Protein AF-A0A8H4AKE6-F1 (afdb_monomer)

InterPro domains:
  IPR000674 Aldehyde oxidase/xanthine dehydrogenase, a/b hammerhead [PF01315] (580-658)
  IPR000674 Aldehyde oxidase/xanthine dehydrogenase, a/b hammerhead [SM01008] (580-659)
  IPR001041 2Fe-2S ferredoxin-type iron-sulfur binding domain [PF00111] (10-75)
  IPR001041 2Fe-2S ferredoxin-type iron-sulfur binding domain [PS51085] (5-91)
  IPR002346 Molybdopterin dehydrogenase, FAD-binding [PF00941] (233-412)
  IPR002888 [2Fe-2S]-binding [PF01799] (84-157)
  IPR005107 CO dehydrogenase flavoprotein, C-terminal [PF03450] (421-524)
  IPR005107 CO dehydrogenase flavoprotein, C-terminal [SM01092] (421-525)
  IPR006058 2Fe-2S ferredoxin, iron-sulphur binding site [PS00197] (43-51)
  IPR012675 Beta-grasp domain superfamily [G3DSA:3.10.20.30] (3-89)
  IPR016166 FAD-binding domain, PCMH-type [PS51387] (228-416)
  IPR016167 FAD-binding, type PCMH, subdomain 1 [G3DSA:3.30.43.10] (223-284)
  IPR016169 FAD-binding, type PCMH, subdomain 2 [G3DSA:3.30.465.10] (285-414)
  IPR016208 Aldehyde oxidase/xanthine dehydrogenase-like [PTHR45444] (3-659)
  IPR036010 2Fe-2S ferredoxin-like superfamily [SSF54292] (6-88)
  IPR036318 FAD-binding, type PCMH-like superfamily [SSF56176] (199-413)
  IPR036683 CO dehydrogenase flavoprotein, C-terminal domain superfamily [SSF55447] (418-529)
  IPR036856 Aldehyde oxidase/xanthine dehydrogenase, a/b hammerhead superfamily [SSF54665] (558-659)
  IPR036884 [2Fe-2S]-binding domain superfamily [SSF47741] (95-170)

Secondary structure (DSSP, 8-state):
---B-EEEEEETTEEEEEES--TT--HHHHHHHTT--SS--S-SSSSS-TTEEEEEEEETTTTEEEEEEEETTT---SS-EEE-HHHH-BTTB--HHHHHHHHTT--SS-SSHHHHHHHHHHHHHH-SS--HHHHHHTTTT---SSS-SHHHHHHHHTTTSSTTS---S-----S---SSSS------S-------------PPPP-GGGSPPPPHHHHT-----EEEE-SS-EEEE-SSHHHHHHHHHH-TTPEEESS-TTHHHHHHHS----SEEEE-TT-GGGS-EEE-SSEEEEETT-BHHHHHHHHHHHHHHS-GGG-HHHHHHHHHHHTSS-HHHHTT-BHHHHHHHT-TT-SSHHHHHHTT-EEEEEEEETTEEEEEEEEGGGTEEETTEES--TT-EEEEEEEEPPPTTEEEEEEEEESSSSS--EEEEEEEEEEE-TTSBEEEEEEEEESSSSS-EE-HHHHHHHTTSBTT-HHHHHHHHHHHHHH----TT-TTS-HHHHHHHHHHHHHHHHHHHHHHTTSSPPPHHHHHHHS--PPPPP------PPPPTT-SSTTS-PPPTTHHHHHTT----GGGSPPPTT-------B-SSSSEE------HHHHTSTT------GGG-SS-SEE-SSS--EESS-SSEE-STT-B--

Mean predicted aligned error: 7.54 Å

Organism: Gigaspora margarita (NCBI:txid4874)

Sequence (662 aa):
MTFRNKLRFYLNGTSVKIDNPDPDITLLNYVRSIGLTGTKLGCGEGGCGACTIMISSYDQILNKISHILANACLTPFDGKHIITIEGIRNAKNPHPVQECLTLLHGSQCGFCTPGVVMSLYSLLRNNPNPSEEEAEECFDGNLCRCTSYRPILDAAKMFANNTCVETNGQHEPQENVGCGKANCCKLNNVDTTFSHNFSQIQFKKYDATQELIFPPSLMKYTPEPLHFHSSNSKWFRPVTLDQLLSLKAEYLNATLVSGNTRIGIETKFENIKHDVQIYVGDISEFKSWAFKEDGLSLGANMTISNVQTVLKEACNYYKPHQIQIFEALLENLKRFATNQIRNTSTLAGNIIANSSTSDLIPLLLSSKSIFSLTSLQSTLKKSRPIPSVSFWTGYNQDCREISEILENIFIPCSNHGQYVRAYKQSKKHYGSRAIVNAGLSVVLRHNSHVQEACFVFGGMSRAIVRAPNAENFIVGKRWGDENVLEQLIEILYEEFQLSFSVTGGMATYHKTLVIGFINKFWYDVTKSANIATLSPDIENSIGEIKRSISKGSQTIGRPDKDNKIVGKPISYASAMKQTTGQAIYLDDIPKIEGELYGAFVTSQKAHAKILNIDPSQALNVPGVKGFFSAKDVPGKNSWGFIIPDEEVFASKEVFYIGKFNL

Radius of gyration: 28.46 Å; Cα contacts (8 Å, |Δi|>4): 1218; chains: 1; bounding box: 74×83×74 Å

Structure (mmCIF, N/CA/C/O backbone):
data_AF-A0A8H4AKE6-F1
#
_entry.id   AF-A0A8H4AKE6-F1
#
loop_
_atom_site.group_PDB
_atom_site.id
_atom_site.type_symbol
_atom_site.label_atom_id
_atom_site.label_alt_id
_atom_site.label_comp_id
_atom_site.label_asym_id
_atom_site.label_entity_id
_atom_site.label_seq_id
_atom_site.pdbx_PDB_ins_code
_atom_site.Cartn_x
_atom_site.Cartn_y
_atom_site.Cartn_z
_atom_site.occupancy
_atom_site.B_iso_or_equiv
_atom_site.auth_seq_id
_atom_site.auth_comp_id
_atom_site.auth_asym_id
_atom_site.auth_atom_id
_atom_site.pdbx_PDB_model_num
ATOM 1 N N . MET A 1 1 ? -25.343 -9.676 -22.809 1.00 73.69 1 MET A N 1
ATOM 2 C CA . MET A 1 1 ? -24.640 -8.416 -22.474 1.00 73.69 1 MET A CA 1
ATOM 3 C C . MET A 1 1 ? -23.614 -8.149 -23.567 1.00 73.69 1 MET A C 1
ATOM 5 O O . MET A 1 1 ? -22.920 -9.084 -23.941 1.00 73.69 1 MET A O 1
ATOM 9 N N . THR A 1 2 ? -23.550 -6.943 -24.130 1.00 88.31 2 THR A N 1
ATOM 10 C CA . THR A 1 2 ? -22.521 -6.566 -25.118 1.00 88.31 2 THR A CA 1
ATOM 11 C C . THR A 1 2 ? -21.313 -5.968 -24.409 1.00 88.31 2 THR A C 1
ATOM 13 O O . THR A 1 2 ? -21.471 -5.041 -23.618 1.00 88.31 2 THR A O 1
ATOM 16 N N . PHE A 1 3 ? -20.122 -6.488 -24.705 1.00 93.56 3 PHE A N 1
ATOM 17 C CA . PHE A 1 3 ? -18.865 -6.029 -24.118 1.00 93.56 3 PHE A CA 1
ATOM 18 C C . PHE A 1 3 ? -17.992 -5.334 -25.156 1.00 93.56 3 PHE A C 1
ATOM 20 O O . PHE A 1 3 ? -17.853 -5.802 -26.288 1.00 93.56 3 PHE A O 1
ATOM 27 N N . ARG A 1 4 ? -17.348 -4.242 -24.750 1.00 95.44 4 ARG A N 1
ATOM 28 C CA . ARG A 1 4 ? -16.306 -3.584 -25.533 1.00 95.44 4 ARG A CA 1
ATOM 29 C C . ARG A 1 4 ? -14.965 -4.282 -25.291 1.00 95.44 4 ARG A C 1
ATOM 31 O O . ARG A 1 4 ? -14.538 -4.440 -24.152 1.00 95.44 4 ARG A O 1
ATOM 38 N N . ASN A 1 5 ? -14.259 -4.612 -26.369 1.00 95.25 5 ASN A N 1
ATOM 39 C CA . ASN A 1 5 ? -12.941 -5.261 -26.338 1.00 95.25 5 ASN A CA 1
ATOM 40 C C . ASN A 1 5 ? -11.769 -4.292 -26.584 1.00 95.25 5 ASN A C 1
ATOM 42 O O . ASN A 1 5 ? -10.675 -4.712 -26.945 1.00 95.25 5 ASN A O 1
ATOM 46 N N . LYS A 1 6 ? -11.985 -2.984 -26.413 1.00 95.62 6 LYS A N 1
ATOM 47 C CA . LYS A 1 6 ? -10.952 -1.948 -26.570 1.00 95.62 6 LYS A CA 1
ATOM 48 C C . LYS A 1 6 ? -10.729 -1.223 -25.249 1.00 95.62 6 LYS A C 1
ATOM 50 O O . LYS A 1 6 ? -11.696 -0.735 -24.659 1.00 95.62 6 LYS A O 1
ATOM 55 N N . LEU A 1 7 ? -9.483 -1.098 -24.809 1.00 95.75 7 LEU A N 1
ATOM 56 C CA . LEU A 1 7 ? -9.105 -0.241 -23.684 1.00 95.75 7 LEU A CA 1
ATOM 57 C C . LEU A 1 7 ? -8.917 1.193 -24.184 1.00 95.75 7 LEU A C 1
ATOM 59 O O . LEU A 1 7 ? -8.271 1.402 -25.212 1.00 95.75 7 LEU A O 1
ATOM 63 N N . ARG A 1 8 ? -9.495 2.181 -23.489 1.00 96.50 8 ARG A N 1
ATOM 64 C CA . ARG A 1 8 ? -9.433 3.594 -23.895 1.00 96.50 8 ARG A CA 1
ATOM 65 C C . ARG A 1 8 ? -9.035 4.463 -22.715 1.00 96.50 8 ARG A C 1
ATOM 67 O O . ARG A 1 8 ? -9.691 4.447 -21.680 1.00 96.50 8 ARG A O 1
ATOM 74 N N . PHE A 1 9 ? -7.993 5.263 -22.873 1.00 97.38 9 PHE A N 1
ATOM 75 C CA . PHE A 1 9 ? -7.522 6.162 -21.822 1.00 97.38 9 PHE A CA 1
ATOM 76 C C . PHE A 1 9 ? -6.702 7.305 -22.414 1.00 97.38 9 PHE A C 1
ATOM 78 O O . PHE A 1 9 ? -6.514 7.390 -23.628 1.00 97.38 9 PHE A O 1
ATOM 85 N N . TYR A 1 10 ? -6.230 8.199 -21.553 1.00 98.38 10 TYR A N 1
ATOM 86 C CA . TYR A 1 10 ? -5.257 9.220 -21.915 1.00 98.38 10 TYR A CA 1
ATOM 87 C C . TYR A 1 10 ? -3.941 8.965 -21.195 1.00 98.38 10 TYR A C 1
ATOM 89 O O . TYR A 1 10 ? -3.945 8.715 -19.994 1.00 98.38 10 TYR A O 1
ATOM 97 N N . LEU A 1 11 ? -2.827 9.079 -21.908 1.00 98.25 11 LEU A N 1
ATOM 98 C CA . LEU A 1 11 ? -1.475 9.000 -21.369 1.00 98.25 11 LEU A CA 1
ATOM 99 C C . LEU A 1 11 ? -0.768 10.321 -21.640 1.00 98.25 11 LEU A C 1
ATOM 101 O O . LEU A 1 11 ? -0.602 10.705 -22.796 1.00 98.25 11 LEU A O 1
ATOM 105 N N . ASN A 1 12 ? -0.403 11.048 -20.583 1.00 97.81 12 ASN A N 1
ATOM 106 C CA . ASN A 1 12 ? 0.276 12.346 -20.685 1.00 97.81 12 ASN A CA 1
ATOM 107 C C . ASN A 1 12 ? -0.447 13.340 -21.624 1.00 97.81 12 ASN A C 1
ATOM 109 O O . ASN A 1 12 ? 0.179 14.098 -22.353 1.00 97.81 12 ASN A O 1
ATOM 113 N N . GLY A 1 13 ? -1.787 13.308 -21.635 1.00 96.31 13 GLY A N 1
ATOM 114 C CA . GLY A 1 13 ? -2.630 14.182 -22.464 1.00 96.31 13 GLY A CA 1
ATOM 115 C C . GLY A 1 13 ? -2.918 13.646 -23.872 1.00 96.31 13 GLY A C 1
ATOM 116 O O . GLY A 1 13 ? -3.771 14.194 -24.567 1.00 96.31 13 GLY A O 1
ATOM 117 N N . THR A 1 14 ? -2.301 12.531 -24.269 1.00 96.88 14 THR A N 1
ATOM 118 C CA . THR A 1 14 ? -2.523 11.885 -25.571 1.00 96.88 14 THR A CA 1
ATOM 119 C C . THR A 1 14 ? -3.523 10.739 -25.447 1.00 96.88 14 THR A C 1
ATOM 121 O O . THR A 1 14 ? -3.432 9.934 -24.523 1.00 96.88 14 THR A O 1
ATOM 124 N N . SER A 1 15 ? -4.488 10.644 -26.367 1.00 97.38 15 SER A N 1
ATOM 125 C CA . SER A 1 15 ? -5.455 9.538 -26.377 1.00 97.38 15 SER A CA 1
ATOM 126 C C . SER A 1 15 ? -4.780 8.232 -26.795 1.00 97.38 15 SER A C 1
ATOM 128 O O . SER A 1 15 ? -4.085 8.187 -27.806 1.00 97.38 15 SER A O 1
ATOM 130 N N . VAL A 1 16 ? -5.027 7.166 -26.037 1.00 97.75 16 VAL A N 1
ATOM 131 C CA . VAL A 1 16 ? -4.508 5.821 -26.289 1.00 97.75 16 VAL A CA 1
ATOM 132 C C . VAL A 1 16 ? -5.672 4.843 -26.415 1.00 97.75 16 VAL A C 1
ATOM 134 O O . VAL A 1 16 ? -6.635 4.884 -25.641 1.00 97.75 16 VAL A O 1
ATOM 137 N N . LYS A 1 17 ? -5.574 3.956 -27.408 1.00 96.94 17 LYS A N 1
ATOM 138 C CA . LYS A 1 17 ? -6.514 2.860 -27.647 1.00 96.94 17 LYS A CA 1
ATOM 139 C C . LYS A 1 17 ? -5.725 1.575 -27.855 1.00 96.94 17 LYS A C 1
ATOM 141 O O . LYS A 1 17 ? -4.809 1.565 -28.670 1.00 96.94 17 LYS A O 1
ATOM 146 N N . ILE A 1 18 ? -6.094 0.521 -27.133 1.00 96.25 18 ILE A N 1
ATOM 147 C CA . ILE A 1 18 ? -5.487 -0.807 -27.270 1.00 96.25 18 ILE A CA 1
ATOM 148 C C . ILE A 1 18 ? -6.602 -1.802 -27.569 1.00 96.25 18 ILE A C 1
ATOM 150 O O . ILE A 1 18 ? -7.598 -1.854 -26.842 1.00 96.25 18 ILE A O 1
ATOM 154 N N . ASP A 1 19 ? -6.443 -2.556 -28.650 1.00 95.50 19 ASP A N 1
ATOM 155 C CA . ASP A 1 19 ? -7.389 -3.586 -29.068 1.00 95.50 19 ASP A CA 1
ATOM 156 C C . ASP A 1 19 ? -7.062 -4.897 -28.346 1.00 95.50 19 ASP A C 1
ATOM 158 O O . ASP A 1 19 ? -5.931 -5.364 -28.416 1.00 95.50 19 ASP A O 1
ATOM 162 N N . ASN A 1 20 ? -8.049 -5.448 -27.629 1.00 94.19 20 ASN A N 1
ATOM 163 C CA . ASN A 1 20 ? -7.962 -6.657 -26.802 1.00 94.19 20 ASN A CA 1
ATOM 164 C C . ASN A 1 20 ? -6.625 -6.786 -26.036 1.00 94.19 20 ASN A C 1
ATOM 166 O O . ASN A 1 20 ? -5.848 -7.698 -26.326 1.00 94.19 20 ASN A O 1
ATOM 170 N N . PRO A 1 21 ? -6.321 -5.864 -25.098 1.00 93.81 21 PRO A N 1
ATOM 171 C CA . PRO A 1 21 ? -5.104 -5.960 -24.301 1.00 93.81 21 PRO A CA 1
ATOM 172 C C . PRO A 1 21 ? -5.077 -7.263 -23.501 1.00 93.81 21 PRO A C 1
ATOM 174 O O . PRO A 1 21 ? -6.106 -7.706 -22.991 1.00 93.81 21 PRO A O 1
ATOM 177 N N . ASP A 1 22 ? -3.884 -7.828 -23.345 1.00 91.88 22 ASP A N 1
ATOM 178 C CA . ASP A 1 22 ? -3.664 -8.960 -22.451 1.00 91.88 22 ASP A CA 1
ATOM 179 C C . ASP A 1 22 ? -3.906 -8.520 -20.988 1.00 91.88 22 ASP A C 1
ATOM 181 O O . ASP A 1 22 ? -3.217 -7.605 -20.515 1.00 91.88 22 ASP A O 1
ATOM 185 N N . PRO A 1 23 ? -4.868 -9.133 -20.267 1.00 89.94 23 PRO A N 1
ATOM 186 C CA . PRO A 1 23 ? -5.173 -8.788 -18.878 1.00 89.94 23 PRO A CA 1
ATOM 187 C C . PRO A 1 23 ? -3.998 -8.942 -17.908 1.00 89.94 23 PRO A C 1
ATOM 189 O O . PRO A 1 23 ? -4.003 -8.313 -16.849 1.00 89.94 23 PRO A O 1
ATOM 192 N N . ASP A 1 24 ? -2.999 -9.755 -18.257 1.00 87.12 24 ASP A N 1
ATOM 193 C CA . ASP A 1 24 ? -1.846 -10.035 -17.403 1.00 87.12 24 ASP A CA 1
ATOM 194 C C . ASP A 1 24 ? -0.721 -8.985 -17.565 1.00 87.12 24 ASP A C 1
ATOM 196 O O . ASP A 1 24 ? 0.244 -8.952 -16.790 1.00 87.12 24 ASP A O 1
ATOM 200 N N . ILE A 1 25 ? -0.844 -8.061 -18.530 1.00 91.56 25 ILE A N 1
ATOM 201 C CA . ILE A 1 25 ? 0.102 -6.954 -18.718 1.00 91.56 25 ILE A CA 1
ATOM 202 C C . ILE A 1 25 ? -0.240 -5.793 -17.778 1.00 91.56 25 ILE A C 1
ATOM 204 O O . ILE A 1 25 ? -1.254 -5.110 -17.905 1.00 91.56 25 ILE A O 1
ATOM 208 N N . THR A 1 26 ? 0.680 -5.499 -16.856 1.00 95.31 26 THR A N 1
ATOM 209 C CA . THR A 1 26 ? 0.563 -4.337 -15.961 1.00 95.31 26 THR A CA 1
ATOM 210 C C . THR A 1 26 ? 0.733 -3.010 -16.707 1.00 95.31 26 THR A C 1
ATOM 212 O O . THR A 1 26 ? 1.462 -2.924 -17.701 1.00 95.31 26 THR A O 1
ATOM 215 N N . LEU A 1 27 ? 0.150 -1.931 -16.168 1.00 96.75 27 LEU A N 1
ATOM 216 C CA . LEU A 1 27 ? 0.348 -0.574 -16.692 1.00 96.75 27 LEU A CA 1
ATOM 217 C C . LEU A 1 27 ? 1.835 -0.199 -16.761 1.00 96.75 27 LEU A C 1
ATOM 219 O O . LEU A 1 27 ? 2.265 0.416 -17.732 1.00 96.75 27 LEU A O 1
ATOM 223 N N . LEU A 1 28 ? 2.626 -0.594 -15.760 1.00 98.00 28 LEU A N 1
ATOM 224 C CA . LEU A 1 28 ? 4.068 -0.360 -15.740 1.00 98.00 28 LEU A CA 1
ATOM 225 C C . LEU A 1 28 ? 4.775 -1.012 -16.933 1.00 98.00 28 LEU A C 1
ATOM 227 O O . LEU A 1 28 ? 5.588 -0.361 -17.585 1.00 98.00 28 LEU A O 1
ATOM 231 N N . ASN A 1 29 ? 4.462 -2.277 -17.223 1.00 95.75 29 ASN A N 1
ATOM 232 C CA . ASN A 1 29 ? 5.047 -2.974 -18.367 1.00 95.75 29 ASN A CA 1
ATOM 233 C C . ASN A 1 29 ? 4.631 -2.299 -19.676 1.00 95.75 29 ASN A C 1
ATOM 235 O O . ASN A 1 29 ? 5.480 -2.065 -20.534 1.00 95.75 29 ASN A O 1
ATOM 239 N N . TYR A 1 30 ? 3.358 -1.909 -19.796 1.00 96.56 30 TYR A N 1
ATOM 240 C CA . TYR A 1 30 ? 2.860 -1.204 -20.973 1.00 96.56 30 TYR A CA 1
ATOM 241 C C . TYR A 1 30 ? 3.598 0.122 -21.218 1.00 96.56 30 TYR A C 1
ATOM 243 O O . TYR A 1 30 ? 4.172 0.300 -22.292 1.00 96.56 30 TYR A O 1
ATOM 251 N N . VAL A 1 31 ? 3.653 1.037 -20.237 1.00 96.81 31 VAL A N 1
ATOM 252 C CA . VAL A 1 31 ? 4.284 2.360 -20.442 1.00 96.81 31 VAL A CA 1
ATOM 253 C C . VAL A 1 31 ? 5.770 2.244 -20.782 1.00 96.81 31 VAL A C 1
ATOM 255 O O . VAL A 1 31 ? 6.256 2.956 -21.659 1.00 96.81 31 VAL A O 1
ATOM 258 N N . ARG A 1 32 ? 6.477 1.289 -20.166 1.00 97.69 32 ARG A N 1
ATOM 259 C CA . ARG A 1 32 ? 7.889 1.031 -20.469 1.00 97.69 32 ARG A CA 1
ATOM 260 C C . ARG A 1 32 ? 8.072 0.437 -21.865 1.00 97.69 32 ARG A C 1
ATOM 262 O O . ARG A 1 32 ? 8.989 0.849 -22.567 1.00 97.69 32 ARG A O 1
ATOM 269 N N . SER A 1 33 ? 7.185 -0.468 -22.292 1.00 94.81 33 SER A N 1
ATOM 270 C CA . SER A 1 33 ? 7.260 -1.111 -23.616 1.00 94.81 33 SER A CA 1
ATOM 271 C C . SER A 1 33 ? 7.123 -0.130 -24.783 1.00 94.81 33 SER A C 1
ATOM 273 O O . SER A 1 33 ? 7.691 -0.362 -25.844 1.00 94.81 33 SER A O 1
ATOM 275 N N . ILE A 1 34 ? 6.434 0.997 -24.575 1.00 95.44 34 ILE A N 1
ATOM 276 C CA . ILE A 1 34 ? 6.294 2.068 -25.573 1.00 95.44 34 ILE A CA 1
ATOM 277 C C . ILE A 1 34 ? 7.366 3.166 -25.434 1.00 95.44 34 ILE A C 1
ATOM 279 O O . ILE A 1 34 ? 7.250 4.223 -26.050 1.00 95.44 34 ILE A O 1
ATOM 283 N N . GLY A 1 35 ? 8.397 2.943 -24.611 1.00 95.56 35 GLY A N 1
ATOM 284 C CA . GLY A 1 35 ? 9.550 3.837 -24.464 1.00 95.56 35 GLY A CA 1
ATOM 285 C C . GLY A 1 35 ? 9.437 4.908 -23.374 1.00 95.56 35 GLY A C 1
ATOM 286 O O . GLY A 1 35 ? 10.379 5.679 -23.197 1.00 95.56 35 GLY A O 1
ATOM 287 N N . LEU A 1 36 ? 8.343 4.958 -22.602 1.00 97.88 36 LEU A N 1
ATOM 288 C CA . LEU A 1 36 ? 8.236 5.826 -21.420 1.00 97.88 36 LEU A CA 1
ATOM 289 C C . LEU A 1 36 ? 8.841 5.114 -20.209 1.00 97.88 36 LEU A C 1
ATOM 291 O O . LEU A 1 36 ? 8.159 4.483 -19.397 1.00 97.88 36 LEU A O 1
ATOM 295 N N . THR A 1 37 ? 10.168 5.146 -20.142 1.00 98.31 37 THR A N 1
ATOM 296 C CA . THR A 1 37 ? 10.949 4.360 -19.187 1.00 98.31 37 THR A CA 1
ATOM 297 C C . THR A 1 37 ? 11.220 5.089 -17.876 1.00 98.31 37 THR A C 1
ATOM 299 O O . THR A 1 37 ? 11.810 4.504 -16.972 1.00 98.31 37 THR A O 1
ATOM 302 N N . GLY A 1 38 ? 10.788 6.340 -17.711 1.00 98.38 38 GLY A N 1
ATOM 303 C CA . GLY A 1 38 ? 10.975 7.140 -16.505 1.00 98.38 38 GLY A CA 1
ATOM 304 C C . GLY A 1 38 ? 10.285 6.550 -15.275 1.00 98.38 38 GLY A C 1
ATOM 305 O O . GLY A 1 38 ? 10.850 6.590 -14.185 1.00 98.38 38 GLY A O 1
ATOM 306 N N . THR A 1 39 ? 9.114 5.929 -15.428 1.00 98.50 39 THR A N 1
ATOM 307 C CA . THR A 1 39 ? 8.482 5.138 -14.359 1.00 98.50 39 THR A CA 1
ATOM 308 C C . THR A 1 39 ? 9.212 3.795 -14.191 1.00 98.50 39 THR A C 1
ATOM 310 O O . THR A 1 39 ? 9.385 3.040 -15.151 1.00 98.50 39 THR A O 1
ATOM 313 N N . LYS A 1 40 ? 9.656 3.476 -12.964 1.00 98.44 40 LYS A N 1
ATOM 314 C CA . LYS A 1 40 ? 10.602 2.372 -12.712 1.00 98.44 40 LYS A CA 1
ATOM 315 C C . LYS A 1 40 ? 9.969 1.167 -12.010 1.00 98.44 40 LYS A C 1
ATOM 317 O O . LYS A 1 40 ? 9.122 1.320 -11.129 1.00 98.44 40 LYS A O 1
ATOM 322 N N . LEU A 1 41 ? 10.442 -0.038 -12.337 1.00 97.81 41 LEU A N 1
ATOM 323 C CA . LEU A 1 41 ? 10.155 -1.259 -11.579 1.00 97.81 41 LEU A CA 1
ATOM 324 C C . LEU A 1 41 ? 11.163 -1.410 -10.432 1.00 97.81 41 LEU A C 1
ATOM 326 O O . LEU A 1 41 ? 12.326 -1.706 -10.670 1.00 97.81 41 LEU A O 1
ATOM 330 N N . GLY A 1 42 ? 10.716 -1.198 -9.189 1.00 97.12 42 GLY A N 1
ATOM 331 C CA . GLY A 1 42 ? 11.565 -1.365 -7.999 1.00 97.12 42 GLY A CA 1
ATOM 332 C C . GLY A 1 42 ? 11.322 -2.656 -7.211 1.00 97.12 42 GLY A C 1
ATOM 333 O O . GLY A 1 42 ? 12.272 -3.298 -6.787 1.00 97.12 42 GLY A O 1
ATOM 334 N N . CYS A 1 43 ? 10.056 -3.035 -6.999 1.00 96.25 43 CYS A N 1
ATOM 335 C CA . CYS A 1 43 ? 9.695 -4.216 -6.194 1.00 96.25 43 CYS A CA 1
ATOM 336 C C . CYS A 1 43 ? 8.579 -5.080 -6.798 1.00 96.25 43 CYS A C 1
ATOM 338 O O . CYS A 1 43 ? 8.547 -6.272 -6.542 1.00 96.25 43 CYS A O 1
ATOM 340 N N . GLY A 1 44 ? 7.654 -4.507 -7.580 1.00 95.31 44 GLY A N 1
ATOM 341 C CA . GLY A 1 44 ? 6.506 -5.236 -8.143 1.00 95.31 44 GLY A CA 1
ATOM 342 C C . GLY A 1 44 ? 5.339 -5.474 -7.173 1.00 95.31 44 GLY A C 1
ATOM 343 O O . GLY A 1 44 ? 4.290 -5.926 -7.604 1.00 95.31 44 GLY A O 1
ATOM 344 N N . GLU A 1 45 ? 5.482 -5.111 -5.896 1.00 93.88 45 GLU A N 1
ATOM 345 C CA . GLU A 1 45 ? 4.483 -5.360 -4.839 1.00 93.88 45 GLU A CA 1
ATOM 346 C C . GLU A 1 45 ? 3.874 -4.082 -4.229 1.00 93.88 45 GLU A C 1
ATOM 348 O O . GLU A 1 45 ? 3.190 -4.123 -3.211 1.00 93.88 45 GLU A O 1
ATOM 353 N N . GLY A 1 46 ? 4.146 -2.914 -4.822 1.00 93.56 46 GLY A N 1
ATOM 354 C CA . GLY A 1 46 ? 3.598 -1.624 -4.374 1.00 93.56 46 GLY A CA 1
ATOM 355 C C . GLY A 1 46 ? 4.265 -1.003 -3.134 1.00 93.56 46 GLY A C 1
ATOM 356 O O . GLY A 1 46 ? 3.923 0.115 -2.760 1.00 93.56 46 GLY A O 1
ATOM 357 N N . GLY A 1 47 ? 5.262 -1.661 -2.532 1.00 92.12 47 GLY A N 1
ATOM 358 C CA . GLY A 1 47 ? 5.920 -1.189 -1.303 1.00 92.12 47 GLY A CA 1
ATOM 359 C C . GLY A 1 47 ? 6.977 -0.086 -1.475 1.00 92.12 47 GLY A C 1
ATOM 360 O O . GLY A 1 47 ? 7.303 0.594 -0.507 1.00 92.12 47 GLY A O 1
ATOM 361 N N . CYS A 1 48 ? 7.543 0.098 -2.676 1.00 95.69 48 CYS A N 1
ATOM 362 C CA . CYS A 1 48 ? 8.682 1.014 -2.883 1.00 95.69 48 CYS A CA 1
ATOM 363 C C . CYS A 1 48 ? 8.338 2.391 -3.479 1.00 95.69 48 CYS A C 1
ATOM 365 O O . CYS A 1 48 ? 9.164 3.298 -3.416 1.00 95.69 48 CYS A O 1
ATOM 367 N N . GLY A 1 49 ? 7.186 2.533 -4.143 1.00 97.00 49 GLY A N 1
ATOM 368 C CA . GLY A 1 49 ? 6.785 3.781 -4.809 1.00 97.00 49 GLY A CA 1
ATOM 369 C C . GLY A 1 49 ? 7.602 4.207 -6.040 1.00 97.00 49 GLY A C 1
ATOM 370 O O . GLY A 1 49 ? 7.307 5.253 -6.608 1.00 97.00 49 GLY A O 1
ATOM 371 N N . ALA A 1 50 ? 8.588 3.436 -6.513 1.00 98.25 50 ALA A N 1
ATOM 372 C CA . ALA A 1 50 ? 9.369 3.790 -7.713 1.00 98.25 50 ALA A CA 1
ATOM 373 C C . ALA A 1 50 ? 8.517 3.843 -9.003 1.00 98.25 50 ALA A C 1
ATOM 375 O O . ALA A 1 50 ? 8.820 4.589 -9.932 1.00 98.25 50 ALA A O 1
ATOM 376 N N . CYS A 1 51 ? 7.412 3.092 -9.022 1.00 98.50 51 CYS A N 1
ATOM 377 C CA . CYS A 1 51 ? 6.432 3.050 -10.107 1.00 98.50 51 CYS A CA 1
ATOM 378 C C . CYS A 1 51 ? 5.243 4.010 -9.903 1.00 98.50 51 CYS A C 1
ATOM 380 O O . CYS A 1 51 ? 4.170 3.779 -10.465 1.00 98.50 51 CYS A O 1
ATOM 382 N N . THR A 1 52 ? 5.388 5.023 -9.041 1.00 98.62 52 THR A N 1
ATOM 383 C CA . THR A 1 52 ? 4.299 5.961 -8.737 1.00 98.62 52 THR A CA 1
ATOM 384 C C . THR A 1 52 ? 3.934 6.781 -9.972 1.00 98.62 52 THR A C 1
ATOM 386 O O . THR A 1 52 ? 4.800 7.341 -10.641 1.00 98.62 52 THR A O 1
ATOM 389 N N . ILE A 1 53 ? 2.635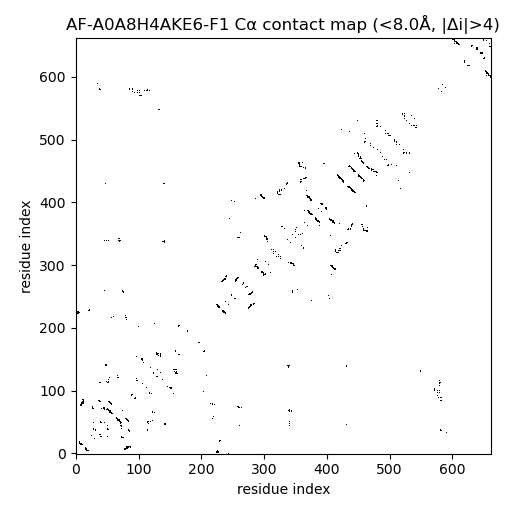 6.855 -10.236 1.00 98.38 53 ILE A N 1
ATOM 390 C CA . ILE A 1 53 ? 1.999 7.665 -11.276 1.00 98.38 53 ILE A CA 1
ATOM 391 C C . ILE A 1 53 ? 0.810 8.412 -10.667 1.00 98.38 53 ILE A C 1
ATOM 393 O O . ILE A 1 53 ? 0.330 8.044 -9.590 1.00 98.38 53 ILE A O 1
ATOM 397 N N . MET A 1 54 ? 0.305 9.422 -11.374 1.00 98.38 54 MET A N 1
ATOM 398 C CA . MET A 1 54 ? -0.954 10.075 -11.021 1.00 98.38 54 MET A CA 1
ATOM 399 C C . MET A 1 54 ? -2.061 9.614 -11.972 1.00 98.38 54 MET A C 1
ATOM 401 O O . MET A 1 54 ? -1.887 9.611 -13.192 1.00 98.38 54 MET A O 1
ATOM 405 N N . ILE A 1 55 ? -3.206 9.231 -11.414 1.00 97.94 55 ILE A N 1
ATOM 406 C CA . ILE A 1 55 ? -4.421 8.901 -12.156 1.00 97.94 55 ILE A CA 1
ATOM 407 C C . ILE A 1 55 ? -5.420 10.023 -11.919 1.00 97.94 55 ILE A C 1
ATOM 409 O O . ILE A 1 55 ? -5.796 10.299 -10.781 1.00 97.94 55 ILE A O 1
ATOM 413 N N . SER A 1 56 ? -5.860 10.652 -13.004 1.00 97.69 56 SER A N 1
ATOM 414 C CA . SER A 1 56 ? -6.914 11.659 -12.972 1.00 97.69 56 SER A CA 1
ATOM 415 C C . SER A 1 56 ? -8.209 11.085 -13.524 1.00 97.69 56 SER A C 1
ATOM 417 O O . SER A 1 56 ? -8.218 10.376 -14.536 1.00 97.69 56 SER A O 1
ATOM 419 N N . SER A 1 57 ? -9.316 11.398 -12.865 1.00 95.00 57 SER A N 1
ATOM 420 C CA . SER A 1 57 ? -10.647 10.947 -13.264 1.00 95.00 57 SER A CA 1
ATOM 421 C C . SER A 1 57 ? -11.685 12.020 -12.998 1.00 95.00 57 SER A C 1
ATOM 423 O O . SER A 1 57 ? -11.480 12.862 -12.131 1.00 95.00 57 SER A O 1
ATOM 425 N N . TYR A 1 58 ? -12.778 11.993 -13.750 1.00 94.12 58 TYR A N 1
ATOM 426 C CA . TYR A 1 58 ? -13.873 12.931 -13.571 1.00 94.12 58 TYR A CA 1
ATOM 427 C C . TYR A 1 58 ? -15.026 12.238 -12.852 1.00 94.12 58 TYR A C 1
ATOM 429 O O . TYR A 1 58 ? -15.501 11.191 -13.295 1.00 94.12 58 TYR A O 1
ATOM 437 N N . ASP A 1 59 ? -15.432 12.813 -11.728 1.00 88.00 59 ASP A N 1
ATOM 438 C CA . ASP A 1 59 ? -16.632 12.426 -11.007 1.00 88.00 59 ASP A CA 1
ATOM 439 C C . ASP A 1 59 ? -17.812 13.219 -11.578 1.00 88.00 59 ASP A C 1
ATOM 441 O O . ASP A 1 59 ? -17.879 14.442 -11.432 1.00 88.00 59 ASP A O 1
ATOM 445 N N . GLN A 1 60 ? -18.722 12.519 -12.259 1.00 84.19 60 GLN A N 1
ATOM 446 C CA . GLN A 1 60 ? -19.894 13.129 -12.890 1.00 84.19 60 GLN A CA 1
ATOM 447 C C . GLN A 1 60 ? -20.919 13.638 -11.869 1.00 84.19 60 GLN A C 1
ATOM 449 O O . GLN A 1 60 ? -21.655 14.570 -12.176 1.00 84.19 60 GLN A O 1
ATOM 454 N N . ILE A 1 61 ? -20.965 13.053 -10.668 1.00 81.38 61 ILE A N 1
ATOM 455 C CA . ILE A 1 61 ? -21.920 13.424 -9.617 1.00 81.38 61 ILE A CA 1
ATOM 456 C C . ILE A 1 61 ? -21.435 14.696 -8.924 1.00 81.38 61 ILE A C 1
ATOM 458 O O . ILE A 1 61 ? -22.196 15.644 -8.748 1.00 81.38 61 ILE A O 1
ATOM 462 N N . LEU A 1 62 ? -20.150 14.736 -8.569 1.00 84.25 62 LEU A N 1
ATOM 463 C CA . LEU A 1 62 ? -19.539 15.883 -7.895 1.00 84.25 62 LEU A CA 1
ATOM 464 C C . LEU A 1 62 ? -19.096 16.989 -8.862 1.00 84.25 62 LEU A C 1
ATOM 466 O O . LEU A 1 62 ? -18.637 18.037 -8.409 1.00 84.25 62 LEU A O 1
ATOM 470 N N . ASN A 1 63 ? -19.190 16.756 -10.178 1.00 88.88 63 ASN A N 1
ATOM 471 C CA . ASN A 1 63 ? -18.672 17.638 -11.227 1.00 88.88 63 ASN A CA 1
ATOM 472 C C . ASN A 1 63 ? -17.217 18.071 -10.944 1.00 88.88 63 ASN A C 1
ATOM 474 O O . ASN A 1 63 ? -16.850 19.242 -11.058 1.00 88.88 63 ASN A O 1
ATOM 478 N N . LYS A 1 64 ? -16.382 17.118 -10.512 1.00 92.81 64 LYS A N 1
ATOM 479 C CA . LYS A 1 64 ? -15.028 17.393 -10.018 1.00 92.81 64 LYS A CA 1
ATOM 480 C C . LYS A 1 64 ? -14.014 16.436 -10.623 1.00 92.81 64 LYS A C 1
ATOM 482 O O . LYS A 1 64 ? -14.257 15.241 -10.769 1.00 92.81 64 LYS A O 1
ATOM 487 N N . ILE A 1 65 ? -12.835 16.964 -10.935 1.00 95.06 65 ILE A N 1
ATOM 488 C CA . ILE A 1 65 ? -11.677 16.148 -11.296 1.00 95.06 65 ILE A CA 1
ATOM 489 C C . ILE A 1 65 ? -10.990 15.692 -10.006 1.00 95.06 65 ILE A C 1
ATOM 491 O O . ILE A 1 65 ? -10.648 16.502 -9.147 1.00 95.06 65 ILE A O 1
ATOM 495 N N . SER A 1 66 ? -10.791 14.386 -9.880 1.00 94.00 66 SER A N 1
ATOM 496 C CA . SER A 1 66 ? -10.048 13.757 -8.794 1.00 94.00 66 SER A CA 1
ATOM 497 C C . SER A 1 66 ? -8.670 13.328 -9.286 1.00 94.00 66 SER A C 1
ATOM 499 O O . SER A 1 66 ? -8.560 12.733 -10.362 1.00 94.00 66 SER A O 1
ATOM 501 N N . HIS A 1 67 ? -7.639 13.613 -8.489 1.00 96.56 67 HIS A N 1
ATOM 502 C CA . HIS A 1 67 ? -6.254 13.224 -8.731 1.00 96.56 67 HIS A CA 1
ATOM 503 C C . HIS A 1 67 ? -5.781 12.296 -7.614 1.00 96.56 67 HIS A C 1
ATOM 505 O O . HIS A 1 67 ? -5.709 12.698 -6.451 1.00 96.56 67 HIS A O 1
ATOM 511 N N . ILE A 1 68 ? -5.432 11.059 -7.962 1.00 95.81 68 ILE A N 1
ATOM 512 C CA . ILE A 1 68 ? -4.929 10.076 -7.000 1.00 95.81 68 ILE A CA 1
ATOM 513 C C . ILE A 1 68 ? -3.555 9.554 -7.408 1.00 95.81 68 ILE A C 1
ATOM 515 O O . ILE A 1 68 ? -3.253 9.395 -8.591 1.00 95.81 68 ILE A O 1
ATOM 519 N N . LEU A 1 69 ? -2.742 9.221 -6.411 1.00 96.31 69 LEU A N 1
ATOM 520 C CA . LEU A 1 69 ? -1.511 8.462 -6.606 1.00 96.31 69 LEU A CA 1
ATOM 521 C C . LEU A 1 69 ? -1.808 6.969 -6.703 1.00 96.31 69 LEU A C 1
ATOM 523 O O . LEU A 1 69 ? -2.622 6.457 -5.935 1.00 96.31 69 LEU A O 1
ATOM 527 N N . ALA A 1 70 ? -1.099 6.266 -7.582 1.00 97.19 70 ALA A N 1
ATOM 528 C CA . ALA A 1 70 ? -1.220 4.822 -7.746 1.00 97.19 70 ALA A CA 1
ATOM 529 C C . ALA A 1 70 ? 0.123 4.169 -8.109 1.00 97.19 70 ALA A C 1
ATOM 531 O O . ALA A 1 70 ? 1.028 4.819 -8.638 1.00 97.19 70 ALA A O 1
ATOM 532 N N . ASN A 1 71 ? 0.247 2.864 -7.849 1.00 98.06 71 ASN A N 1
ATOM 533 C CA . ASN A 1 71 ? 1.386 2.063 -8.291 1.00 98.06 71 ASN A CA 1
ATOM 534 C C . ASN A 1 71 ? 1.094 1.449 -9.666 1.00 98.06 71 ASN A C 1
ATOM 536 O O . ASN A 1 71 ? 0.273 0.539 -9.780 1.00 98.06 71 ASN A O 1
ATOM 540 N N . ALA A 1 72 ? 1.827 1.863 -10.703 1.00 97.88 72 ALA A N 1
ATOM 541 C CA . ALA A 1 72 ? 1.629 1.343 -12.060 1.00 97.88 72 ALA A CA 1
ATOM 542 C C . ALA A 1 72 ? 1.848 -0.183 -12.182 1.00 97.88 72 ALA A C 1
ATOM 544 O O . ALA A 1 72 ? 1.380 -0.801 -13.133 1.00 97.88 72 ALA A O 1
ATOM 545 N N . CYS A 1 73 ? 2.551 -0.813 -11.233 1.00 96.25 73 CYS A N 1
ATOM 546 C CA . CYS A 1 73 ? 2.760 -2.264 -11.237 1.00 96.25 73 CYS A CA 1
ATOM 547 C C . CYS A 1 73 ? 1.539 -3.080 -10.782 1.00 96.25 73 CYS A C 1
ATOM 549 O O . CYS A 1 73 ? 1.580 -4.298 -10.903 1.00 96.25 73 CYS A O 1
ATOM 551 N N . LEU A 1 74 ? 0.489 -2.446 -10.245 1.00 94.56 74 LEU A N 1
ATOM 552 C CA . LEU A 1 74 ? -0.688 -3.144 -9.712 1.00 94.56 74 LEU A CA 1
ATOM 553 C C . LEU A 1 74 ? -2.004 -2.640 -10.311 1.00 94.56 74 LEU A C 1
ATOM 555 O O . LEU A 1 74 ? -2.905 -3.442 -10.523 1.00 94.56 74 LEU A O 1
ATOM 559 N N . THR A 1 75 ? -2.132 -1.340 -10.582 1.00 89.19 75 THR A N 1
ATOM 560 C CA . THR A 1 75 ? -3.443 -0.705 -10.784 1.00 89.19 75 THR A CA 1
ATOM 561 C C . THR A 1 75 ? -4.055 -0.950 -12.175 1.00 89.19 75 THR A C 1
ATOM 563 O O . THR A 1 75 ? -3.515 -0.441 -13.161 1.00 89.19 75 THR A O 1
ATOM 566 N N . PRO A 1 76 ? -5.213 -1.636 -12.275 1.00 88.81 76 PRO A N 1
ATOM 567 C CA . PRO A 1 76 ? -6.021 -1.678 -13.496 1.00 88.81 76 PRO A CA 1
ATOM 568 C C . PRO A 1 76 ? -6.805 -0.368 -13.695 1.00 88.81 76 PRO A C 1
ATOM 570 O O . PRO A 1 76 ? -7.101 0.345 -12.733 1.00 88.81 76 PRO A O 1
ATOM 573 N N . PHE A 1 77 ? -7.157 -0.039 -14.940 1.00 88.81 77 PHE A N 1
ATOM 574 C CA . PHE A 1 77 ? -7.820 1.225 -15.281 1.00 88.81 77 PHE A CA 1
ATOM 575 C C . PHE A 1 77 ? -8.550 1.151 -16.633 1.00 88.81 77 PHE A C 1
ATOM 577 O O . PHE A 1 77 ? -8.226 0.321 -17.473 1.00 88.81 77 PHE A O 1
ATOM 584 N N . ASP A 1 78 ? -9.499 2.064 -16.854 1.00 92.25 78 ASP A N 1
ATOM 585 C CA . ASP A 1 78 ? -10.086 2.401 -18.158 1.00 92.25 78 ASP A CA 1
ATOM 586 C C . ASP A 1 78 ? -10.821 3.751 -18.056 1.00 92.25 78 ASP A C 1
ATOM 588 O O . ASP A 1 78 ? -11.397 4.070 -17.015 1.00 92.25 78 ASP A O 1
ATOM 592 N N . GLY A 1 79 ? -10.807 4.561 -19.118 1.00 93.69 79 GLY A N 1
ATOM 593 C CA . GLY A 1 79 ? -11.481 5.865 -19.133 1.00 93.69 79 GLY A CA 1
ATOM 594 C C . GLY A 1 79 ? -10.862 6.895 -18.183 1.00 93.69 79 GLY A C 1
ATOM 595 O O . GLY A 1 79 ? -11.562 7.753 -17.650 1.00 93.69 79 GLY A O 1
ATOM 596 N N . LYS A 1 80 ? -9.556 6.788 -17.920 1.00 96.12 80 LYS A N 1
ATOM 597 C CA . LYS A 1 80 ? -8.811 7.661 -16.998 1.00 96.12 80 LYS A CA 1
ATOM 598 C C . LYS A 1 80 ? -7.700 8.409 -17.732 1.00 96.12 80 LYS A C 1
ATOM 600 O O . LYS A 1 80 ? -7.317 8.040 -18.843 1.00 96.12 80 LYS A O 1
ATOM 605 N N . HIS A 1 81 ? -7.155 9.441 -17.096 1.00 98.25 81 HIS A N 1
ATOM 606 C CA . HIS A 1 81 ? -5.944 10.120 -17.552 1.00 98.25 81 HIS A CA 1
ATOM 607 C C . HIS A 1 81 ? -4.768 9.718 -16.667 1.00 98.25 81 HIS A C 1
ATOM 609 O O . HIS A 1 81 ? -4.696 10.081 -15.496 1.00 98.25 81 HIS A O 1
ATOM 615 N N . ILE A 1 82 ? -3.866 8.937 -17.244 1.00 98.38 82 ILE A N 1
ATOM 616 C CA . ILE A 1 82 ? -2.620 8.482 -16.644 1.00 98.38 82 ILE A CA 1
ATOM 617 C C . ILE A 1 82 ? -1.539 9.524 -16.924 1.00 98.38 82 ILE A C 1
ATOM 619 O O . ILE A 1 82 ? -1.321 9.907 -18.077 1.00 98.38 82 ILE A O 1
ATOM 623 N N . ILE A 1 83 ? -0.865 9.979 -15.871 1.00 98.69 83 ILE A N 1
ATOM 624 C CA . ILE A 1 83 ? 0.231 10.945 -15.953 1.00 98.69 83 ILE A CA 1
ATOM 625 C C . ILE A 1 83 ? 1.482 10.310 -15.343 1.00 98.69 83 ILE A C 1
ATOM 627 O O . ILE A 1 83 ? 1.488 9.916 -14.172 1.00 98.69 83 ILE A O 1
ATOM 631 N N . THR A 1 84 ? 2.531 10.204 -16.157 1.00 98.62 84 THR A N 1
ATOM 632 C CA . THR A 1 84 ? 3.863 9.723 -15.772 1.00 98.62 84 THR A CA 1
ATOM 633 C C . THR A 1 84 ? 4.829 10.895 -15.589 1.00 98.62 84 THR A C 1
ATOM 635 O O . THR A 1 84 ? 4.481 12.056 -15.823 1.00 98.62 84 THR A O 1
ATOM 638 N N . ILE A 1 85 ? 6.063 10.593 -15.180 1.00 98.56 85 ILE A N 1
ATOM 639 C CA . ILE A 1 85 ? 7.107 11.597 -14.942 1.00 98.56 85 ILE A CA 1
ATOM 640 C C . ILE A 1 85 ? 7.454 12.413 -16.195 1.00 98.56 85 ILE A C 1
ATOM 642 O O . ILE A 1 85 ? 7.769 13.594 -16.104 1.00 98.56 85 ILE A O 1
ATOM 646 N N . GLU A 1 86 ? 7.350 11.809 -17.373 1.00 98.19 86 GLU A N 1
ATOM 647 C CA . GLU A 1 86 ? 7.592 12.455 -18.662 1.00 98.19 86 GLU A CA 1
ATOM 648 C C . GLU A 1 86 ? 6.443 13.385 -19.063 1.00 98.19 86 GLU A C 1
ATOM 650 O O . GLU A 1 86 ? 6.636 14.301 -19.860 1.00 98.19 86 GLU A O 1
ATOM 655 N N . GLY A 1 87 ? 5.245 13.150 -18.517 1.00 96.75 87 GLY A N 1
ATOM 656 C CA . GLY A 1 87 ? 4.063 13.948 -18.808 1.00 96.75 87 GLY A CA 1
ATOM 657 C C . GLY A 1 87 ? 4.140 15.348 -18.223 1.00 96.75 87 GLY A C 1
ATOM 658 O O . GLY A 1 87 ? 3.657 16.285 -18.853 1.00 96.75 87 GLY A O 1
ATOM 659 N N . ILE A 1 88 ? 4.753 15.508 -17.044 1.00 96.06 88 ILE A N 1
ATOM 660 C CA . ILE A 1 88 ? 4.757 16.805 -16.362 1.00 96.06 88 ILE A CA 1
ATOM 661 C C . ILE A 1 88 ? 5.659 17.807 -17.092 1.00 96.06 88 ILE A C 1
ATOM 663 O O . ILE A 1 88 ? 5.191 18.882 -17.454 1.00 96.06 88 ILE A O 1
ATOM 667 N N . ARG A 1 89 ? 6.932 17.462 -17.339 1.00 96.00 89 ARG A N 1
ATOM 668 C CA . ARG A 1 89 ? 7.973 18.308 -17.959 1.00 96.00 89 ARG A CA 1
ATOM 669 C C . ARG A 1 89 ? 9.249 17.485 -18.236 1.00 96.00 89 ARG A C 1
ATOM 671 O O . ARG A 1 89 ? 9.329 16.311 -17.887 1.00 96.00 89 ARG A O 1
ATOM 678 N N . ASN A 1 90 ? 10.259 18.113 -18.848 1.00 96.31 90 ASN A N 1
ATOM 679 C CA . ASN A 1 90 ? 11.548 17.508 -19.219 1.00 96.31 90 ASN A CA 1
ATOM 680 C C . ASN A 1 90 ? 12.746 18.380 -18.788 1.00 96.31 90 ASN A C 1
ATOM 682 O O . ASN A 1 90 ? 12.571 19.515 -18.361 1.00 96.31 90 ASN A O 1
ATOM 686 N N . ALA A 1 91 ? 13.974 17.886 -18.959 1.00 95.44 91 ALA A N 1
ATOM 687 C CA . ALA A 1 91 ? 15.204 18.529 -18.492 1.00 95.44 91 ALA A CA 1
ATOM 688 C C . ALA A 1 91 ? 15.510 19.899 -19.121 1.00 95.44 91 ALA A C 1
ATOM 690 O O . ALA A 1 91 ? 16.293 20.649 -18.547 1.00 95.44 91 ALA A O 1
ATOM 691 N N . LYS A 1 92 ? 14.925 20.243 -20.280 1.00 95.69 92 LYS A N 1
ATOM 692 C CA . LYS A 1 92 ? 15.091 21.577 -20.890 1.00 95.69 92 LYS A CA 1
ATOM 693 C C . LYS A 1 92 ? 14.172 22.623 -20.259 1.00 95.69 92 LYS A C 1
ATOM 695 O O . LYS A 1 92 ? 14.529 23.793 -20.216 1.00 95.69 92 LYS A O 1
ATOM 700 N N . ASN A 1 93 ? 12.989 22.213 -19.808 1.00 95.31 93 ASN A N 1
ATOM 701 C CA . ASN A 1 93 ? 12.022 23.075 -19.132 1.00 95.31 93 ASN A CA 1
ATOM 702 C C . ASN A 1 93 ? 11.379 22.287 -17.985 1.00 95.31 93 ASN A C 1
ATOM 704 O O . ASN A 1 93 ? 10.259 21.794 -18.157 1.00 95.31 93 ASN A O 1
ATOM 708 N N . PRO A 1 94 ? 12.093 22.110 -16.860 1.00 96.75 94 PRO A N 1
ATOM 709 C CA . PRO A 1 94 ? 11.631 21.271 -15.769 1.00 96.75 94 PRO A CA 1
ATOM 710 C C . PRO A 1 94 ? 10.413 21.869 -15.062 1.00 96.75 94 PRO A C 1
ATOM 712 O O . PRO A 1 94 ? 10.152 23.081 -15.066 1.00 96.75 94 PRO A O 1
ATOM 715 N N . HIS A 1 95 ? 9.647 20.983 -14.436 1.00 97.69 95 HIS A N 1
ATOM 716 C CA . HIS A 1 95 ? 8.617 21.361 -13.480 1.00 97.69 95 HIS A CA 1
ATOM 717 C C . HIS A 1 95 ? 9.292 21.898 -12.200 1.00 97.69 95 HIS A C 1
ATOM 719 O O . HIS A 1 95 ? 10.341 21.366 -11.830 1.00 97.69 95 HIS A O 1
ATOM 725 N N . PRO A 1 96 ? 8.710 22.876 -11.478 1.00 96.62 96 PRO A N 1
ATOM 726 C CA . PRO A 1 96 ? 9.251 23.379 -10.208 1.00 96.62 96 PRO A CA 1
ATOM 727 C C . PRO A 1 96 ? 9.676 22.283 -9.222 1.00 96.62 96 PRO A C 1
ATOM 729 O O . PRO A 1 96 ? 10.760 22.343 -8.657 1.00 96.62 96 PRO A O 1
ATOM 732 N N . VAL A 1 97 ? 8.882 21.215 -9.083 1.00 96.75 97 VAL A N 1
ATOM 733 C CA . VAL A 1 97 ? 9.245 20.034 -8.269 1.00 96.75 97 VAL A CA 1
ATOM 734 C C . VAL A 1 97 ? 10.538 19.358 -8.751 1.00 96.75 97 VAL A C 1
ATOM 736 O O . VAL A 1 97 ? 11.390 19.007 -7.937 1.00 96.75 97 VAL A O 1
ATOM 739 N N . GLN A 1 98 ? 10.699 19.171 -10.065 1.00 97.94 98 GLN A N 1
ATOM 740 C CA . GLN A 1 98 ? 11.878 18.522 -10.653 1.00 97.94 98 GLN A CA 1
ATOM 741 C C . GLN A 1 98 ? 13.133 19.380 -10.461 1.00 97.94 98 GLN A C 1
ATOM 743 O O . GLN A 1 98 ? 14.195 18.863 -10.112 1.00 97.94 98 GLN A O 1
ATOM 748 N N . GLU A 1 99 ? 13.005 20.692 -10.659 1.00 95.75 99 GLU A N 1
ATOM 749 C CA . GLU A 1 99 ? 14.087 21.652 -10.453 1.00 95.75 99 GLU A CA 1
ATOM 750 C C . GLU A 1 99 ? 14.488 21.732 -8.979 1.00 95.75 99 GLU A C 1
ATOM 752 O O . GLU A 1 99 ? 15.662 21.561 -8.654 1.00 95.75 99 GLU A O 1
ATOM 757 N N . CYS A 1 100 ? 13.515 21.897 -8.083 1.00 93.81 100 CYS A N 1
ATOM 758 C CA . CYS A 1 100 ? 13.747 22.011 -6.649 1.00 93.81 100 CYS A CA 1
ATOM 759 C C . CYS A 1 100 ? 14.480 20.778 -6.096 1.00 93.81 100 CYS A C 1
ATOM 761 O O . CYS A 1 100 ? 15.530 20.913 -5.467 1.00 93.81 100 CYS A O 1
ATOM 763 N N . LEU A 1 101 ? 14.015 19.566 -6.428 1.00 95.44 101 LEU A N 1
ATOM 764 C CA . LEU A 1 101 ? 14.693 18.322 -6.040 1.00 95.44 101 LEU A CA 1
ATOM 765 C C . LEU A 1 101 ? 16.106 18.201 -6.628 1.00 95.44 101 LEU A C 1
ATOM 767 O O . LEU A 1 101 ? 16.991 17.639 -5.984 1.00 95.44 101 LEU A O 1
ATOM 771 N N . THR A 1 102 ? 16.335 18.714 -7.838 1.00 95.19 102 THR A N 1
ATOM 772 C CA . THR A 1 102 ? 17.661 18.695 -8.475 1.00 95.19 102 THR A CA 1
ATOM 773 C C . THR A 1 102 ? 18.637 19.608 -7.736 1.00 95.19 102 THR A C 1
ATOM 775 O O . THR A 1 102 ? 19.741 19.189 -7.376 1.00 95.19 102 THR A O 1
ATOM 778 N N . LEU A 1 103 ? 18.224 20.852 -7.503 1.00 92.00 103 LEU A N 1
ATOM 779 C CA . LEU A 1 103 ? 19.072 21.896 -6.935 1.00 92.00 103 LEU A CA 1
ATOM 780 C C . LEU A 1 103 ? 19.319 21.690 -5.436 1.00 92.00 103 LEU A C 1
ATOM 782 O O . LEU A 1 103 ? 20.392 22.031 -4.956 1.00 92.00 103 LEU A O 1
ATOM 786 N N . LEU A 1 104 ? 18.393 21.045 -4.721 1.00 91.75 104 LEU A N 1
ATOM 787 C CA . LEU A 1 104 ? 18.547 20.689 -3.305 1.00 91.75 104 LEU A CA 1
ATOM 788 C C . LEU A 1 104 ? 19.134 19.289 -3.072 1.00 91.75 104 LEU A C 1
ATOM 790 O O . LEU A 1 104 ? 19.045 18.754 -1.972 1.00 91.75 104 LEU A O 1
ATOM 794 N N . HIS A 1 105 ? 19.765 18.688 -4.086 1.00 94.06 105 HIS A N 1
ATOM 795 C CA . HIS A 1 105 ? 20.456 17.395 -3.969 1.00 94.06 105 HIS A CA 1
ATOM 796 C C . HIS A 1 105 ? 19.543 16.233 -3.521 1.00 94.06 105 HIS A C 1
ATOM 798 O O . HIS A 1 105 ? 19.998 15.253 -2.926 1.00 94.06 105 HIS A O 1
ATOM 804 N N . GLY A 1 106 ? 18.250 16.303 -3.850 1.00 95.62 106 GLY A N 1
ATOM 805 C CA . GLY A 1 106 ? 17.243 15.276 -3.568 1.00 95.62 106 GLY A CA 1
ATOM 806 C C . GLY A 1 106 ? 17.388 14.001 -4.409 1.00 95.62 106 GLY A C 1
ATOM 807 O O . GLY A 1 106 ? 16.588 13.079 -4.264 1.00 95.62 106 GLY A O 1
ATOM 808 N N . SER A 1 107 ? 18.403 13.920 -5.277 1.00 97.38 107 SER A N 1
ATOM 809 C CA . SER A 1 107 ? 18.664 12.777 -6.154 1.00 97.38 107 SER A CA 1
ATOM 810 C C . SER A 1 107 ? 20.150 12.404 -6.176 1.00 97.38 107 SER A C 1
ATOM 812 O O . SER A 1 107 ? 21.003 13.253 -6.425 1.00 97.38 107 SER A O 1
ATOM 814 N N . GLN A 1 108 ? 20.445 11.120 -5.938 1.00 97.44 108 GLN A N 1
ATOM 815 C CA . GLN A 1 108 ? 21.788 10.524 -6.045 1.00 97.44 108 GLN A CA 1
ATOM 816 C C . GLN A 1 108 ? 21.821 9.453 -7.144 1.00 97.44 108 GLN A C 1
ATOM 818 O O . GLN A 1 108 ? 22.103 9.766 -8.297 1.00 97.44 108 GLN A O 1
ATOM 823 N N . CYS A 1 109 ? 21.471 8.194 -6.827 1.00 98.00 109 CYS A N 1
ATOM 824 C CA . CYS A 1 109 ? 21.403 7.138 -7.845 1.00 98.00 109 CYS A CA 1
ATOM 825 C C . CYS A 1 109 ? 20.300 7.402 -8.874 1.00 98.00 109 CYS A C 1
ATOM 827 O O . CYS A 1 109 ? 20.431 6.966 -10.011 1.00 98.00 109 CYS A O 1
ATOM 829 N N . GLY A 1 110 ? 19.234 8.111 -8.477 1.00 98.00 110 GLY A N 1
ATOM 830 C CA . GLY A 1 110 ? 18.137 8.575 -9.327 1.00 98.00 110 GLY A CA 1
ATOM 831 C C . GLY A 1 110 ? 16.970 7.612 -9.539 1.00 98.00 110 GLY A C 1
ATOM 832 O O . GLY A 1 110 ? 15.940 8.027 -10.055 1.00 98.00 110 GLY A O 1
ATOM 833 N N . PHE A 1 111 ? 17.084 6.345 -9.129 1.00 98.62 111 PHE A N 1
ATOM 834 C CA . PHE A 1 111 ? 16.105 5.316 -9.504 1.00 98.62 111 PHE A CA 1
ATOM 835 C C . PHE A 1 111 ? 14.730 5.499 -8.834 1.00 98.62 111 PHE A C 1
ATOM 837 O O . PHE A 1 111 ? 13.696 5.252 -9.446 1.00 98.62 111 PHE A O 1
ATOM 844 N N . CYS A 1 112 ? 14.696 5.973 -7.584 1.00 98.56 112 CYS A N 1
ATOM 845 C CA . CYS A 1 112 ? 13.444 6.285 -6.881 1.00 98.56 112 CYS A CA 1
ATOM 846 C C . CYS A 1 112 ? 12.885 7.674 -7.227 1.00 98.56 112 CYS A C 1
ATOM 848 O O . CYS A 1 112 ? 11.726 7.962 -6.922 1.00 98.56 112 CYS A O 1
ATOM 850 N N . THR A 1 113 ? 13.706 8.545 -7.822 1.00 98.56 113 THR A N 1
ATOM 851 C CA . THR A 1 113 ? 13.423 9.974 -7.992 1.00 98.56 113 THR A CA 1
ATOM 852 C C . THR A 1 113 ? 12.158 10.242 -8.813 1.00 98.56 113 THR A C 1
ATOM 854 O O . THR A 1 113 ? 11.364 11.065 -8.362 1.00 98.56 113 THR A O 1
ATOM 857 N N . PRO A 1 114 ? 11.870 9.529 -9.923 1.00 98.75 114 PRO A N 1
ATOM 858 C CA . PRO A 1 114 ? 10.605 9.685 -10.643 1.00 98.75 114 PRO A CA 1
ATOM 859 C C . PRO A 1 114 ? 9.374 9.485 -9.756 1.00 98.75 114 PRO A C 1
ATOM 861 O O . PRO A 1 114 ? 8.459 10.302 -9.768 1.00 98.75 114 PRO A O 1
ATOM 864 N N . GLY A 1 115 ? 9.374 8.442 -8.922 1.00 98.50 115 GLY A N 1
ATOM 865 C CA . GLY A 1 115 ? 8.271 8.177 -8.004 1.00 98.50 115 GLY A CA 1
ATOM 866 C C . GLY A 1 115 ? 8.118 9.250 -6.923 1.00 98.50 115 GLY A C 1
ATOM 867 O O . GLY A 1 115 ? 6.996 9.617 -6.590 1.00 98.50 115 GLY A O 1
ATOM 868 N N . VAL A 1 116 ? 9.234 9.770 -6.399 1.00 98.50 116 VAL A N 1
ATOM 869 C CA . VAL A 1 116 ? 9.257 10.881 -5.427 1.00 98.50 116 VAL A CA 1
ATOM 870 C C . VAL A 1 116 ? 8.691 12.160 -6.046 1.00 98.50 116 VAL A C 1
ATOM 872 O O . VAL A 1 116 ? 7.838 12.807 -5.443 1.00 98.50 116 VAL A O 1
ATOM 875 N N . VAL A 1 117 ? 9.114 12.498 -7.268 1.00 98.69 117 VAL A N 1
ATOM 876 C CA . VAL A 1 117 ? 8.590 13.654 -8.007 1.00 98.69 117 VAL A CA 1
ATOM 877 C C . VAL A 1 117 ? 7.085 13.522 -8.206 1.00 98.69 117 VAL A C 1
ATOM 879 O O . VAL A 1 117 ? 6.363 14.475 -7.934 1.00 98.69 117 VAL A O 1
ATOM 882 N N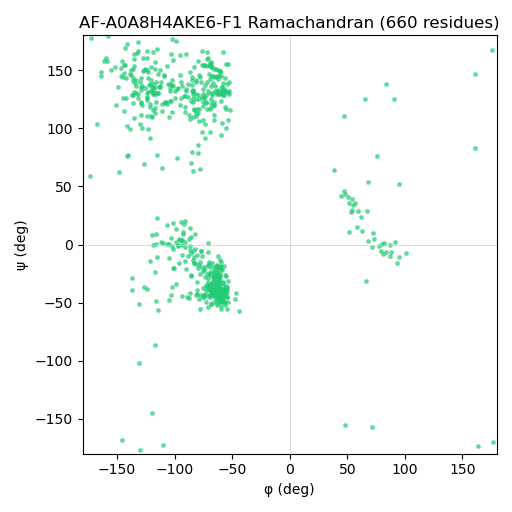 . MET A 1 118 ? 6.600 12.351 -8.636 1.00 98.69 118 MET A N 1
ATOM 883 C CA . MET A 1 118 ? 5.169 12.140 -8.865 1.00 98.69 118 MET A CA 1
ATOM 884 C C . MET A 1 118 ? 4.340 12.244 -7.580 1.00 98.69 118 MET A C 1
ATOM 886 O O . MET A 1 118 ? 3.230 12.773 -7.634 1.00 98.69 118 MET A O 1
ATOM 890 N N . SER A 1 119 ? 4.870 11.804 -6.434 1.00 98.25 119 SER A N 1
ATOM 891 C CA . SER A 1 119 ? 4.197 11.959 -5.137 1.00 98.25 119 SER A CA 1
ATOM 892 C C . SER A 1 119 ? 4.019 13.427 -4.748 1.00 98.25 119 SER A C 1
ATOM 894 O O . SER A 1 119 ? 2.899 13.847 -4.458 1.00 98.25 119 SER A O 1
ATOM 896 N N . LEU A 1 120 ? 5.091 14.224 -4.814 1.00 97.88 120 LEU A N 1
ATOM 897 C CA . LEU A 1 120 ? 5.025 15.655 -4.502 1.00 97.88 120 LEU A CA 1
ATOM 898 C C . LEU A 1 120 ? 4.193 16.422 -5.539 1.00 97.88 120 LEU A C 1
ATOM 900 O O . LEU A 1 120 ? 3.394 17.280 -5.182 1.00 97.88 120 LEU A O 1
ATOM 904 N N . TYR A 1 121 ? 4.310 16.069 -6.818 1.00 98.12 121 TYR A N 1
ATOM 905 C CA . TYR A 1 121 ? 3.470 16.621 -7.877 1.00 98.12 121 TYR A CA 1
ATOM 906 C C . TYR A 1 121 ? 1.979 16.404 -7.589 1.00 98.12 121 TYR A C 1
ATOM 908 O O . TYR A 1 121 ? 1.198 17.350 -7.617 1.00 98.12 121 TYR A O 1
ATOM 916 N N . SER A 1 122 ? 1.573 15.177 -7.248 1.00 97.19 122 SER A N 1
ATOM 917 C CA . SER A 1 122 ? 0.171 14.892 -6.937 1.00 97.19 122 SER A CA 1
ATOM 918 C C . SER A 1 122 ? -0.315 15.574 -5.660 1.00 97.19 122 SER A C 1
ATOM 920 O O . SER A 1 122 ? -1.503 15.887 -5.590 1.00 97.19 122 SER A O 1
ATOM 922 N N . LEU A 1 123 ? 0.557 15.802 -4.669 1.00 96.88 123 LEU A N 1
ATOM 923 C CA . LEU A 1 123 ? 0.219 16.624 -3.507 1.00 96.88 123 LEU A CA 1
ATOM 924 C C . LEU A 1 123 ? -0.148 18.039 -3.966 1.00 96.88 123 LEU A C 1
ATOM 926 O O . LEU A 1 123 ? -1.255 18.483 -3.690 1.00 96.88 123 LEU A O 1
ATOM 930 N N . LEU A 1 124 ? 0.715 18.691 -4.751 1.00 96.50 124 LEU A N 1
ATOM 931 C CA . LEU A 1 124 ? 0.492 20.062 -5.234 1.00 96.50 124 LEU A CA 1
ATOM 932 C C . LEU A 1 124 ? -0.723 20.204 -6.160 1.00 96.50 124 LEU A C 1
ATOM 934 O O . LEU A 1 124 ? -1.337 21.269 -6.231 1.00 96.50 124 LEU A O 1
ATOM 938 N N . ARG A 1 125 ? -1.097 19.129 -6.862 1.00 96.38 125 ARG A N 1
ATOM 939 C CA . ARG A 1 125 ? -2.320 19.069 -7.678 1.00 96.38 125 ARG A CA 1
ATOM 940 C C . ARG A 1 125 ? -3.602 19.010 -6.849 1.00 96.38 125 ARG A C 1
ATOM 942 O O . ARG A 1 125 ? -4.647 19.409 -7.355 1.00 96.38 125 ARG A O 1
ATOM 949 N N . ASN A 1 126 ? -3.528 18.516 -5.614 1.00 94.81 126 ASN A N 1
ATOM 950 C CA . ASN A 1 126 ? -4.660 18.431 -4.689 1.00 94.81 126 ASN A CA 1
ATOM 951 C C . ASN A 1 126 ? -4.680 19.582 -3.673 1.00 94.81 126 ASN A C 1
ATOM 953 O O . ASN A 1 126 ? -5.757 20.043 -3.302 1.00 94.81 126 ASN A O 1
ATOM 957 N N . ASN A 1 127 ? -3.508 20.054 -3.251 1.00 94.69 127 ASN A N 1
ATOM 958 C CA . ASN A 1 127 ? -3.316 21.206 -2.385 1.00 94.69 127 ASN A CA 1
ATOM 959 C C . ASN A 1 127 ? -2.083 22.007 -2.857 1.00 94.69 127 ASN A C 1
ATOM 961 O O . ASN A 1 127 ? -0.958 21.599 -2.571 1.00 94.69 127 ASN A O 1
ATOM 965 N N . PRO A 1 128 ? -2.267 23.138 -3.568 1.00 92.31 128 PRO A N 1
ATOM 966 C CA . PRO A 1 128 ? -1.164 23.990 -4.024 1.00 92.31 128 PRO A CA 1
ATOM 967 C C . PRO A 1 128 ? -0.318 24.607 -2.902 1.00 92.31 128 PRO A C 1
ATOM 969 O O . PRO A 1 128 ? 0.823 24.975 -3.164 1.00 92.31 128 PRO A O 1
ATOM 972 N N . ASN A 1 129 ? -0.864 24.709 -1.683 1.00 91.50 129 ASN A N 1
ATOM 973 C CA . ASN A 1 129 ? -0.208 25.287 -0.507 1.00 91.50 129 ASN A CA 1
ATOM 974 C C . ASN A 1 129 ? -0.250 24.278 0.663 1.00 91.50 129 ASN A C 1
ATOM 976 O O . ASN A 1 129 ? -1.023 24.464 1.609 1.00 91.50 129 ASN A O 1
ATOM 980 N N . PRO A 1 130 ? 0.504 23.165 0.578 1.00 95.19 130 PRO A N 1
ATOM 981 C CA . PRO A 1 130 ? 0.474 22.113 1.590 1.00 95.19 130 PRO A CA 1
ATOM 982 C C . PRO A 1 130 ? 1.071 22.557 2.928 1.00 95.19 130 PRO A C 1
ATOM 984 O O . PRO A 1 130 ? 1.916 23.447 2.968 1.00 95.19 130 PRO A O 1
ATOM 987 N N . SER A 1 131 ? 0.694 21.908 4.031 1.00 94.25 131 SER A N 1
ATOM 988 C CA . SER A 1 131 ? 1.428 22.071 5.297 1.00 94.25 131 SER A CA 1
ATOM 989 C C . SER A 1 131 ? 2.798 21.374 5.247 1.00 94.25 131 SER A C 1
ATOM 991 O O . SER A 1 131 ? 3.069 20.544 4.373 1.00 94.25 131 SER A O 1
ATOM 993 N N . GLU A 1 132 ? 3.689 21.682 6.200 1.00 93.19 132 GLU A N 1
ATOM 994 C CA . GLU A 1 132 ? 4.950 20.935 6.326 1.00 93.19 132 GLU A CA 1
ATOM 995 C C . GLU A 1 132 ? 4.696 19.453 6.667 1.00 93.19 132 GLU A C 1
ATOM 997 O O . GLU A 1 132 ? 5.463 18.605 6.208 1.00 93.19 132 GLU A O 1
ATOM 1002 N N . GLU A 1 133 ? 3.626 19.120 7.410 1.00 92.12 133 GLU A N 1
ATOM 1003 C CA . GLU A 1 133 ? 3.248 17.718 7.650 1.00 92.12 133 GLU A CA 1
ATOM 1004 C C . GLU A 1 133 ? 2.878 17.031 6.333 1.00 92.12 133 GLU A C 1
ATOM 1006 O O . GLU A 1 133 ? 3.454 15.995 6.005 1.00 92.12 133 GLU A O 1
ATOM 1011 N N . GLU A 1 134 ? 1.973 17.630 5.550 1.00 93.44 134 GLU A N 1
ATOM 1012 C CA . GLU A 1 134 ? 1.506 17.069 4.275 1.00 93.44 134 GLU A CA 1
ATOM 1013 C C . GLU A 1 134 ? 2.667 16.871 3.289 1.00 93.44 134 GLU A C 1
ATOM 1015 O O . GLU A 1 134 ? 2.750 15.846 2.602 1.00 93.44 134 GLU A O 1
ATOM 1020 N N . ALA A 1 135 ? 3.602 17.827 3.255 1.00 93.75 135 ALA A N 1
ATOM 1021 C CA . ALA A 1 135 ? 4.803 17.759 2.433 1.00 93.75 135 ALA A CA 1
ATOM 1022 C C . ALA A 1 135 ? 5.713 16.575 2.807 1.00 93.75 135 ALA A C 1
ATOM 1024 O O . ALA A 1 135 ? 6.297 15.959 1.916 1.00 93.75 135 ALA A O 1
ATOM 1025 N N . GLU A 1 136 ? 5.830 16.213 4.089 1.00 92.75 136 GLU A N 1
ATOM 1026 C CA . GLU A 1 136 ? 6.592 15.027 4.500 1.00 92.75 136 GLU A CA 1
ATOM 1027 C C . GLU A 1 136 ? 5.803 13.720 4.325 1.00 92.75 136 GLU A C 1
ATOM 1029 O O . GLU A 1 136 ? 6.358 12.717 3.873 1.00 92.75 136 GLU A O 1
ATOM 1034 N N . GLU A 1 137 ? 4.517 13.706 4.683 1.00 90.69 137 GLU A N 1
ATOM 1035 C CA . GLU A 1 137 ? 3.637 12.528 4.627 1.00 90.69 137 GLU A CA 1
ATOM 1036 C C . GLU A 1 137 ? 3.396 12.029 3.198 1.00 90.69 137 GLU A C 1
ATOM 1038 O O . GLU A 1 137 ? 3.193 10.830 2.976 1.00 90.69 137 GLU A O 1
ATOM 1043 N N . CYS A 1 138 ? 3.478 12.907 2.190 1.00 92.69 138 CYS A N 1
ATOM 1044 C CA . CYS A 1 138 ? 3.290 12.492 0.800 1.00 92.69 138 CYS A CA 1
ATOM 1045 C C . CYS A 1 138 ? 4.302 11.420 0.339 1.00 92.69 138 CYS A C 1
ATOM 1047 O O . CYS A 1 138 ? 4.002 10.659 -0.587 1.00 92.69 138 CYS A O 1
ATOM 1049 N N . PHE A 1 139 ? 5.449 11.289 1.020 1.00 94.06 139 PHE A N 1
ATOM 1050 C CA . PHE A 1 139 ? 6.496 10.310 0.716 1.00 94.06 139 PHE A CA 1
ATOM 1051 C C . PHE A 1 139 ? 6.427 9.011 1.521 1.00 94.06 139 PHE A C 1
ATOM 1053 O O . PHE A 1 139 ? 7.285 8.151 1.326 1.00 94.06 139 PHE A O 1
ATOM 1060 N N . ASP A 1 140 ? 5.419 8.801 2.373 1.00 88.38 140 ASP A N 1
ATOM 1061 C CA . ASP A 1 140 ? 5.315 7.578 3.190 1.00 88.38 140 ASP A CA 1
ATOM 1062 C C . ASP A 1 140 ? 5.210 6.286 2.345 1.00 88.38 140 ASP A C 1
ATOM 1064 O O . ASP A 1 140 ? 5.390 5.177 2.851 1.00 88.38 140 ASP A O 1
ATOM 1068 N N . GLY A 1 141 ? 4.949 6.417 1.038 1.00 90.69 141 GLY A N 1
ATOM 1069 C CA . GLY A 1 141 ? 4.969 5.329 0.061 1.00 90.69 141 GLY A CA 1
ATOM 1070 C C . GLY A 1 141 ? 6.182 5.252 -0.859 1.00 90.69 141 GLY A C 1
ATOM 1071 O O . GLY A 1 141 ? 6.182 4.432 -1.775 1.00 90.69 141 GLY A O 1
ATOM 1072 N N . ASN A 1 142 ? 7.199 6.089 -0.660 1.00 96.25 142 ASN A N 1
ATOM 1073 C CA . ASN A 1 142 ? 8.373 6.171 -1.521 1.00 96.25 142 ASN A CA 1
ATOM 1074 C C . ASN A 1 142 ? 9.623 5.768 -0.742 1.00 96.25 142 ASN A C 1
ATOM 1076 O O . ASN A 1 142 ? 9.965 6.386 0.260 1.00 96.25 142 ASN A O 1
ATOM 1080 N N . LEU A 1 143 ? 10.342 4.755 -1.227 1.00 96.12 143 LEU A N 1
ATOM 1081 C CA . LEU A 1 143 ? 11.590 4.318 -0.615 1.00 96.12 143 LEU A CA 1
ATOM 1082 C C . LEU A 1 143 ? 12.802 4.882 -1.357 1.00 96.12 143 LEU A C 1
ATOM 1084 O O . LEU A 1 143 ? 12.970 4.660 -2.555 1.00 96.12 143 LEU A O 1
ATOM 1088 N N . CYS A 1 144 ? 13.690 5.551 -0.621 1.00 97.31 144 CYS A N 1
ATOM 1089 C CA . CYS A 1 144 ? 15.004 5.965 -1.100 1.00 97.31 144 CYS A CA 1
ATOM 1090 C C . CYS A 1 144 ? 16.108 5.311 -0.265 1.00 97.31 144 CYS A C 1
ATOM 1092 O O . CYS A 1 144 ? 16.097 5.380 0.964 1.00 97.31 144 CYS A O 1
ATOM 1094 N N . ARG A 1 145 ? 17.086 4.691 -0.936 1.00 97.69 145 ARG A N 1
ATOM 1095 C CA . ARG A 1 145 ? 18.225 4.040 -0.271 1.00 97.69 145 ARG A CA 1
ATOM 1096 C C . ARG A 1 145 ? 19.479 4.915 -0.179 1.00 97.69 145 ARG A C 1
ATOM 1098 O O . ARG A 1 145 ? 20.367 4.585 0.594 1.00 97.69 145 ARG A O 1
ATOM 1105 N N . CYS A 1 146 ? 19.547 6.002 -0.948 1.00 97.94 146 CYS A N 1
ATOM 1106 C CA . CYS A 1 146 ? 20.774 6.785 -1.131 1.00 97.94 146 CYS A CA 1
ATOM 1107 C C . CYS A 1 146 ? 20.772 8.112 -0.359 1.00 97.94 146 CYS A C 1
ATOM 1109 O O . CYS A 1 146 ? 21.734 8.431 0.327 1.00 97.94 146 CYS A O 1
ATOM 1111 N N . THR A 1 147 ? 19.693 8.897 -0.450 1.00 93.81 147 THR A N 1
ATOM 1112 C CA . THR A 1 147 ? 19.670 10.272 0.086 1.00 93.81 147 THR A CA 1
ATOM 1113 C C . THR A 1 147 ? 19.337 10.357 1.571 1.00 93.81 147 THR A C 1
ATOM 1115 O O . THR A 1 147 ? 19.471 11.428 2.159 1.00 93.81 147 THR A O 1
ATOM 1118 N N . SER A 1 148 ? 18.850 9.264 2.168 1.00 89.44 148 SER A N 1
ATOM 1119 C CA . SER A 1 148 ? 18.308 9.242 3.534 1.00 89.44 148 SER A CA 1
ATOM 1120 C C . SER A 1 148 ? 17.201 10.286 3.772 1.00 89.44 148 SER A C 1
ATOM 1122 O O . SER A 1 148 ? 17.019 10.758 4.890 1.00 89.44 148 SER A O 1
ATOM 1124 N N . TYR A 1 149 ? 16.450 10.632 2.719 1.00 95.62 149 TYR A N 1
ATOM 1125 C CA . TYR A 1 149 ? 15.278 11.523 2.687 1.00 95.62 149 TYR A CA 1
ATOM 1126 C C . TYR A 1 149 ? 15.501 12.999 2.999 1.00 95.62 149 TYR A C 1
ATOM 1128 O O . TYR A 1 149 ? 14.799 13.807 2.407 1.00 95.62 149 TYR A O 1
ATOM 1136 N N . ARG A 1 150 ? 16.455 13.386 3.852 1.00 94.38 150 ARG A N 1
ATOM 1137 C CA . ARG A 1 150 ? 16.631 14.788 4.277 1.00 94.38 150 ARG A CA 1
ATOM 1138 C C . ARG A 1 150 ? 16.540 15.812 3.123 1.00 94.38 150 ARG A C 1
ATOM 1140 O O . ARG A 1 150 ? 15.614 16.614 3.172 1.00 94.38 150 ARG A O 1
ATOM 1147 N N . PRO A 1 151 ? 17.358 15.731 2.049 1.00 93.88 151 PRO A N 1
ATOM 1148 C CA . PRO A 1 151 ? 17.280 16.683 0.931 1.00 93.88 151 PRO A CA 1
ATOM 1149 C C . PRO A 1 151 ? 15.969 16.619 0.128 1.00 93.88 151 PRO A C 1
ATOM 1151 O O . PRO A 1 151 ? 15.569 17.599 -0.493 1.00 93.88 151 PRO A O 1
ATOM 1154 N N . ILE A 1 152 ? 15.275 15.475 0.136 1.00 96.75 152 ILE A N 1
ATOM 1155 C CA . ILE A 1 152 ? 13.945 15.334 -0.479 1.00 96.75 152 ILE A CA 1
ATOM 1156 C C . ILE A 1 152 ? 12.909 16.108 0.345 1.00 96.75 152 ILE A C 1
ATOM 1158 O O . ILE A 1 152 ? 12.086 16.827 -0.219 1.00 96.75 152 ILE A O 1
ATOM 1162 N N . LEU A 1 153 ? 12.969 15.987 1.675 1.00 95.06 153 LEU A N 1
ATOM 1163 C CA . LEU A 1 153 ? 12.050 16.670 2.584 1.00 95.06 153 LEU A CA 1
ATOM 1164 C C . LEU A 1 153 ? 12.274 18.185 2.591 1.00 95.06 153 LEU A C 1
ATOM 1166 O O . LEU A 1 153 ? 11.297 18.928 2.616 1.00 95.06 153 LEU A O 1
ATOM 1170 N N . ASP A 1 154 ? 13.521 18.665 2.511 1.00 91.44 154 ASP A N 1
ATOM 1171 C CA . ASP A 1 154 ? 13.762 20.110 2.385 1.00 91.44 154 ASP A CA 1
ATOM 1172 C C . ASP A 1 154 ? 13.156 20.665 1.093 1.00 91.44 154 ASP A C 1
ATOM 1174 O O . ASP A 1 154 ? 12.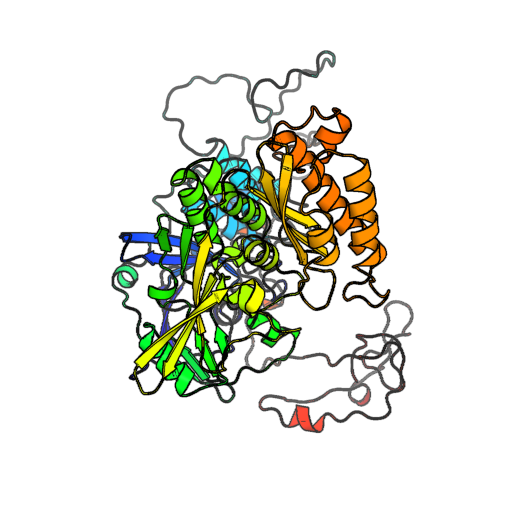534 21.725 1.117 1.00 91.44 154 ASP A O 1
ATOM 1178 N N . ALA A 1 155 ? 13.293 19.933 -0.020 1.00 92.38 155 ALA A N 1
ATOM 1179 C CA . ALA A 1 155 ? 12.708 20.329 -1.295 1.00 92.38 155 ALA A CA 1
ATOM 1180 C C . ALA A 1 155 ? 11.181 20.385 -1.235 1.00 92.38 155 ALA A C 1
ATOM 1182 O O . ALA A 1 155 ? 10.581 21.341 -1.717 1.00 92.38 155 ALA A O 1
ATOM 1183 N N . ALA A 1 156 ? 10.540 19.412 -0.588 1.00 93.88 156 ALA A N 1
ATOM 1184 C CA . ALA A 1 156 ? 9.092 19.432 -0.405 1.00 93.88 156 ALA A CA 1
ATOM 1185 C C . ALA A 1 156 ? 8.625 20.618 0.454 1.00 93.88 156 ALA A C 1
ATOM 1187 O O . ALA A 1 156 ? 7.652 21.288 0.110 1.00 93.88 156 ALA A O 1
ATOM 1188 N N . LYS A 1 157 ? 9.360 20.948 1.522 1.00 91.12 157 LYS A N 1
ATOM 1189 C CA . LYS A 1 157 ? 9.045 22.078 2.414 1.00 91.12 157 LYS A CA 1
ATOM 1190 C C . LYS A 1 157 ? 9.151 23.448 1.752 1.00 91.12 157 LYS A C 1
ATOM 1192 O O . LYS A 1 157 ? 8.544 24.396 2.247 1.00 91.12 157 LYS A O 1
ATOM 1197 N N . MET A 1 158 ? 9.859 23.573 0.627 1.00 88.81 158 MET A N 1
ATOM 1198 C CA . MET A 1 158 ? 9.853 24.810 -0.168 1.00 88.81 158 MET A CA 1
ATOM 1199 C C . MET A 1 158 ? 8.478 25.138 -0.750 1.00 88.81 158 MET A C 1
ATOM 1201 O O . MET A 1 158 ? 8.198 26.306 -1.012 1.00 88.81 158 MET A O 1
ATOM 1205 N N . PHE A 1 159 ? 7.609 24.137 -0.896 1.00 90.31 159 PHE A N 1
ATOM 1206 C CA . PHE A 1 159 ? 6.233 24.332 -1.338 1.00 90.31 159 PHE A CA 1
ATOM 1207 C C . PHE A 1 159 ? 5.252 24.555 -0.177 1.00 90.31 159 PHE A C 1
ATOM 1209 O O . PHE A 1 159 ? 4.155 25.038 -0.418 1.00 90.31 159 PHE A O 1
ATOM 1216 N N . ALA A 1 160 ? 5.645 24.266 1.070 1.00 86.44 160 ALA A N 1
ATOM 1217 C CA . ALA A 1 160 ? 4.786 24.431 2.247 1.00 86.44 160 ALA A CA 1
ATOM 1218 C C . ALA A 1 160 ? 4.876 25.816 2.918 1.00 86.44 160 ALA A C 1
ATOM 1220 O O . ALA A 1 160 ? 3.991 26.218 3.665 1.00 86.44 160 ALA A O 1
ATOM 1221 N N . ASN A 1 161 ? 5.962 26.555 2.678 1.00 66.06 161 ASN A N 1
ATOM 1222 C CA . ASN A 1 161 ? 6.284 27.791 3.403 1.00 66.06 161 ASN A CA 1
ATOM 1223 C C . ASN A 1 161 ? 6.071 29.084 2.603 1.00 66.06 161 ASN A C 1
ATOM 1225 O O . ASN A 1 161 ? 6.633 30.113 2.970 1.00 66.06 161 ASN A O 1
ATOM 1229 N N . ASN A 1 162 ? 5.313 29.049 1.502 1.00 53.97 162 ASN A N 1
ATOM 1230 C CA . ASN A 1 162 ? 5.125 30.172 0.568 1.00 53.97 162 ASN A CA 1
ATOM 1231 C C . ASN A 1 162 ? 6.426 30.830 0.058 1.00 53.97 162 ASN A C 1
ATOM 1233 O O . ASN A 1 162 ? 6.378 31.832 -0.643 1.00 53.97 162 ASN A O 1
ATOM 1237 N N . THR A 1 163 ? 7.611 30.255 0.288 1.00 47.38 163 THR A N 1
ATOM 1238 C CA . THR A 1 163 ? 8.868 30.776 -0.275 1.00 47.38 163 THR A CA 1
ATOM 1239 C C . THR A 1 163 ? 8.890 30.711 -1.805 1.00 47.38 163 THR A C 1
ATOM 1241 O O . THR A 1 163 ? 9.643 31.445 -2.440 1.00 47.38 163 THR A O 1
ATOM 1244 N N . CYS A 1 164 ? 8.024 29.889 -2.407 1.00 42.50 164 CYS A N 1
ATOM 1245 C CA . CYS A 1 164 ? 7.810 29.813 -3.854 1.00 42.50 164 CYS A CA 1
ATOM 1246 C C . CYS A 1 164 ? 6.477 30.438 -4.328 1.00 42.50 164 CYS A C 1
ATOM 1248 O O . CYS A 1 164 ? 6.213 30.411 -5.532 1.00 42.50 164 CYS A O 1
ATOM 1250 N N . VAL A 1 165 ? 5.650 30.993 -3.427 1.00 35.88 165 VAL A N 1
ATOM 1251 C CA . VAL A 1 165 ? 4.278 31.464 -3.704 1.00 35.88 165 VAL A CA 1
ATOM 1252 C C . VAL A 1 165 ? 4.114 32.902 -3.193 1.00 35.88 165 VAL A C 1
ATOM 1254 O O . VAL A 1 165 ? 4.149 33.147 -2.000 1.00 35.88 165 VAL A O 1
ATOM 1257 N N . GLU A 1 166 ? 3.969 33.839 -4.136 1.00 29.44 166 GLU A N 1
ATOM 1258 C CA . GLU A 1 166 ? 3.625 35.266 -3.970 1.00 29.44 166 GLU A CA 1
ATOM 1259 C C . GLU A 1 166 ? 4.358 36.109 -2.902 1.00 29.44 166 GLU A C 1
ATOM 1261 O O . GLU A 1 166 ? 4.052 36.093 -1.716 1.00 29.44 166 GLU A O 1
ATOM 1266 N N . THR A 1 167 ? 5.184 37.045 -3.380 1.00 28.08 167 THR A N 1
ATOM 1267 C CA . THR A 1 167 ? 5.176 38.410 -2.837 1.00 28.08 167 THR A CA 1
ATOM 1268 C C . THR A 1 167 ? 4.935 39.368 -4.000 1.00 28.08 167 THR A C 1
ATOM 1270 O O . THR A 1 167 ? 5.751 39.488 -4.919 1.00 28.08 167 THR A O 1
ATOM 1273 N N . ASN A 1 168 ? 3.752 39.985 -4.010 1.00 28.47 168 ASN A N 1
ATOM 1274 C CA . ASN A 1 168 ? 3.499 41.184 -4.798 1.00 28.47 168 ASN A CA 1
ATOM 1275 C C . ASN A 1 168 ? 4.391 42.316 -4.272 1.00 28.47 168 ASN A C 1
ATOM 1277 O O . ASN A 1 168 ? 4.812 42.304 -3.117 1.00 28.47 168 ASN A O 1
ATOM 1281 N N . GLY A 1 169 ? 4.744 43.227 -5.175 1.00 34.91 169 GLY A N 1
ATOM 1282 C CA . GLY A 1 169 ? 5.870 44.139 -5.038 1.00 34.91 169 GLY A CA 1
ATOM 1283 C C . GLY A 1 169 ? 5.877 45.054 -3.811 1.00 34.91 169 GLY A C 1
ATOM 1284 O O . GLY A 1 169 ? 4.865 45.292 -3.165 1.00 34.91 169 GLY A O 1
ATOM 1285 N N . GLN A 1 170 ? 7.067 45.626 -3.613 1.00 27.41 170 GLN A N 1
ATOM 1286 C CA . GLN A 1 170 ? 7.439 46.659 -2.643 1.00 27.41 170 GLN A CA 1
ATOM 1287 C C . GLN A 1 170 ? 7.601 46.187 -1.195 1.00 27.41 170 GLN A C 1
ATOM 1289 O O . GLN A 1 170 ? 6.807 46.520 -0.329 1.00 27.41 170 GLN A O 1
ATOM 1294 N N . HIS A 1 171 ? 8.721 45.523 -0.909 1.00 28.23 171 HIS A N 1
ATOM 1295 C CA . HIS A 1 171 ? 9.377 45.683 0.387 1.00 28.23 171 HIS A CA 1
ATOM 1296 C C . HIS A 1 171 ? 10.891 45.809 0.185 1.00 28.23 171 HIS A C 1
ATOM 1298 O O . HIS A 1 171 ? 11.504 45.033 -0.548 1.00 28.23 171 HIS A O 1
ATOM 1304 N N . GLU A 1 172 ? 11.449 46.857 0.790 1.00 24.70 172 GLU A N 1
ATOM 1305 C CA . GLU A 1 172 ? 12.873 47.192 0.856 1.00 24.70 172 GLU A CA 1
ATOM 1306 C C . GLU A 1 172 ? 13.727 46.024 1.386 1.00 24.70 172 GLU A C 1
ATOM 1308 O O . GLU A 1 172 ? 13.216 45.163 2.109 1.00 24.70 172 GLU A O 1
ATOM 1313 N N . PRO A 1 173 ? 15.030 45.972 1.044 1.00 27.86 173 PRO A N 1
ATOM 1314 C CA . PRO A 1 173 ? 15.897 44.867 1.425 1.00 27.86 173 PRO A CA 1
ATOM 1315 C C . PRO A 1 173 ? 16.146 44.892 2.937 1.00 27.86 173 PRO A C 1
ATOM 1317 O O . PRO A 1 173 ? 17.028 45.594 3.422 1.00 27.86 173 PRO A O 1
ATOM 1320 N N . GLN A 1 174 ? 15.384 44.106 3.697 1.00 24.59 174 GLN A N 1
ATOM 1321 C CA . GLN A 1 174 ? 15.760 43.783 5.067 1.00 24.59 174 GLN A CA 1
ATOM 1322 C C . GLN A 1 174 ? 16.892 42.754 5.044 1.00 24.59 174 GLN A C 1
ATOM 1324 O O . GLN A 1 174 ? 16.707 41.578 4.724 1.00 24.59 174 GLN A O 1
ATOM 1329 N N . GLU A 1 175 ? 18.084 43.233 5.389 1.00 31.08 175 GLU A N 1
ATOM 1330 C CA . GLU A 1 175 ? 19.219 42.426 5.818 1.00 31.08 175 GLU A CA 1
ATOM 1331 C C . GLU A 1 175 ? 18.794 41.548 7.003 1.00 31.08 175 GLU A C 1
ATOM 1333 O O . GLU A 1 175 ? 18.665 42.042 8.118 1.00 31.08 175 GLU A O 1
ATOM 1338 N N . ASN A 1 176 ? 18.497 40.271 6.740 1.00 34.69 176 ASN A N 1
ATOM 1339 C CA . ASN A 1 176 ? 18.635 39.107 7.635 1.00 34.69 176 ASN A CA 1
ATOM 1340 C C . ASN A 1 176 ? 17.760 37.945 7.138 1.00 34.69 176 ASN A C 1
ATOM 1342 O O . ASN A 1 176 ? 16.665 37.719 7.646 1.00 34.69 176 ASN A O 1
ATOM 1346 N N . VAL A 1 177 ? 18.255 37.153 6.179 1.00 30.02 177 VAL A N 1
ATOM 1347 C CA . VAL A 1 177 ? 17.685 35.820 5.908 1.00 30.02 177 VAL A CA 1
ATOM 1348 C C . VAL A 1 177 ? 18.801 34.823 5.594 1.00 30.02 177 VAL A C 1
ATOM 1350 O O . VAL A 1 177 ? 19.055 34.452 4.452 1.00 30.02 177 VAL A O 1
ATOM 1353 N N . GLY A 1 178 ? 19.487 34.390 6.647 1.00 33.31 178 GLY A N 1
ATOM 1354 C CA . GLY A 1 178 ? 20.213 33.128 6.694 1.00 33.31 178 GLY A CA 1
ATOM 1355 C C . GLY A 1 178 ? 19.659 32.331 7.871 1.00 33.31 178 GLY A C 1
ATOM 1356 O O . GLY A 1 178 ? 19.556 32.878 8.964 1.00 33.31 178 GLY A O 1
ATOM 1357 N N . CYS A 1 179 ? 19.325 31.059 7.634 1.00 31.66 179 CYS A N 1
ATOM 1358 C CA . CYS A 1 179 ? 18.563 30.141 8.498 1.00 31.66 179 CYS A CA 1
ATOM 1359 C C . CYS A 1 179 ? 17.041 30.159 8.248 1.00 31.66 179 CYS A C 1
ATOM 1361 O O . CYS A 1 179 ? 16.380 31.195 8.274 1.00 31.66 179 CYS A O 1
ATOM 1363 N N . GLY A 1 180 ? 16.482 28.976 7.979 1.00 34.28 180 GLY A N 1
ATOM 1364 C CA . GLY A 1 180 ? 15.046 28.775 7.830 1.00 34.28 180 GLY A CA 1
ATOM 1365 C C . GLY A 1 180 ? 14.310 29.033 9.147 1.00 34.28 180 GLY A C 1
ATOM 1366 O O . GLY A 1 180 ? 14.336 28.188 10.038 1.00 34.28 180 GLY A O 1
ATOM 1367 N N . LYS A 1 181 ? 13.604 30.170 9.169 1.00 31.88 181 LYS A N 1
ATOM 1368 C CA . LYS A 1 181 ? 12.627 30.699 10.143 1.00 31.88 181 LYS A CA 1
ATOM 1369 C C . LYS A 1 181 ? 13.166 31.434 11.383 1.00 31.88 181 LYS A C 1
ATOM 1371 O O . LYS A 1 181 ? 14.127 31.046 12.039 1.00 31.88 181 LYS A O 1
ATOM 1376 N N . ALA A 1 182 ? 12.453 32.529 11.661 1.00 34.19 182 ALA A N 1
ATOM 1377 C CA . ALA A 1 182 ? 12.660 33.525 12.701 1.00 34.19 182 ALA A CA 1
ATOM 1378 C C . ALA A 1 182 ? 12.717 32.936 14.124 1.00 34.19 182 ALA A C 1
ATOM 1380 O O . ALA A 1 182 ? 11.962 32.028 14.468 1.00 34.19 182 ALA A O 1
ATOM 1381 N N . ASN A 1 183 ? 13.585 33.533 14.949 1.00 34.78 183 ASN A N 1
ATOM 1382 C CA . ASN A 1 183 ? 13.751 33.331 16.395 1.00 34.78 183 ASN A CA 1
ATOM 1383 C C . ASN A 1 183 ? 14.296 31.972 16.869 1.00 34.78 183 ASN A C 1
ATOM 1385 O O . ASN A 1 183 ? 13.764 31.365 17.798 1.00 34.78 183 ASN A O 1
ATOM 1389 N N . CYS A 1 184 ? 15.448 31.545 16.340 1.00 32.81 184 CYS A N 1
ATOM 1390 C CA . CYS A 1 184 ? 16.271 30.533 17.014 1.00 32.81 184 CYS A CA 1
ATOM 1391 C C . CYS A 1 184 ? 17.219 31.184 18.039 1.00 32.81 184 CYS A C 1
ATOM 1393 O O . CYS A 1 184 ? 18.436 31.232 17.869 1.00 32.81 184 CYS A O 1
ATOM 1395 N N . CYS A 1 185 ? 16.648 31.689 19.130 1.00 30.30 185 CYS A N 1
ATOM 1396 C CA . CYS A 1 185 ? 17.388 32.127 20.307 1.00 30.30 185 CYS A CA 1
ATOM 1397 C C . CYS A 1 185 ? 17.893 30.895 21.071 1.00 30.30 185 CYS A C 1
ATOM 1399 O O . CYS A 1 185 ? 17.148 30.369 21.894 1.00 30.30 185 CYS A O 1
ATOM 1401 N N . LYS A 1 186 ? 19.114 30.407 20.791 1.00 34.09 186 LYS A N 1
ATOM 1402 C CA . LYS A 1 186 ? 19.930 29.595 21.728 1.00 34.09 186 LYS A CA 1
ATOM 1403 C C . LYS A 1 186 ? 21.347 29.311 21.204 1.00 34.09 186 LYS A C 1
ATOM 1405 O O . LYS A 1 186 ? 21.747 28.164 21.084 1.00 34.09 186 LYS A O 1
ATOM 1410 N N . LEU A 1 187 ? 22.117 30.366 20.940 1.00 31.27 187 LEU A N 1
ATOM 1411 C CA . LEU A 1 187 ? 23.589 30.355 20.976 1.00 31.27 187 LEU A CA 1
ATOM 1412 C C . LEU A 1 187 ? 24.070 31.750 21.417 1.00 31.27 187 LEU A C 1
ATOM 1414 O O . LEU A 1 187 ? 24.705 32.474 20.660 1.00 31.27 187 LEU A O 1
ATOM 1418 N N . ASN A 1 188 ? 23.717 32.160 22.640 1.00 30.80 188 ASN A N 1
ATOM 1419 C CA . ASN A 1 188 ? 24.415 33.278 23.277 1.00 30.80 188 ASN A CA 1
ATOM 1420 C C . ASN A 1 188 ? 25.780 32.754 23.741 1.00 30.80 188 ASN A C 1
ATOM 1422 O O . ASN A 1 188 ? 25.822 31.804 24.521 1.00 30.80 188 ASN A O 1
ATOM 1426 N N . ASN A 1 189 ? 26.847 33.399 23.262 1.00 29.80 189 ASN A N 1
ATOM 1427 C CA . ASN A 1 189 ? 28.275 33.176 23.543 1.00 29.80 189 ASN A CA 1
ATOM 1428 C C . ASN A 1 189 ? 29.056 32.278 22.576 1.00 29.80 189 ASN A C 1
ATOM 1430 O O . ASN A 1 189 ? 29.820 31.420 23.010 1.00 29.80 189 ASN A O 1
ATOM 1434 N N . VAL A 1 190 ? 28.977 32.564 21.275 1.00 28.27 190 VAL A N 1
ATOM 1435 C CA . VAL A 1 190 ? 30.173 32.454 20.427 1.00 28.27 190 VAL A CA 1
ATOM 1436 C C . VAL A 1 190 ? 30.240 33.688 19.532 1.00 28.27 190 VAL A C 1
ATOM 1438 O O . VAL A 1 190 ? 29.436 33.842 18.615 1.00 28.27 190 VAL A O 1
ATOM 1441 N N . ASP A 1 191 ? 31.196 34.571 19.817 1.00 29.69 191 ASP A N 1
ATOM 1442 C CA . ASP A 1 191 ? 31.672 35.580 18.875 1.00 29.69 191 ASP A CA 1
ATOM 1443 C C . ASP A 1 191 ? 32.078 34.882 17.576 1.00 29.69 191 ASP A C 1
ATOM 1445 O O . ASP A 1 191 ? 33.076 34.170 17.537 1.00 29.69 191 ASP A O 1
ATOM 1449 N N . THR A 1 192 ? 31.292 35.034 16.514 1.00 28.69 192 THR A N 1
ATOM 1450 C CA . THR A 1 192 ? 31.782 35.021 15.129 1.00 28.69 192 THR A CA 1
ATOM 1451 C C . THR A 1 192 ? 30.689 35.531 14.194 1.00 28.69 192 THR A C 1
ATOM 1453 O O . THR A 1 192 ? 29.733 34.851 13.831 1.00 28.69 192 THR A O 1
ATOM 1456 N N . THR A 1 193 ? 30.869 36.774 13.774 1.00 30.00 193 THR A N 1
ATOM 1457 C CA . THR A 1 193 ? 30.233 37.414 12.629 1.00 30.00 193 THR A CA 1
ATOM 1458 C C . THR A 1 193 ? 30.570 36.668 11.335 1.00 30.00 193 THR A C 1
ATOM 1460 O O . THR A 1 193 ? 31.578 36.953 10.697 1.00 30.00 193 THR A O 1
ATOM 1463 N N . PHE A 1 194 ? 29.723 35.737 10.890 1.00 30.17 194 PHE A N 1
ATOM 1464 C CA . PHE A 1 194 ? 29.787 35.240 9.511 1.00 30.17 194 PHE A CA 1
ATOM 1465 C C . PHE A 1 194 ? 28.386 35.062 8.922 1.00 30.17 194 PHE A C 1
ATOM 1467 O O . PHE A 1 194 ? 27.706 34.063 9.141 1.00 30.17 194 PHE A O 1
ATOM 1474 N N . SER A 1 195 ? 27.965 36.053 8.134 1.00 30.66 195 SER A N 1
ATOM 1475 C CA . SER A 1 195 ? 26.792 35.962 7.273 1.00 30.66 195 SER A CA 1
ATOM 1476 C C . SER A 1 195 ? 27.075 34.985 6.125 1.00 30.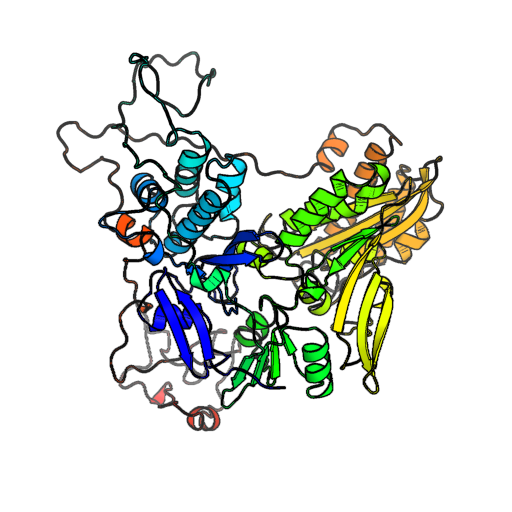66 195 SER A C 1
ATOM 1478 O O . SER A 1 195 ? 27.978 35.164 5.303 1.00 30.66 195 SER A O 1
ATOM 1480 N N . HIS A 1 196 ? 26.315 33.895 6.081 1.00 36.16 196 HIS A N 1
ATOM 1481 C CA . HIS A 1 196 ? 26.389 32.918 5.004 1.00 36.16 196 HIS A CA 1
ATOM 1482 C C . HIS A 1 196 ? 25.694 33.461 3.748 1.00 36.16 196 HIS A C 1
ATOM 1484 O O . HIS A 1 196 ? 24.489 33.305 3.587 1.00 36.16 196 HIS A O 1
ATOM 1490 N N . ASN A 1 197 ? 26.457 34.036 2.818 1.00 34.00 197 ASN A N 1
ATOM 1491 C CA . ASN A 1 197 ? 26.019 34.188 1.429 1.00 34.00 197 ASN A CA 1
ATOM 1492 C C . ASN A 1 197 ? 26.209 32.849 0.698 1.00 34.00 197 ASN A C 1
ATOM 1494 O O . ASN A 1 197 ? 27.178 32.657 -0.038 1.00 34.00 197 ASN A O 1
ATOM 1498 N N . PHE A 1 198 ? 25.287 31.903 0.899 1.00 37.81 198 PHE A N 1
ATOM 1499 C CA . PHE A 1 198 ? 24.987 30.985 -0.200 1.00 37.81 198 PHE A CA 1
ATOM 1500 C C . PHE A 1 198 ? 24.364 31.831 -1.311 1.00 37.81 198 PHE A C 1
ATOM 1502 O O . PHE A 1 198 ? 23.537 32.696 -1.024 1.00 37.81 198 PHE A O 1
ATOM 1509 N N . SER A 1 199 ? 24.758 31.625 -2.569 1.00 44.12 199 SER A N 1
ATOM 1510 C CA . SER A 1 199 ? 24.001 32.179 -3.691 1.00 44.12 199 SER A CA 1
ATOM 1511 C C . SER A 1 199 ? 22.543 31.763 -3.499 1.00 44.12 199 SER A C 1
ATOM 1513 O O . SER A 1 199 ? 22.262 30.567 -3.463 1.00 44.12 199 SER A O 1
ATOM 1515 N N . GLN A 1 200 ? 21.637 32.726 -3.294 1.00 55.22 200 GLN A N 1
ATOM 1516 C CA . GLN A 1 200 ? 20.209 32.440 -3.195 1.00 55.22 200 GLN A CA 1
ATOM 1517 C C . GLN A 1 200 ? 19.804 31.767 -4.504 1.00 55.22 200 GLN A C 1
ATOM 1519 O O . GLN A 1 200 ? 19.762 32.400 -5.558 1.00 55.22 200 GLN A O 1
ATOM 1524 N N . ILE A 1 201 ? 19.604 30.452 -4.454 1.00 67.75 201 ILE A N 1
ATOM 1525 C CA . ILE A 1 201 ? 19.126 29.694 -5.600 1.00 67.75 201 ILE A CA 1
ATOM 1526 C C . ILE A 1 201 ? 17.707 30.190 -5.855 1.00 67.75 201 ILE A C 1
ATOM 1528 O O . ILE A 1 201 ? 16.813 29.983 -5.036 1.00 67.75 201 ILE A O 1
ATOM 1532 N N . GLN A 1 202 ? 17.510 30.887 -6.970 1.00 76.75 202 GLN A N 1
ATOM 1533 C CA . GLN A 1 202 ? 16.186 31.324 -7.377 1.00 76.75 202 GLN A CA 1
ATOM 1534 C C . GLN A 1 202 ? 15.461 30.134 -8.006 1.00 76.75 202 GLN A C 1
ATOM 1536 O O . GLN A 1 202 ? 15.781 29.723 -9.118 1.00 76.75 202 GLN A O 1
ATOM 1541 N N . PHE A 1 203 ? 14.502 29.571 -7.275 1.00 85.06 203 PHE A N 1
ATOM 1542 C CA . PHE A 1 203 ? 13.659 28.490 -7.775 1.00 85.06 203 PHE A CA 1
ATOM 1543 C C . PHE A 1 203 ? 12.554 29.030 -8.683 1.00 85.06 203 PHE A C 1
ATOM 1545 O O . PHE A 1 203 ? 11.993 30.107 -8.451 1.00 85.06 203 PHE A O 1
ATOM 1552 N N . LYS A 1 204 ? 12.191 28.245 -9.696 1.00 88.62 204 LYS A N 1
ATOM 1553 C CA . LYS A 1 204 ? 10.988 28.453 -10.490 1.00 88.62 204 LYS A CA 1
ATOM 1554 C C . LYS A 1 204 ? 9.766 28.365 -9.580 1.00 88.62 204 LYS A C 1
ATOM 1556 O O . LYS A 1 204 ? 9.590 27.400 -8.837 1.00 88.62 204 LYS A O 1
ATOM 1561 N N . LYS A 1 205 ? 8.900 29.372 -9.670 1.00 87.69 205 LYS A N 1
ATOM 1562 C CA . LYS A 1 205 ? 7.640 29.407 -8.923 1.00 87.69 205 LYS A CA 1
ATOM 1563 C C . LYS A 1 205 ? 6.681 28.335 -9.437 1.00 87.69 205 LYS A C 1
ATOM 1565 O O . LYS A 1 205 ? 6.649 28.043 -10.635 1.00 87.69 205 LYS A O 1
ATOM 1570 N N . TYR A 1 206 ? 5.909 27.759 -8.522 1.00 91.81 206 TYR A N 1
ATOM 1571 C CA . TYR A 1 206 ? 4.822 26.853 -8.871 1.00 91.81 206 TYR A CA 1
ATOM 1572 C C . TYR A 1 206 ? 3.595 27.653 -9.305 1.00 91.81 206 TYR A C 1
ATOM 1574 O O . TYR A 1 206 ? 3.170 28.565 -8.602 1.00 91.81 206 TYR A O 1
ATOM 1582 N N . ASP A 1 207 ? 3.052 27.314 -10.471 1.00 92.00 207 ASP A N 1
ATOM 1583 C CA . ASP A 1 207 ? 1.855 27.925 -11.042 1.00 92.00 207 ASP A CA 1
ATOM 1584 C C . ASP A 1 207 ? 0.898 26.808 -11.469 1.00 92.00 207 ASP A C 1
ATOM 1586 O O . ASP A 1 207 ? 1.097 26.151 -12.494 1.00 92.00 207 ASP A O 1
ATOM 1590 N N . ALA A 1 208 ? -0.149 26.605 -10.667 1.00 92.88 208 ALA A N 1
ATOM 1591 C CA . ALA A 1 208 ? -1.137 25.552 -10.877 1.00 92.88 208 ALA A CA 1
ATOM 1592 C C . ALA A 1 208 ? -1.929 25.712 -12.192 1.00 92.88 208 ALA A C 1
ATOM 1594 O O . ALA A 1 208 ? -2.531 24.747 -12.664 1.00 92.88 208 ALA A O 1
ATOM 1595 N N . THR A 1 209 ? -1.936 26.902 -12.806 1.00 93.50 209 THR A N 1
ATOM 1596 C CA . THR A 1 209 ? -2.651 27.152 -14.070 1.00 93.50 209 THR A CA 1
ATOM 1597 C C . THR A 1 209 ? -1.923 26.583 -15.289 1.00 93.50 209 THR A C 1
ATOM 1599 O O . THR A 1 209 ? -2.543 26.354 -16.326 1.00 93.50 209 THR A O 1
ATOM 1602 N N . GLN A 1 210 ? -0.622 26.304 -15.164 1.00 93.62 210 GLN A N 1
ATOM 1603 C CA . GLN A 1 210 ? 0.220 25.778 -16.247 1.00 93.62 210 GLN A CA 1
ATOM 1604 C C . GLN A 1 210 ? 0.311 24.250 -16.261 1.00 93.62 210 GLN A C 1
ATOM 1606 O O . GLN A 1 210 ? 1.129 23.671 -16.990 1.00 93.62 210 GLN A O 1
ATOM 1611 N N . GLU A 1 211 ? -0.505 23.601 -15.439 1.00 95.62 211 GLU A N 1
ATOM 1612 C CA . GLU A 1 211 ? -0.567 22.158 -15.334 1.00 95.62 211 GLU A CA 1
ATOM 1613 C C . GLU A 1 211 ? -1.197 21.500 -16.557 1.00 95.62 211 GLU A C 1
ATOM 1615 O O . GLU A 1 211 ? -1.939 22.114 -17.325 1.00 95.62 211 GLU A O 1
ATOM 1620 N N . LEU A 1 212 ? -0.926 20.203 -16.729 1.00 94.44 212 LEU A N 1
ATOM 1621 C CA . LEU A 1 212 ? -1.617 19.413 -17.744 1.00 94.44 212 LEU A CA 1
ATOM 1622 C C . LEU A 1 212 ? -3.129 19.494 -17.516 1.00 94.44 212 LEU A C 1
ATOM 1624 O O . LEU A 1 212 ? -3.637 19.036 -16.481 1.00 94.44 212 LEU A O 1
ATOM 1628 N N . ILE A 1 213 ? -3.834 20.029 -18.514 1.00 95.25 213 ILE A N 1
ATOM 1629 C CA . ILE A 1 213 ? -5.292 20.067 -18.523 1.00 95.25 213 ILE A CA 1
ATOM 1630 C C . ILE A 1 213 ? -5.852 18.647 -18.492 1.00 95.25 213 ILE A C 1
ATOM 1632 O O . ILE A 1 213 ? -5.306 17.719 -19.098 1.00 95.25 213 ILE A O 1
ATOM 1636 N N . PHE A 1 214 ? -6.976 18.479 -17.803 1.00 97.25 214 PHE A N 1
ATOM 1637 C CA . PHE A 1 214 ? -7.718 17.232 -17.883 1.00 97.25 214 PHE A CA 1
ATOM 1638 C C . PHE A 1 214 ? -8.336 17.098 -19.286 1.00 97.25 214 PHE A C 1
ATOM 1640 O O . PHE A 1 214 ? -8.979 18.047 -19.743 1.00 97.25 214 PHE A O 1
ATOM 1647 N N . PRO A 1 215 ? -8.173 15.958 -19.982 1.00 97.38 215 PRO A N 1
ATOM 1648 C CA . PRO A 1 215 ? -8.712 15.764 -21.322 1.00 97.38 215 PRO A CA 1
ATOM 1649 C C . PRO A 1 215 ? -10.233 16.004 -21.369 1.00 97.38 215 PRO A C 1
ATOM 1651 O O . PRO A 1 215 ? -10.981 15.236 -20.759 1.00 97.38 215 PRO A O 1
ATOM 1654 N N . PRO A 1 216 ? -10.734 17.009 -22.116 1.00 95.38 216 PRO A N 1
ATOM 1655 C CA . PRO A 1 216 ? -12.163 17.347 -22.110 1.00 95.38 216 PRO A CA 1
ATOM 1656 C C . PRO A 1 216 ? -13.074 16.209 -22.588 1.00 95.38 216 PRO A C 1
ATOM 1658 O O . PRO A 1 216 ? -14.219 16.089 -22.159 1.00 95.38 216 PRO A O 1
ATOM 1661 N N . SER A 1 217 ? -12.564 15.328 -23.451 1.00 94.44 217 SER A N 1
ATOM 1662 C CA . SER A 1 217 ? -13.276 14.128 -23.906 1.00 94.44 217 SER A CA 1
ATOM 1663 C C . SER A 1 217 ? -13.590 13.155 -22.766 1.00 94.44 217 SER A C 1
ATOM 1665 O O . SER A 1 217 ? -14.621 12.486 -22.817 1.00 94.44 217 SER A O 1
ATOM 1667 N N . LEU A 1 218 ? -12.755 13.100 -21.720 1.00 95.38 218 LEU A N 1
ATOM 1668 C CA . LEU A 1 218 ? -12.985 12.237 -20.565 1.00 95.38 218 LEU A CA 1
ATOM 1669 C C . LEU A 1 218 ? -14.099 12.754 -19.652 1.00 95.38 218 LEU A C 1
ATOM 1671 O O . LEU A 1 218 ? -14.706 11.956 -18.948 1.00 95.38 218 LEU A O 1
ATOM 1675 N N . MET A 1 219 ? -14.432 14.048 -19.698 1.00 94.00 219 MET A N 1
ATOM 1676 C CA . MET A 1 219 ? -15.590 14.579 -18.962 1.00 94.00 219 MET A CA 1
ATOM 1677 C C . MET A 1 219 ? -16.912 14.009 -19.495 1.00 94.00 219 MET A C 1
ATOM 1679 O O . MET A 1 219 ? -17.878 13.872 -18.755 1.00 94.00 219 MET A O 1
ATOM 1683 N N . LYS A 1 220 ? -16.939 13.626 -20.779 1.00 91.75 220 LYS A N 1
ATOM 1684 C CA . LYS A 1 220 ? -18.084 12.989 -21.450 1.00 91.75 220 LYS A CA 1
ATOM 1685 C C . LYS A 1 220 ? -17.978 11.460 -21.480 1.00 91.75 220 LYS A C 1
ATOM 1687 O O . LYS A 1 220 ? -18.781 10.800 -22.137 1.00 91.75 220 LYS A O 1
ATOM 1692 N N . TYR A 1 221 ? -16.962 10.889 -20.832 1.00 91.19 221 TYR A N 1
ATOM 1693 C CA . TYR A 1 221 ? -16.746 9.450 -20.845 1.00 91.19 221 TYR A CA 1
ATOM 1694 C C . TYR A 1 221 ? -17.851 8.738 -20.071 1.00 91.19 221 TYR A C 1
ATOM 1696 O O . TYR A 1 221 ? -18.062 9.022 -18.896 1.00 91.19 221 TYR A O 1
ATOM 1704 N N . THR A 1 222 ? -18.519 7.786 -20.717 1.00 90.19 222 THR A N 1
ATOM 1705 C CA . THR A 1 222 ? -19.481 6.898 -20.060 1.00 90.19 222 THR A CA 1
ATOM 1706 C C . THR A 1 222 ? -18.862 5.505 -19.972 1.00 90.19 222 THR A C 1
ATOM 1708 O O . THR A 1 222 ? -18.455 4.969 -21.006 1.00 90.19 222 THR A O 1
ATOM 1711 N N . PRO A 1 223 ? -18.727 4.920 -18.768 1.00 90.38 223 PRO A N 1
ATOM 1712 C CA . PRO A 1 223 ? -18.251 3.553 -18.622 1.00 90.38 223 PRO A CA 1
ATOM 1713 C C . PRO A 1 223 ? -19.145 2.563 -19.377 1.00 90.38 223 PRO A C 1
ATOM 1715 O O . PRO A 1 223 ? -20.364 2.573 -19.237 1.00 90.38 223 PRO A O 1
ATOM 1718 N N . GLU A 1 224 ? -18.520 1.676 -20.145 1.00 93.38 224 GLU A N 1
ATOM 1719 C CA . GLU A 1 224 ? -19.176 0.566 -20.840 1.00 93.38 224 GLU A CA 1
ATOM 1720 C C . GLU A 1 224 ? -18.636 -0.764 -20.289 1.00 93.38 224 GLU A C 1
ATOM 1722 O O . GLU A 1 224 ? -17.463 -0.814 -19.884 1.00 93.38 224 GLU A O 1
ATOM 1727 N N . PRO A 1 225 ? -19.435 -1.849 -20.306 1.00 96.12 225 PRO A N 1
ATOM 1728 C CA . PRO A 1 225 ? -18.942 -3.171 -19.956 1.00 96.12 225 PRO A CA 1
ATOM 1729 C C . PRO A 1 225 ? -17.754 -3.569 -20.836 1.00 96.12 225 PRO A C 1
ATOM 1731 O O . PRO A 1 225 ? -17.832 -3.458 -22.062 1.00 96.12 225 PRO A O 1
ATOM 1734 N N . LEU A 1 226 ? -16.667 -4.060 -20.235 1.00 96.31 226 LEU A N 1
ATOM 1735 C CA . LEU A 1 226 ? -15.489 -4.531 -20.976 1.00 96.31 226 LEU A CA 1
ATOM 1736 C C . LEU A 1 226 ? -15.299 -6.034 -20.842 1.00 96.31 226 LEU A C 1
ATOM 1738 O O . LEU A 1 226 ? -15.615 -6.616 -19.805 1.00 96.31 226 LEU A O 1
ATOM 1742 N N . HIS A 1 227 ? -14.725 -6.629 -21.881 1.00 96.38 227 HIS A N 1
ATOM 1743 C CA . HIS A 1 227 ? -14.225 -7.993 -21.847 1.00 96.38 227 HIS A CA 1
ATOM 1744 C C . HIS A 1 227 ? -12.932 -8.075 -22.651 1.00 96.38 227 HIS A C 1
ATOM 1746 O O . HIS A 1 227 ? -12.896 -7.682 -23.820 1.00 96.38 227 HIS A O 1
ATOM 1752 N N . PHE A 1 228 ? -11.891 -8.584 -22.007 1.00 95.56 228 PHE A N 1
ATOM 1753 C CA . PHE A 1 228 ? -10.598 -8.881 -22.603 1.00 95.56 228 PHE A CA 1
ATOM 1754 C C . PHE A 1 228 ? -10.269 -10.346 -22.358 1.00 95.56 228 PHE A C 1
ATOM 1756 O O . PHE A 1 228 ? -10.676 -10.920 -21.344 1.00 95.56 228 PHE A O 1
ATOM 1763 N N . HIS A 1 229 ? -9.523 -10.948 -23.274 1.00 92.75 229 HIS A N 1
ATOM 1764 C CA . HIS A 1 229 ? -9.108 -12.335 -23.134 1.00 92.75 229 HIS A CA 1
ATOM 1765 C C . HIS A 1 229 ? -7.687 -12.548 -23.654 1.00 92.75 229 HIS A C 1
ATOM 1767 O O . HIS A 1 229 ? -7.293 -11.982 -24.677 1.00 92.75 229 HIS A O 1
ATOM 1773 N N . SER A 1 230 ? -6.954 -13.416 -22.967 1.00 87.69 230 SER A N 1
ATOM 1774 C CA . SER A 1 230 ? -5.706 -14.020 -23.430 1.00 87.69 230 SER A CA 1
ATOM 1775 C C . SER A 1 230 ? -5.934 -15.515 -23.709 1.00 87.69 230 SER A C 1
ATOM 1777 O O . SER A 1 230 ? -7.068 -16.001 -23.675 1.00 87.69 230 SER A O 1
ATOM 1779 N N . SER A 1 231 ? -4.870 -16.268 -23.999 1.00 78.94 231 SER A N 1
ATOM 1780 C CA . SER A 1 231 ? -4.945 -17.734 -24.072 1.00 78.94 231 SER A CA 1
ATOM 1781 C C . SER A 1 231 ? -5.242 -18.389 -22.718 1.00 78.94 231 SER A C 1
ATOM 1783 O O . SER A 1 231 ? -5.731 -19.515 -22.696 1.00 78.94 231 SER A O 1
ATOM 1785 N N . ASN A 1 232 ? -4.965 -17.697 -21.607 1.00 80.19 232 ASN A N 1
ATOM 1786 C CA . ASN A 1 232 ? -4.968 -18.272 -20.261 1.00 80.19 232 ASN A CA 1
ATOM 1787 C C . ASN A 1 232 ? -5.942 -17.587 -19.289 1.00 80.19 232 ASN A C 1
ATOM 1789 O O . ASN A 1 232 ? -6.199 -18.133 -18.221 1.00 80.19 232 ASN A O 1
ATOM 1793 N N . SER A 1 233 ? -6.462 -16.402 -19.617 1.00 89.19 233 SER A N 1
ATOM 1794 C CA . SER A 1 233 ? -7.264 -15.597 -18.694 1.00 89.19 233 SER A CA 1
ATOM 1795 C C . SER A 1 233 ? -8.381 -14.831 -19.408 1.00 89.19 233 SER A C 1
ATOM 1797 O O . SER A 1 233 ? -8.236 -14.361 -20.539 1.00 89.19 233 SER A O 1
ATOM 1799 N N . LYS A 1 234 ? -9.527 -14.704 -18.734 1.00 94.88 234 LYS A N 1
ATOM 1800 C CA . LYS A 1 234 ? -10.644 -13.832 -19.115 1.00 94.88 234 LYS A CA 1
ATOM 1801 C C . LYS A 1 234 ? -10.781 -12.721 -18.091 1.00 94.88 234 LYS A C 1
ATOM 1803 O O . LYS A 1 234 ? -10.770 -12.972 -16.886 1.00 94.88 234 LYS A O 1
ATOM 1808 N N . TRP A 1 235 ? -10.981 -11.502 -18.566 1.00 96.19 235 TRP A N 1
ATOM 1809 C CA . TRP A 1 235 ? -11.149 -10.337 -17.714 1.00 96.19 235 TRP A CA 1
ATOM 1810 C C . TRP A 1 235 ? -12.398 -9.567 -18.109 1.00 96.19 235 TRP A C 1
ATOM 1812 O O . TRP A 1 235 ? -12.538 -9.133 -19.251 1.00 96.19 235 TRP A O 1
ATOM 1822 N N . PHE A 1 236 ? -13.302 -9.385 -17.155 1.00 97.06 236 PHE A N 1
ATOM 1823 C CA . PHE A 1 236 ? -14.554 -8.666 -17.331 1.00 97.06 236 PHE A CA 1
ATOM 1824 C C . PHE A 1 236 ? -14.563 -7.398 -16.488 1.00 97.06 236 PHE A C 1
ATOM 1826 O O . PHE A 1 236 ? -14.076 -7.388 -15.362 1.00 97.06 236 PHE A O 1
ATOM 1833 N N . ARG A 1 237 ? -15.208 -6.347 -16.985 1.00 95.50 237 ARG A N 1
ATOM 1834 C CA . ARG A 1 237 ? -15.561 -5.159 -16.202 1.00 95.50 237 ARG A CA 1
ATOM 1835 C C . ARG A 1 237 ? -17.043 -4.869 -16.379 1.00 95.50 237 ARG A C 1
ATOM 1837 O O . ARG A 1 237 ? -17.404 -4.305 -17.409 1.00 95.50 237 ARG A O 1
ATOM 1844 N N . PRO A 1 238 ? -17.902 -5.247 -15.425 1.00 95.50 238 PRO A N 1
ATOM 1845 C CA . PRO A 1 238 ? -19.255 -4.715 -15.338 1.00 95.50 238 PRO A CA 1
ATOM 1846 C C . PRO A 1 238 ? -19.236 -3.239 -14.923 1.00 95.50 238 PRO A C 1
ATOM 1848 O O . PRO A 1 238 ? -18.294 -2.766 -14.285 1.00 95.50 238 PRO A O 1
ATOM 1851 N N . VAL A 1 239 ? -20.302 -2.520 -15.265 1.00 93.00 239 VAL A N 1
ATOM 1852 C CA . VAL A 1 239 ? -20.528 -1.128 -14.840 1.00 93.00 239 VAL A CA 1
ATOM 1853 C C . VAL A 1 239 ? -21.745 -0.974 -13.929 1.00 93.00 239 VAL A C 1
ATOM 1855 O O . VAL A 1 239 ? -21.892 0.070 -13.307 1.00 93.00 239 VAL A O 1
ATOM 1858 N N . THR A 1 240 ? -22.577 -2.012 -13.794 1.00 92.06 240 THR A N 1
ATOM 1859 C CA . THR A 1 240 ? -23.690 -2.048 -12.831 1.00 92.06 240 THR A CA 1
ATOM 1860 C C . THR A 1 240 ? -23.649 -3.302 -11.966 1.00 92.06 240 THR A C 1
ATOM 1862 O O . THR A 1 240 ? -23.033 -4.314 -12.324 1.00 92.06 240 THR A O 1
ATOM 1865 N N . LEU A 1 241 ? -24.344 -3.252 -10.830 1.00 91.19 241 LEU A N 1
ATOM 1866 C CA . LEU A 1 241 ? -24.451 -4.393 -9.927 1.00 91.19 241 LEU A CA 1
ATOM 1867 C C . LEU A 1 241 ? -25.113 -5.615 -10.585 1.00 91.19 241 LEU A C 1
ATOM 1869 O O . LEU A 1 241 ? -24.620 -6.730 -10.437 1.00 91.19 241 LEU A O 1
ATOM 1873 N N . ASP A 1 242 ? -26.174 -5.421 -11.367 1.00 91.12 242 ASP A N 1
ATOM 1874 C CA . ASP A 1 242 ? -26.871 -6.526 -12.042 1.00 91.12 242 ASP A CA 1
ATOM 1875 C C . ASP A 1 242 ? -25.960 -7.270 -13.023 1.00 91.12 242 ASP A C 1
ATOM 1877 O O . ASP A 1 242 ? -26.005 -8.499 -13.134 1.00 91.12 242 ASP A O 1
ATOM 1881 N N . GLN A 1 243 ? -25.080 -6.533 -13.707 1.00 93.50 243 GLN A N 1
ATOM 1882 C CA . GLN A 1 243 ? -24.088 -7.117 -14.602 1.00 93.50 243 GLN A CA 1
ATOM 1883 C C . GLN A 1 243 ? -23.057 -7.947 -13.831 1.00 93.50 243 GLN A C 1
ATOM 1885 O O . GLN A 1 243 ? -22.725 -9.053 -14.256 1.00 93.50 243 GLN A O 1
ATOM 1890 N N . LEU A 1 244 ? -22.579 -7.438 -12.690 1.00 94.88 244 LEU A N 1
ATOM 1891 C CA . LEU A 1 244 ? -21.679 -8.173 -11.800 1.00 94.88 244 LEU A CA 1
ATOM 1892 C C . LEU A 1 244 ? -22.331 -9.459 -11.289 1.00 94.88 244 LEU A C 1
ATOM 1894 O O . LEU A 1 244 ? -21.723 -10.522 -11.368 1.00 94.88 244 LEU A O 1
ATOM 1898 N N . LEU A 1 245 ? -23.562 -9.376 -10.789 1.00 93.44 245 LEU A N 1
ATOM 1899 C CA . LEU A 1 245 ? -24.280 -10.530 -10.259 1.00 93.44 245 LEU A CA 1
ATOM 1900 C C . LEU A 1 245 ? -24.550 -11.582 -11.342 1.00 93.44 245 LEU A C 1
ATOM 1902 O O . LEU A 1 245 ? -24.390 -12.772 -11.085 1.00 93.44 245 LEU A O 1
ATOM 1906 N N . SER A 1 246 ? -24.875 -11.149 -12.563 1.00 92.88 246 SER A N 1
ATOM 1907 C CA . SER A 1 246 ? -25.032 -12.045 -13.716 1.00 92.88 246 SER A CA 1
ATOM 1908 C C . SER A 1 246 ? -23.722 -12.761 -14.058 1.00 92.88 246 SER A C 1
ATOM 1910 O O . SER A 1 246 ? -23.705 -13.982 -14.192 1.00 92.88 246 SER A O 1
ATOM 1912 N N . LEU A 1 247 ? -22.604 -12.025 -14.126 1.00 94.69 247 LEU A N 1
ATOM 1913 C CA . LEU A 1 247 ? -21.279 -12.607 -14.365 1.00 94.69 247 LEU A CA 1
ATOM 1914 C C . LEU A 1 247 ? -20.858 -13.556 -13.241 1.00 94.69 247 LEU A C 1
ATOM 1916 O O . LEU A 1 247 ? -20.250 -14.586 -13.508 1.00 94.69 247 LEU A O 1
ATOM 1920 N N . LYS A 1 248 ? -21.180 -13.232 -11.986 1.00 94.12 248 LYS A N 1
ATOM 1921 C CA . LYS A 1 248 ? -20.850 -14.079 -10.839 1.00 94.12 248 LYS A CA 1
ATOM 1922 C C . LYS A 1 248 ? -21.692 -15.356 -10.802 1.00 94.12 248 LYS A C 1
ATOM 1924 O O . LYS A 1 248 ? -21.182 -16.384 -10.372 1.00 94.12 248 LYS A O 1
ATOM 1929 N N . ALA A 1 249 ? -22.935 -15.307 -11.282 1.00 91.38 249 ALA A N 1
ATOM 1930 C CA . ALA A 1 249 ? -23.785 -16.483 -11.456 1.00 91.38 249 ALA A CA 1
ATOM 1931 C C . ALA A 1 249 ? -23.308 -17.389 -12.609 1.00 91.38 249 ALA A C 1
ATOM 1933 O O . ALA A 1 249 ? -23.391 -18.608 -12.491 1.00 91.38 249 ALA A O 1
ATOM 1934 N N . GLU A 1 250 ? -22.781 -16.813 -13.696 1.00 92.25 250 GLU A N 1
ATOM 1935 C CA . GLU A 1 250 ? -22.205 -17.563 -14.826 1.00 92.25 250 GLU A CA 1
ATOM 1936 C C . GLU A 1 250 ? -20.830 -18.162 -14.481 1.00 92.25 250 GLU A C 1
ATOM 1938 O O . GLU A 1 250 ? -20.553 -19.325 -14.770 1.00 92.25 250 GLU A O 1
ATOM 1943 N N . TYR A 1 251 ? -19.974 -17.383 -13.817 1.00 94.50 251 TYR A N 1
ATOM 1944 C CA . TYR A 1 251 ? -18.613 -17.756 -13.441 1.00 94.50 251 TYR A CA 1
ATOM 1945 C C . TYR A 1 251 ? -18.475 -17.809 -11.915 1.00 94.50 251 TYR A C 1
ATOM 1947 O O . TYR A 1 251 ? -17.892 -16.918 -11.292 1.00 94.50 251 TYR A O 1
ATOM 1955 N N . LEU A 1 252 ? -18.975 -18.887 -11.301 1.00 92.12 252 LEU A N 1
ATOM 1956 C CA . LEU A 1 252 ? -18.970 -19.055 -9.839 1.00 92.12 252 LEU A CA 1
ATOM 1957 C C . LEU A 1 252 ? -17.564 -18.914 -9.231 1.00 92.12 252 LEU A C 1
ATOM 1959 O O . LEU A 1 252 ? -17.401 -18.250 -8.212 1.00 92.12 252 LEU A O 1
ATOM 1963 N N . ASN A 1 253 ? -16.527 -19.424 -9.899 1.00 92.25 253 ASN A N 1
ATOM 1964 C CA . ASN A 1 253 ? -15.134 -19.333 -9.435 1.00 92.25 253 ASN A CA 1
ATOM 1965 C C . ASN A 1 253 ? -14.420 -18.029 -9.838 1.00 92.25 253 ASN A C 1
ATOM 1967 O O . ASN A 1 253 ? -13.218 -17.896 -9.615 1.00 92.25 253 ASN A O 1
ATOM 1971 N N . ALA A 1 254 ? -15.122 -17.057 -10.435 1.00 95.56 254 ALA A N 1
ATOM 1972 C CA . ALA A 1 254 ? -14.498 -15.804 -10.837 1.00 95.56 254 ALA A CA 1
ATOM 1973 C C . ALA A 1 254 ? -13.940 -15.041 -9.632 1.00 95.56 254 ALA A C 1
ATOM 1975 O O . ALA A 1 254 ? -14.629 -14.835 -8.621 1.00 95.56 254 ALA A O 1
ATOM 1976 N N . THR A 1 255 ? -12.700 -14.582 -9.786 1.00 95.00 255 THR A N 1
ATOM 1977 C CA . THR A 1 255 ? -12.002 -13.743 -8.817 1.00 95.00 255 THR A CA 1
ATOM 1978 C C . THR A 1 255 ? -12.448 -12.299 -8.994 1.00 95.00 255 THR A C 1
ATOM 1980 O O . THR A 1 255 ? -12.349 -11.734 -10.083 1.00 95.00 255 THR A O 1
ATOM 1983 N N . LEU A 1 256 ? -12.933 -11.676 -7.922 1.00 95.56 256 LEU A N 1
ATOM 1984 C CA . LEU A 1 256 ? -13.262 -10.254 -7.950 1.00 95.56 256 LEU A CA 1
ATOM 1985 C C . LEU A 1 256 ? -11.993 -9.426 -7.753 1.00 95.56 256 LEU A C 1
ATOM 1987 O O . LEU A 1 256 ? -11.242 -9.638 -6.803 1.00 95.56 256 LEU A O 1
ATOM 1991 N N . VAL A 1 257 ? -11.781 -8.451 -8.633 1.00 95.12 257 VAL A N 1
ATOM 1992 C CA . VAL A 1 257 ? -10.616 -7.565 -8.609 1.00 95.12 257 VAL A CA 1
ATOM 1993 C C . VAL A 1 257 ? -11.083 -6.118 -8.491 1.00 95.12 257 VAL A C 1
ATOM 1995 O O . VAL A 1 257 ? -12.043 -5.692 -9.120 1.00 95.12 257 VAL A O 1
ATOM 1998 N N . SER A 1 258 ? -10.398 -5.330 -7.671 1.00 93.50 258 SER A N 1
ATOM 1999 C CA . SER A 1 258 ? -10.574 -3.875 -7.619 1.00 93.50 258 SER A CA 1
ATOM 2000 C C . SER A 1 258 ? -9.196 -3.221 -7.692 1.00 93.50 258 SER A C 1
ATOM 2002 O O . SER A 1 258 ? -8.574 -3.256 -8.748 1.00 93.50 258 SER A O 1
ATOM 2004 N N . GLY A 1 259 ? -8.629 -2.751 -6.579 1.00 92.56 259 GLY A N 1
ATOM 2005 C CA . GLY A 1 259 ? -7.268 -2.194 -6.547 1.00 92.56 259 GLY A CA 1
ATOM 2006 C C . GLY A 1 259 ? -6.126 -3.148 -6.908 1.00 92.56 259 GLY A C 1
ATOM 2007 O O . GLY A 1 259 ? -4.994 -2.697 -7.033 1.00 92.56 259 GLY A O 1
ATOM 2008 N N . ASN A 1 260 ? -6.396 -4.453 -7.037 1.00 95.62 260 ASN A N 1
ATOM 2009 C CA . ASN A 1 260 ? -5.417 -5.496 -7.370 1.00 95.62 260 ASN A CA 1
ATOM 2010 C C . ASN A 1 260 ? -4.227 -5.620 -6.385 1.00 95.62 260 ASN A C 1
ATOM 2012 O O . ASN A 1 260 ? -3.236 -6.286 -6.662 1.00 95.62 260 ASN A O 1
ATOM 2016 N N . THR A 1 261 ? -4.326 -5.024 -5.193 1.00 95.06 261 THR A N 1
ATOM 2017 C CA . THR A 1 261 ? -3.245 -4.983 -4.189 1.00 95.06 261 THR A CA 1
ATOM 2018 C C . THR A 1 261 ? -3.061 -6.291 -3.407 1.00 95.06 261 THR A C 1
ATOM 2020 O O . THR A 1 261 ? -2.133 -6.397 -2.609 1.00 95.06 261 THR A O 1
ATOM 2023 N N . ARG A 1 262 ? -3.949 -7.276 -3.610 1.00 93.50 262 ARG A N 1
ATOM 2024 C CA . ARG A 1 262 ? -3.823 -8.658 -3.113 1.00 93.50 262 ARG A CA 1
ATOM 2025 C C . ARG A 1 262 ? -3.675 -9.631 -4.276 1.00 93.50 262 ARG A C 1
ATOM 2027 O O . ARG A 1 262 ? -2.657 -10.302 -4.344 1.00 93.50 262 ARG A O 1
ATOM 2034 N N . ILE A 1 263 ? -4.633 -9.626 -5.204 1.00 93.44 263 ILE A N 1
ATOM 2035 C CA . ILE A 1 263 ? -4.637 -10.516 -6.375 1.00 93.44 263 ILE A CA 1
ATOM 2036 C C . ILE A 1 263 ? -3.351 -10.358 -7.200 1.00 93.44 263 ILE A C 1
ATOM 2038 O O . ILE A 1 263 ? -2.703 -11.344 -7.513 1.00 93.44 263 ILE A O 1
ATOM 2042 N N . GLY A 1 264 ? -2.871 -9.132 -7.430 1.00 93.06 264 GLY A N 1
ATOM 2043 C CA . GLY A 1 264 ? -1.605 -8.910 -8.133 1.00 93.06 264 GLY A CA 1
ATOM 2044 C C . GLY A 1 264 ? -0.385 -9.505 -7.416 1.00 93.06 264 GLY A C 1
ATOM 2045 O O . GLY A 1 264 ? 0.564 -9.924 -8.074 1.00 93.06 264 GLY A O 1
ATOM 2046 N N . ILE A 1 265 ? -0.413 -9.589 -6.081 1.00 93.69 265 ILE A N 1
ATOM 2047 C CA . ILE A 1 265 ? 0.635 -10.248 -5.286 1.00 93.69 265 ILE A CA 1
ATOM 2048 C C . ILE A 1 265 ? 0.517 -11.768 -5.393 1.00 93.69 265 ILE A C 1
ATOM 2050 O O . ILE A 1 265 ? 1.529 -12.436 -5.590 1.00 93.69 265 ILE A O 1
ATOM 2054 N N . GLU A 1 266 ? -0.703 -12.298 -5.304 1.00 92.62 266 GLU A N 1
ATOM 2055 C CA . GLU A 1 266 ? -0.998 -13.725 -5.468 1.00 92.62 266 GLU A CA 1
ATOM 2056 C C . GLU A 1 266 ? -0.522 -14.231 -6.836 1.00 92.62 266 GLU A C 1
ATOM 2058 O O . GLU A 1 266 ? 0.260 -15.180 -6.911 1.00 92.62 266 GLU A O 1
ATOM 2063 N N . THR A 1 267 ? -0.878 -13.520 -7.908 1.00 90.06 267 THR A N 1
ATOM 2064 C CA . THR A 1 267 ? -0.427 -13.825 -9.268 1.00 90.06 267 THR A CA 1
ATOM 2065 C C . THR A 1 267 ? 1.094 -13.753 -9.388 1.00 90.06 267 THR A C 1
ATOM 2067 O O . THR A 1 267 ? 1.721 -14.657 -9.937 1.00 90.06 267 THR A O 1
ATOM 2070 N N . LYS A 1 268 ? 1.722 -12.677 -8.886 1.00 90.06 268 LYS A N 1
ATOM 2071 C CA . LYS A 1 268 ? 3.144 -12.412 -9.151 1.00 90.06 268 LYS A CA 1
ATOM 2072 C C . LYS A 1 268 ? 4.104 -13.219 -8.277 1.00 90.06 268 LYS A C 1
ATOM 2074 O O . LYS A 1 268 ? 5.162 -13.611 -8.7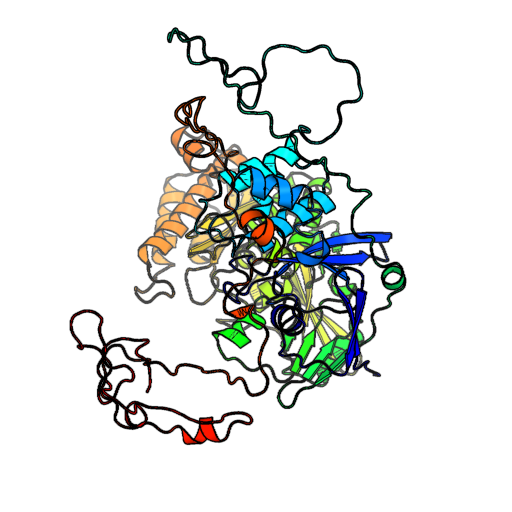66 1.00 90.06 268 LYS A O 1
ATOM 2079 N N . PHE A 1 269 ? 3.779 -13.403 -7.001 1.00 90.12 269 PHE A N 1
ATOM 2080 C CA . PHE A 1 269 ? 4.696 -13.946 -5.993 1.00 90.12 269 PHE A CA 1
ATOM 2081 C C . PHE A 1 269 ? 4.230 -15.275 -5.397 1.00 90.12 269 PHE A C 1
ATOM 2083 O O . PHE A 1 269 ? 5.070 -16.035 -4.924 1.00 90.12 269 PHE A O 1
ATOM 2090 N N . GLU A 1 270 ? 2.927 -15.574 -5.428 1.00 89.25 270 GLU A N 1
ATOM 2091 C CA . GLU A 1 270 ? 2.372 -16.845 -4.927 1.00 89.25 270 GLU A CA 1
ATOM 2092 C C . GLU A 1 270 ? 2.064 -17.832 -6.076 1.00 89.25 270 GLU A C 1
ATOM 2094 O O . GLU A 1 270 ? 1.725 -18.985 -5.820 1.00 89.25 270 GLU A O 1
ATOM 2099 N N . ASN A 1 271 ? 2.245 -17.405 -7.337 1.00 87.50 271 ASN A N 1
ATOM 2100 C CA . ASN A 1 271 ? 2.000 -18.178 -8.562 1.00 87.50 271 ASN A CA 1
ATOM 2101 C C . ASN A 1 271 ? 0.572 -18.754 -8.640 1.00 87.50 271 ASN A C 1
ATOM 2103 O O . ASN A 1 271 ? 0.348 -19.851 -9.158 1.00 87.50 271 ASN A O 1
ATOM 2107 N N . ILE A 1 272 ? -0.397 -18.011 -8.097 1.00 89.94 272 ILE A N 1
ATOM 2108 C CA . ILE A 1 272 ? -1.815 -18.366 -8.136 1.00 89.94 272 ILE A CA 1
ATOM 2109 C C . ILE A 1 272 ? -2.396 -17.896 -9.471 1.00 89.94 272 ILE A C 1
ATOM 2111 O O . ILE A 1 272 ? -2.219 -16.748 -9.876 1.00 89.94 272 ILE A O 1
ATOM 2115 N N . LYS A 1 273 ? -3.085 -18.798 -10.174 1.00 88.50 273 LYS A N 1
ATOM 2116 C CA . LYS A 1 273 ? -3.740 -18.492 -11.449 1.00 88.50 273 LYS A CA 1
ATOM 2117 C C . LYS A 1 273 ? -5.194 -18.100 -11.224 1.00 88.50 273 LYS A C 1
ATOM 2119 O O . LYS A 1 273 ? -5.910 -18.760 -10.475 1.00 88.50 273 LYS A O 1
ATOM 2124 N N . HIS A 1 274 ? -5.622 -17.054 -11.923 1.00 91.19 274 HIS A N 1
ATOM 2125 C CA . HIS A 1 274 ? -6.993 -16.559 -11.897 1.00 91.19 274 HIS A CA 1
ATOM 2126 C C . HIS A 1 274 ? -7.571 -16.584 -13.316 1.00 91.19 274 HIS A C 1
ATOM 2128 O O . HIS A 1 274 ? -7.428 -15.618 -14.066 1.00 91.19 274 HIS A O 1
ATOM 2134 N N . ASP A 1 275 ? -8.227 -17.692 -13.669 1.00 93.06 275 ASP A N 1
ATOM 2135 C CA . ASP A 1 275 ? -8.733 -17.945 -15.028 1.00 93.06 275 ASP A CA 1
ATOM 2136 C C . ASP A 1 275 ? -9.797 -16.928 -15.461 1.00 93.06 275 ASP A C 1
ATOM 2138 O O . ASP A 1 275 ? -9.858 -16.525 -16.622 1.00 93.06 275 ASP A O 1
ATOM 2142 N N . VAL A 1 276 ? -10.646 -16.505 -14.520 1.00 95.88 276 VAL A N 1
ATOM 2143 C CA . VAL A 1 276 ? -11.677 -15.490 -14.744 1.00 95.88 276 VAL A CA 1
ATOM 2144 C C . VAL A 1 276 ? -11.581 -14.424 -13.668 1.00 95.88 276 VAL A C 1
ATOM 2146 O O . VAL A 1 276 ? -11.717 -14.707 -12.476 1.00 95.88 276 VAL A O 1
ATOM 2149 N N . GLN A 1 277 ? -11.392 -13.184 -14.100 1.00 96.25 277 GLN A N 1
ATOM 2150 C CA . GLN A 1 277 ? -11.328 -12.010 -13.243 1.00 96.25 277 GLN A CA 1
ATOM 2151 C C . GLN A 1 277 ? -12.471 -11.053 -13.579 1.00 96.25 277 GLN A C 1
ATOM 2153 O O . GLN A 1 277 ? -12.749 -10.789 -14.748 1.00 96.25 277 GLN A O 1
ATOM 2158 N N . ILE A 1 278 ? -13.131 -10.515 -12.555 1.00 96.75 278 ILE A N 1
ATOM 2159 C CA . ILE A 1 278 ? -14.185 -9.508 -12.707 1.00 96.75 278 ILE A CA 1
ATOM 2160 C C . ILE A 1 278 ? -13.763 -8.250 -11.954 1.00 96.75 278 ILE A C 1
ATOM 2162 O O . ILE A 1 278 ? -13.716 -8.231 -10.724 1.00 96.75 278 ILE A O 1
ATOM 2166 N N . TYR A 1 279 ? -13.461 -7.187 -12.693 1.00 95.75 279 TYR A N 1
ATOM 2167 C CA . TYR A 1 279 ? -13.112 -5.892 -12.138 1.00 95.75 279 TYR A CA 1
ATOM 2168 C C . TYR A 1 279 ? -14.354 -5.119 -11.697 1.00 95.75 279 TYR A C 1
ATOM 2170 O O . TYR A 1 279 ? -15.155 -4.677 -12.517 1.00 95.75 279 TYR A O 1
ATOM 2178 N N . VAL A 1 280 ? -14.488 -4.915 -10.388 1.00 94.50 280 VAL A N 1
ATOM 2179 C CA . VAL A 1 280 ? -15.644 -4.249 -9.758 1.00 94.50 280 VAL A CA 1
ATOM 2180 C C . VAL A 1 280 ? -15.383 -2.777 -9.433 1.00 94.50 280 VAL A C 1
ATOM 2182 O O . VAL A 1 280 ? -16.234 -2.090 -8.871 1.00 94.50 280 VAL A O 1
ATOM 2185 N N . GLY A 1 281 ? -14.193 -2.283 -9.785 1.00 90.69 281 GLY A N 1
ATOM 2186 C CA . GLY A 1 281 ? -13.674 -0.963 -9.434 1.00 90.69 281 GLY A CA 1
ATOM 2187 C C . GLY A 1 281 ? -14.488 0.233 -9.913 1.00 90.69 281 GLY A C 1
ATOM 2188 O O . GLY A 1 281 ? -14.258 1.313 -9.390 1.00 90.69 281 GLY A O 1
ATOM 2189 N N . ASP A 1 282 ? -15.428 0.083 -10.848 1.00 87.19 282 ASP A N 1
ATOM 2190 C CA . ASP A 1 282 ? -16.196 1.196 -11.430 1.00 87.19 282 ASP A CA 1
ATOM 2191 C C . ASP A 1 282 ? -17.716 1.115 -11.213 1.00 87.19 282 ASP A C 1
ATOM 2193 O O . ASP A 1 282 ? -18.440 1.957 -11.731 1.00 87.19 282 ASP A O 1
ATOM 2197 N N . ILE A 1 283 ? -18.201 0.168 -10.406 1.00 90.88 283 ILE A N 1
ATOM 2198 C CA . ILE A 1 283 ? -19.623 0.086 -10.040 1.00 90.88 283 ILE A CA 1
ATOM 2199 C C . ILE A 1 283 ? -19.936 1.181 -9.011 1.00 90.88 283 ILE A C 1
ATOM 2201 O O . ILE A 1 283 ? -19.350 1.200 -7.924 1.00 90.88 283 ILE A O 1
ATOM 2205 N N . SER A 1 284 ? -20.845 2.098 -9.347 1.00 85.31 284 SER A N 1
ATOM 2206 C CA . SER A 1 284 ? -21.204 3.258 -8.516 1.00 85.31 284 SER A CA 1
ATOM 2207 C C . SER A 1 284 ? -21.831 2.875 -7.176 1.00 85.31 284 SER A C 1
ATOM 2209 O O . SER A 1 284 ? -21.460 3.417 -6.137 1.00 85.31 284 SER A O 1
ATOM 2211 N N . GLU A 1 285 ? -22.726 1.892 -7.189 1.00 83.19 285 GLU A N 1
ATOM 2212 C CA . GLU A 1 285 ? -23.481 1.399 -6.036 1.00 83.19 285 GLU A CA 1
ATOM 2213 C C . GLU A 1 285 ? -22.548 0.852 -4.947 1.00 83.19 285 GLU A C 1
ATOM 2215 O O . GLU A 1 285 ? -22.866 0.873 -3.765 1.00 83.19 285 GLU A O 1
ATOM 2220 N N . PHE A 1 286 ? -21.347 0.409 -5.330 1.00 85.69 286 PHE A N 1
ATOM 2221 C CA . PHE A 1 286 ? -20.351 -0.138 -4.410 1.00 85.69 286 PHE A CA 1
ATOM 2222 C C . PHE A 1 286 ? -19.458 0.935 -3.775 1.00 85.69 286 PHE A C 1
ATOM 2224 O O . PHE A 1 286 ? -18.582 0.609 -2.972 1.00 85.69 286 PHE A O 1
ATOM 2231 N N . LYS A 1 287 ? -19.655 2.206 -4.138 1.00 88.56 287 LYS A N 1
ATOM 2232 C CA . LYS A 1 287 ? -18.867 3.352 -3.664 1.00 88.56 287 LYS A CA 1
ATOM 2233 C C . LYS A 1 287 ? -19.695 4.390 -2.907 1.00 88.56 287 LYS A C 1
ATOM 2235 O O . LYS A 1 287 ? -19.135 5.394 -2.481 1.00 88.56 287 LYS A O 1
ATOM 2240 N N . SER A 1 288 ? -21.001 4.176 -2.753 1.00 91.31 288 SER A N 1
ATOM 2241 C CA . SER A 1 288 ? -21.876 5.076 -2.000 1.00 91.31 288 SER A CA 1
ATOM 2242 C C . SER A 1 288 ? -21.675 4.942 -0.492 1.00 91.31 288 SER A C 1
ATOM 2244 O O . SER A 1 288 ? -21.334 3.867 -0.003 1.00 91.31 288 SER A O 1
ATOM 2246 N N . TRP A 1 289 ? -21.977 6.001 0.252 1.00 95.62 289 TRP A N 1
ATOM 2247 C CA . TRP A 1 289 ? -22.080 5.973 1.708 1.00 95.62 289 TRP A CA 1
ATOM 2248 C C . TRP A 1 289 ? -23.323 6.726 2.171 1.00 95.62 289 TRP A C 1
ATOM 2250 O O . TRP A 1 289 ? -23.875 7.549 1.440 1.00 95.62 289 TRP A O 1
ATOM 2260 N N . ALA A 1 290 ? -23.774 6.436 3.388 1.00 96.75 290 ALA A N 1
ATOM 2261 C CA . ALA A 1 290 ? -24.876 7.153 4.014 1.00 96.75 290 ALA A CA 1
ATOM 2262 C C . ALA A 1 290 ? -24.718 7.183 5.536 1.00 96.75 290 ALA A C 1
ATOM 2264 O O . ALA A 1 290 ? -24.450 6.150 6.157 1.00 96.75 290 ALA A O 1
ATOM 2265 N N . PHE A 1 291 ? -24.956 8.353 6.128 1.00 97.69 291 PHE A N 1
ATOM 2266 C CA . PHE A 1 291 ? -25.171 8.483 7.566 1.00 97.69 291 PHE A CA 1
ATOM 2267 C C . PHE A 1 291 ? -26.583 7.990 7.909 1.00 97.69 291 PHE A C 1
ATOM 2269 O O . PHE A 1 291 ? -27.555 8.358 7.243 1.00 97.69 291 PHE A O 1
ATOM 2276 N N . LYS A 1 292 ? -26.688 7.105 8.898 1.00 97.19 292 LYS A N 1
ATOM 2277 C CA . LYS A 1 292 ? -27.940 6.581 9.456 1.00 97.19 292 LYS A CA 1
ATOM 2278 C C . LYS A 1 292 ? -28.050 7.031 10.909 1.00 97.19 292 LYS A C 1
ATOM 2280 O O . LYS A 1 292 ? -27.089 7.526 11.480 1.00 97.19 292 LYS A O 1
ATOM 2285 N N . GLU A 1 293 ? -29.216 6.867 11.521 1.00 94.81 293 GLU A N 1
ATOM 2286 C CA . GLU A 1 293 ? -29.414 7.272 12.920 1.00 94.81 293 GLU A CA 1
ATOM 2287 C C . GLU A 1 293 ? -28.514 6.492 13.895 1.00 94.81 293 GLU A C 1
ATOM 2289 O O . GLU A 1 293 ? -28.078 7.030 14.912 1.00 94.81 293 GLU A O 1
ATOM 2294 N N . ASP A 1 294 ? -28.209 5.239 13.559 1.00 94.81 294 ASP A N 1
ATOM 2295 C CA . ASP A 1 294 ? -27.514 4.258 14.389 1.00 94.81 294 ASP A CA 1
ATOM 2296 C C . ASP A 1 294 ? -26.111 3.884 13.877 1.00 94.81 294 ASP A C 1
ATOM 2298 O O . ASP A 1 294 ? -25.436 3.050 14.485 1.00 94.81 294 ASP A O 1
ATOM 2302 N N . GLY A 1 295 ? -25.637 4.485 12.781 1.00 97.12 295 GLY A N 1
ATOM 2303 C CA . GLY A 1 295 ? -24.314 4.178 12.244 1.00 97.12 295 GLY A CA 1
ATOM 2304 C C . GLY A 1 295 ? -24.057 4.629 10.812 1.00 97.12 295 GLY A C 1
ATOM 2305 O O . GLY A 1 295 ? -24.834 5.329 10.170 1.00 97.12 295 GLY A O 1
ATOM 2306 N N . LEU A 1 296 ? -22.908 4.224 10.291 1.00 98.00 296 LEU A N 1
ATOM 2307 C CA . LEU A 1 296 ? -22.404 4.586 8.975 1.00 98.00 296 LEU A CA 1
ATOM 2308 C C . LEU A 1 296 ? -22.505 3.394 8.019 1.00 98.00 296 LEU A C 1
ATOM 2310 O O . LEU A 1 296 ? -21.913 2.344 8.262 1.00 98.00 296 LEU A O 1
ATOM 2314 N N . SER A 1 297 ? -23.211 3.571 6.901 1.00 97.69 297 SER A N 1
ATOM 2315 C CA . SER A 1 297 ? -23.246 2.595 5.809 1.00 97.69 297 SER A CA 1
ATOM 2316 C C . SER A 1 297 ? -22.200 2.947 4.757 1.00 97.69 297 SER A C 1
ATOM 2318 O O . SER A 1 297 ? -22.211 4.064 4.241 1.00 97.69 297 SER A O 1
ATOM 2320 N N . LEU A 1 298 ? -21.332 1.995 4.416 1.00 97.38 298 LEU A N 1
ATOM 2321 C CA . LEU A 1 298 ? -20.251 2.137 3.441 1.00 97.38 298 LEU A CA 1
ATOM 2322 C C . LEU A 1 298 ? -20.361 1.068 2.353 1.00 97.38 298 LEU A C 1
ATOM 2324 O O . LEU A 1 298 ? -20.353 -0.131 2.642 1.00 97.38 298 LEU A O 1
ATOM 2328 N N . GLY A 1 299 ? -20.365 1.497 1.093 1.00 96.12 299 GLY A N 1
ATOM 2329 C CA . GLY A 1 299 ? -20.232 0.607 -0.051 1.00 96.12 299 GLY A CA 1
ATOM 2330 C C . GLY A 1 299 ? -18.918 -0.171 0.022 1.00 96.12 299 GLY A C 1
ATOM 2331 O O . GLY A 1 299 ? -17.853 0.374 0.326 1.00 96.12 299 GLY A O 1
ATOM 2332 N N . ALA A 1 300 ? -18.971 -1.473 -0.247 1.00 94.00 300 ALA A N 1
ATOM 2333 C CA . ALA A 1 300 ? -17.846 -2.349 0.052 1.00 94.00 300 ALA A CA 1
ATOM 2334 C C . ALA A 1 300 ? -16.614 -2.102 -0.837 1.00 94.00 300 ALA A C 1
ATOM 2336 O O . ALA A 1 300 ? -15.499 -2.463 -0.464 1.00 94.00 300 ALA A O 1
ATOM 2337 N N . ASN A 1 301 ? -16.770 -1.447 -1.989 1.00 94.38 301 ASN A N 1
ATOM 2338 C CA . ASN A 1 301 ? -15.663 -1.132 -2.888 1.00 94.38 301 ASN A CA 1
ATOM 2339 C C . ASN A 1 301 ? -15.134 0.303 -2.741 1.00 94.38 301 ASN A C 1
ATOM 2341 O O . ASN A 1 301 ? -14.355 0.759 -3.582 1.00 94.38 301 ASN A O 1
ATOM 2345 N N . MET A 1 302 ? -15.517 1.018 -1.680 1.00 95.62 302 MET A N 1
ATOM 2346 C CA . MET A 1 302 ? -14.859 2.270 -1.321 1.00 95.62 302 MET A CA 1
ATOM 2347 C C . MET A 1 302 ? -13.370 2.028 -1.062 1.00 95.62 302 MET A C 1
ATOM 2349 O O . MET A 1 302 ? -12.984 1.061 -0.394 1.00 95.62 302 MET A O 1
ATOM 2353 N N . THR A 1 303 ? -12.526 2.909 -1.604 1.00 95.81 303 THR A N 1
ATOM 2354 C CA . THR A 1 303 ? -11.084 2.839 -1.355 1.00 95.81 303 THR A CA 1
ATOM 2355 C C . THR A 1 303 ? -10.770 3.287 0.064 1.00 95.81 303 THR A C 1
ATOM 2357 O O . THR A 1 303 ? -11.505 4.093 0.637 1.00 95.81 303 THR A O 1
ATOM 2360 N N . ILE A 1 304 ? -9.663 2.809 0.631 1.00 96.62 304 ILE A N 1
ATOM 2361 C CA . ILE A 1 304 ? -9.281 3.158 2.005 1.00 96.62 304 ILE A CA 1
ATOM 2362 C C . ILE A 1 304 ? -9.147 4.676 2.186 1.00 96.62 304 ILE A C 1
ATOM 2364 O O . ILE A 1 304 ? -9.618 5.202 3.190 1.00 96.62 304 ILE A O 1
ATOM 2368 N N . SER A 1 305 ? -8.606 5.397 1.198 1.00 95.25 305 SER A N 1
ATOM 2369 C CA . SER A 1 305 ? -8.535 6.865 1.250 1.00 95.25 305 SER A CA 1
ATOM 2370 C C . SER A 1 305 ? -9.918 7.528 1.309 1.00 95.25 305 SER A C 1
ATOM 2372 O O . SER A 1 305 ? -10.121 8.444 2.099 1.00 95.25 305 SER A O 1
ATOM 2374 N N . ASN A 1 306 ? -10.896 7.054 0.526 1.00 95.06 306 ASN A N 1
ATOM 2375 C CA . ASN A 1 306 ? -12.262 7.590 0.588 1.00 95.06 306 ASN A CA 1
ATOM 2376 C C . ASN A 1 306 ? -12.934 7.266 1.928 1.00 95.06 306 ASN A C 1
ATOM 2378 O O . ASN A 1 306 ? -13.640 8.102 2.481 1.00 95.06 306 ASN A O 1
ATOM 2382 N N . VAL A 1 307 ? -12.672 6.082 2.485 1.00 97.19 307 VAL A N 1
ATOM 2383 C CA . VAL A 1 307 ? -13.156 5.714 3.821 1.00 97.19 307 VAL A CA 1
ATOM 2384 C C . VAL A 1 307 ? -12.579 6.641 4.887 1.00 97.19 307 VAL A C 1
ATOM 2386 O O . VAL A 1 307 ? -13.321 7.063 5.763 1.00 97.19 307 VAL A O 1
ATOM 2389 N N . GLN A 1 308 ? -11.298 7.020 4.809 1.00 96.69 308 GLN A N 1
ATOM 2390 C CA . GLN A 1 308 ? -10.719 7.999 5.737 1.00 96.69 308 GLN A CA 1
ATOM 2391 C C . GLN A 1 308 ? -11.446 9.349 5.670 1.00 96.69 308 GLN A C 1
ATOM 2393 O O . GLN A 1 308 ? -11.757 9.922 6.714 1.00 96.69 308 GLN A O 1
ATOM 2398 N N . THR A 1 309 ? -11.761 9.833 4.465 1.00 95.50 309 THR A N 1
ATOM 2399 C CA . THR A 1 309 ? -12.542 11.066 4.286 1.00 95.50 309 THR A CA 1
ATOM 2400 C C . THR A 1 309 ? -13.931 10.939 4.908 1.00 95.50 309 THR A C 1
ATOM 2402 O O . THR A 1 309 ? -14.310 11.778 5.720 1.00 95.50 309 THR A O 1
ATOM 2405 N N . VAL A 1 310 ? -14.657 9.858 4.615 1.00 97.00 310 VAL A N 1
ATOM 2406 C CA . VAL A 1 310 ? -16.019 9.660 5.135 1.00 97.00 310 VAL A CA 1
ATOM 2407 C C . VAL A 1 310 ? -16.040 9.428 6.647 1.00 97.00 310 VAL A C 1
ATOM 2409 O O . VAL A 1 310 ? -16.940 9.917 7.320 1.00 97.00 310 VAL A O 1
ATOM 2412 N N . LEU A 1 311 ? -15.042 8.753 7.222 1.00 97.81 311 LEU A N 1
ATOM 2413 C CA . LEU A 1 311 ? -14.907 8.624 8.678 1.00 97.81 311 LEU A CA 1
ATOM 2414 C C . LEU A 1 311 ? -14.654 9.981 9.340 1.00 97.81 311 LEU A C 1
ATOM 2416 O O . LEU A 1 311 ? -15.235 10.265 10.383 1.00 97.81 311 LEU A O 1
ATOM 2420 N N . LYS A 1 312 ? -13.832 10.842 8.726 1.00 97.44 312 LYS A N 1
ATOM 2421 C CA . LYS A 1 312 ? -13.618 12.212 9.211 1.00 97.44 312 LYS A CA 1
ATOM 2422 C C . LYS A 1 312 ? -14.917 13.023 9.178 1.00 97.44 312 LYS A C 1
ATOM 2424 O O . LYS A 1 312 ? -15.201 13.745 10.128 1.00 97.44 312 LYS A O 1
ATOM 2429 N N . GLU A 1 313 ? -15.717 12.884 8.122 1.00 97.44 313 GLU A N 1
ATOM 2430 C CA . GLU A 1 313 ? -17.049 13.497 8.043 1.00 97.44 313 GLU A CA 1
ATOM 2431 C C . GLU A 1 313 ? -18.010 12.919 9.092 1.00 97.44 313 GLU A C 1
ATOM 2433 O O . GLU A 1 313 ? -18.712 13.680 9.754 1.00 97.44 313 GLU A O 1
ATOM 2438 N N . ALA A 1 314 ? -17.987 11.602 9.322 1.00 97.19 314 ALA A N 1
ATOM 2439 C CA . ALA A 1 314 ? -18.790 10.946 10.352 1.00 97.19 314 ALA A CA 1
ATOM 2440 C C . ALA A 1 314 ? -18.457 11.470 11.759 1.00 97.19 314 ALA A C 1
ATOM 2442 O O . ALA A 1 314 ? -19.369 11.755 12.533 1.00 97.19 314 ALA A O 1
ATOM 2443 N N . CYS A 1 315 ? -17.172 11.667 12.079 1.00 97.00 315 CYS A N 1
ATOM 2444 C CA . CYS A 1 315 ? -16.755 12.250 13.358 1.00 97.00 315 CYS A CA 1
ATOM 2445 C C . CYS A 1 315 ? -17.293 13.675 13.575 1.00 97.00 315 CYS A C 1
ATOM 2447 O O . CYS A 1 315 ? -17.508 14.069 14.716 1.00 97.00 315 CYS A O 1
ATOM 2449 N N . ASN A 1 316 ? -17.534 14.432 12.499 1.00 96.94 316 ASN A N 1
ATOM 2450 C CA . ASN A 1 316 ? -18.142 15.763 12.572 1.00 96.94 316 ASN A CA 1
ATOM 2451 C C . ASN A 1 316 ? -19.680 15.717 12.593 1.00 96.94 316 ASN A C 1
ATOM 2453 O O . ASN A 1 316 ? -20.312 16.653 13.076 1.00 96.94 316 ASN A O 1
ATOM 2457 N N . TYR A 1 317 ? -20.279 14.666 12.028 1.00 96.88 317 TYR A N 1
ATOM 2458 C CA . TYR A 1 317 ? -21.728 14.515 11.894 1.00 96.88 317 TYR A CA 1
ATOM 2459 C C . TYR A 1 317 ? -22.395 14.006 13.181 1.00 96.88 317 TYR A C 1
ATOM 2461 O O . TYR A 1 317 ? -23.451 14.503 13.572 1.00 96.88 317 TYR A O 1
ATOM 2469 N N . TYR A 1 318 ? -21.795 13.015 13.847 1.00 97.38 318 TYR A N 1
ATOM 2470 C CA . TYR A 1 318 ? -22.365 12.389 15.045 1.00 97.38 318 TYR A CA 1
ATOM 2471 C C . TYR A 1 318 ? -21.929 13.071 16.347 1.00 97.38 318 TYR A C 1
ATOM 2473 O O . TYR A 1 318 ? -20.958 13.822 16.399 1.00 97.38 318 TYR A O 1
ATOM 2481 N N . LYS A 1 319 ? -22.646 12.788 17.444 1.00 96.12 319 LYS A N 1
ATOM 2482 C CA . LYS A 1 319 ? -22.321 13.349 18.765 1.00 96.12 319 LYS A CA 1
ATOM 2483 C C . LYS A 1 319 ? -21.005 12.764 19.307 1.00 96.12 319 LYS A C 1
ATOM 2485 O O . LYS A 1 319 ? -20.717 11.600 19.037 1.00 96.12 319 LYS A O 1
ATOM 2490 N N . PRO A 1 320 ? -20.269 13.476 20.184 1.00 92.94 320 PRO A N 1
ATOM 2491 C CA . PRO A 1 320 ? -18.973 13.014 20.703 1.00 92.94 320 PRO A CA 1
ATOM 2492 C C . PRO A 1 320 ? -18.959 11.615 21.348 1.00 92.94 320 PRO A C 1
ATOM 2494 O O . PRO A 1 320 ? -17.966 10.902 21.267 1.00 92.94 320 PRO A O 1
ATOM 2497 N N . HIS A 1 321 ? -20.059 11.176 21.966 1.00 91.94 321 HIS A N 1
ATOM 2498 C CA . HIS A 1 321 ? -20.142 9.826 22.545 1.00 91.94 321 HIS A CA 1
ATOM 2499 C C . HIS A 1 321 ? -20.387 8.721 21.501 1.00 91.94 321 HIS A C 1
ATOM 2501 O O . HIS A 1 321 ? -20.192 7.551 21.807 1.00 91.94 321 HIS A O 1
ATOM 2507 N N . GLN A 1 322 ? -20.802 9.071 20.279 1.00 96.12 322 GLN A N 1
ATOM 2508 C CA . GLN A 1 322 ? -21.155 8.132 19.207 1.00 96.12 322 GLN A CA 1
ATOM 2509 C C . GLN A 1 322 ? -19.986 7.818 18.260 1.00 96.12 322 GLN A C 1
ATOM 2511 O O . GLN A 1 322 ? -20.118 6.935 17.413 1.00 96.12 322 GLN A O 1
ATOM 2516 N N . ILE A 1 323 ? -18.857 8.527 18.374 1.00 96.94 323 ILE A N 1
ATOM 2517 C CA . ILE A 1 323 ? -17.792 8.523 17.355 1.00 96.94 323 ILE A CA 1
ATOM 2518 C C . ILE A 1 323 ? -16.569 7.666 17.706 1.00 96.94 323 ILE A C 1
ATOM 2520 O O . ILE A 1 323 ? -15.672 7.552 16.877 1.00 96.94 323 ILE A O 1
ATOM 2524 N N . GLN A 1 324 ? -16.527 7.017 18.877 1.00 96.38 324 GLN A N 1
ATOM 2525 C CA . GLN A 1 324 ? -15.341 6.278 19.352 1.00 96.38 324 GLN A CA 1
ATOM 2526 C C . GLN A 1 324 ? -14.851 5.220 18.346 1.00 96.38 324 GLN A C 1
ATOM 2528 O O . GLN A 1 324 ? -13.651 5.080 18.115 1.00 96.38 324 GLN A O 1
ATOM 2533 N N . ILE A 1 325 ? -15.776 4.498 17.704 1.00 97.69 325 ILE A N 1
ATOM 2534 C CA . ILE A 1 325 ? -15.457 3.512 16.658 1.00 97.69 325 ILE A CA 1
ATOM 2535 C C . ILE A 1 325 ? -14.861 4.194 15.416 1.00 97.69 325 ILE A C 1
ATOM 2537 O O . ILE A 1 325 ? -13.870 3.712 14.863 1.00 97.69 325 ILE A O 1
ATOM 2541 N N . PHE A 1 326 ? -15.443 5.314 14.977 1.00 97.81 326 PHE A N 1
ATOM 2542 C CA . PHE A 1 326 ? -14.995 6.033 13.783 1.00 97.81 326 PHE A CA 1
ATOM 2543 C C . PHE A 1 326 ? -13.614 6.661 13.987 1.00 97.81 326 PHE A C 1
ATOM 2545 O O . PHE A 1 326 ? -12.764 6.550 13.105 1.00 97.81 326 PHE A O 1
ATOM 2552 N N . GLU A 1 327 ? -13.354 7.235 15.164 1.00 96.25 327 GLU A N 1
ATOM 2553 C CA . GLU A 1 327 ? -12.043 7.771 15.540 1.00 96.25 327 GLU A CA 1
ATOM 2554 C C . GLU A 1 327 ? -10.974 6.673 15.569 1.00 96.25 327 GLU A C 1
ATOM 2556 O O . GLU A 1 327 ? -9.905 6.837 14.977 1.00 96.25 327 GLU A O 1
ATOM 2561 N N . ALA A 1 328 ? -11.274 5.524 16.187 1.00 96.31 328 ALA A N 1
ATOM 2562 C CA . ALA A 1 328 ? -10.348 4.395 16.246 1.00 96.31 328 ALA A CA 1
ATOM 2563 C C . ALA A 1 328 ? -10.015 3.843 14.847 1.00 96.31 328 ALA A C 1
ATOM 2565 O O . ALA A 1 328 ? -8.853 3.551 14.555 1.00 96.31 328 ALA A O 1
ATOM 2566 N N . LEU A 1 329 ? -11.014 3.735 13.963 1.00 96.88 329 LEU A N 1
ATOM 2567 C CA . LEU A 1 329 ? -10.810 3.356 12.562 1.00 96.88 329 LEU A CA 1
ATOM 2568 C C . LEU A 1 329 ? -9.969 4.388 11.810 1.00 96.88 329 LEU A C 1
ATOM 2570 O O . LEU A 1 329 ? -9.024 4.008 11.118 1.00 96.88 329 LEU A O 1
ATOM 2574 N N . LEU A 1 330 ? -10.282 5.677 11.951 1.00 95.38 330 LEU A N 1
ATOM 2575 C CA . LEU A 1 330 ? -9.581 6.752 11.258 1.00 95.38 330 LEU A CA 1
ATOM 2576 C C . LEU A 1 330 ? -8.101 6.807 11.655 1.00 95.38 330 LEU A C 1
ATOM 2578 O O . LEU A 1 330 ? -7.241 6.858 10.774 1.00 95.38 330 LEU A O 1
ATOM 2582 N N . GLU A 1 331 ? -7.799 6.750 12.954 1.00 91.31 331 GLU A N 1
ATOM 2583 C CA . GLU A 1 331 ? -6.422 6.765 13.458 1.00 91.31 331 GLU A CA 1
ATOM 2584 C C . GLU A 1 331 ? -5.643 5.538 12.977 1.00 91.31 331 GLU A C 1
ATOM 2586 O O . GLU A 1 331 ? -4.523 5.640 12.472 1.00 91.31 331 GLU A O 1
ATOM 2591 N N . ASN A 1 332 ? -6.266 4.361 13.033 1.00 92.69 332 ASN A N 1
ATOM 2592 C CA . ASN A 1 332 ? -5.640 3.138 12.562 1.00 92.69 332 ASN A CA 1
ATOM 2593 C C . ASN A 1 332 ? -5.339 3.173 11.053 1.00 92.69 332 ASN A C 1
ATOM 2595 O O . ASN A 1 332 ? -4.263 2.748 10.621 1.00 92.69 332 ASN A O 1
ATOM 2599 N N . LEU A 1 333 ? -6.246 3.743 10.254 1.00 92.75 333 LEU A N 1
ATOM 2600 C CA . LEU A 1 333 ? -6.085 3.857 8.806 1.00 92.75 333 LEU A CA 1
ATOM 2601 C C . LEU A 1 333 ? -4.969 4.818 8.376 1.00 92.75 333 LEU A C 1
ATOM 2603 O O . LEU A 1 333 ? -4.403 4.623 7.299 1.00 92.75 333 LEU A O 1
ATOM 2607 N N . LYS A 1 334 ? -4.565 5.790 9.206 1.00 87.44 334 LYS A N 1
ATOM 2608 C CA . LYS A 1 334 ? -3.382 6.631 8.918 1.00 87.44 334 LYS A CA 1
ATOM 2609 C C . LYS A 1 334 ? -2.114 5.789 8.739 1.00 87.44 334 LYS A C 1
ATOM 2611 O O . LYS A 1 334 ? -1.290 6.061 7.865 1.00 87.44 334 LYS A O 1
ATOM 2616 N N . ARG A 1 335 ? -2.005 4.698 9.504 1.00 87.75 335 ARG A N 1
ATOM 2617 C CA . ARG A 1 335 ? -0.879 3.746 9.484 1.00 87.75 335 ARG A CA 1
ATOM 2618 C C . ARG A 1 335 ? -1.114 2.553 8.544 1.00 87.75 335 ARG A C 1
ATOM 2620 O O . ARG A 1 335 ? -0.290 1.630 8.496 1.00 87.75 335 ARG A O 1
ATOM 2627 N N . PHE A 1 336 ? -2.228 2.541 7.807 1.00 90.81 336 PHE A N 1
ATOM 2628 C CA . PHE A 1 336 ? -2.570 1.480 6.862 1.00 90.81 336 PHE A CA 1
ATOM 2629 C C . PHE A 1 336 ? -1.849 1.692 5.533 1.00 90.81 336 PHE A C 1
ATOM 2631 O O . PHE A 1 336 ? -2.171 2.620 4.795 1.00 90.81 336 PHE A O 1
ATOM 2638 N N . ALA A 1 337 ? -0.922 0.796 5.196 1.00 91.12 337 ALA A N 1
ATOM 2639 C CA . ALA A 1 337 ? -0.204 0.797 3.920 1.00 91.12 337 ALA A CA 1
ATOM 2640 C C . ALA A 1 337 ? 0.374 2.181 3.530 1.00 91.12 337 ALA A C 1
ATOM 2642 O O . ALA A 1 337 ? 0.697 2.999 4.390 1.00 91.12 337 ALA A O 1
ATOM 2643 N N . THR A 1 338 ? 0.582 2.399 2.233 1.00 91.00 338 THR A N 1
ATOM 2644 C CA . THR A 1 338 ? 1.081 3.646 1.639 1.00 91.00 338 THR A CA 1
ATOM 2645 C C . THR A 1 338 ? -0.066 4.422 0.986 1.00 91.00 338 THR A C 1
ATOM 2647 O O . THR A 1 338 ? -1.110 3.837 0.694 1.00 91.00 338 THR A O 1
ATOM 2650 N N . ASN A 1 339 ? 0.117 5.715 0.691 1.00 91.56 339 ASN A N 1
ATOM 2651 C CA . ASN A 1 339 ? -0.895 6.532 -0.003 1.00 91.56 339 ASN A CA 1
ATOM 2652 C C . ASN A 1 339 ? -1.351 5.904 -1.334 1.00 91.56 339 ASN A C 1
ATOM 2654 O O . ASN A 1 339 ? -2.545 5.801 -1.603 1.00 91.56 339 ASN A O 1
ATOM 2658 N N . GLN A 1 340 ? -0.406 5.418 -2.139 1.00 95.12 340 GLN A N 1
ATOM 2659 C CA . GLN A 1 340 ? -0.655 4.758 -3.423 1.00 95.12 340 GLN A CA 1
ATOM 2660 C C . GLN A 1 340 ? -1.550 3.518 -3.263 1.00 95.12 340 GLN A C 1
ATOM 2662 O O . GLN A 1 340 ? -2.475 3.295 -4.050 1.00 95.12 340 GLN A O 1
ATOM 2667 N N . ILE A 1 341 ? -1.294 2.723 -2.220 1.00 95.44 341 ILE A N 1
ATOM 2668 C CA . ILE A 1 341 ? -2.088 1.535 -1.907 1.00 95.44 341 ILE A CA 1
ATOM 2669 C C . ILE A 1 341 ? -3.453 1.935 -1.347 1.00 95.44 341 ILE A C 1
ATOM 2671 O O . ILE A 1 341 ? -4.457 1.381 -1.780 1.00 95.44 341 ILE A O 1
ATOM 2675 N N . ARG A 1 342 ? -3.552 2.915 -0.441 1.00 95.56 342 ARG A N 1
ATOM 2676 C CA . ARG A 1 342 ? -4.845 3.370 0.110 1.00 95.56 342 ARG A CA 1
ATOM 2677 C C . ARG A 1 342 ? -5.788 3.938 -0.950 1.00 95.56 342 ARG A C 1
ATOM 2679 O O . ARG A 1 342 ? -6.998 3.737 -0.868 1.00 95.56 342 ARG A O 1
ATOM 2686 N N . ASN A 1 343 ? -5.233 4.579 -1.976 1.00 95.25 343 ASN A N 1
ATOM 2687 C CA . ASN A 1 343 ? -5.996 5.144 -3.086 1.00 95.25 343 ASN A CA 1
ATOM 2688 C C . ASN A 1 343 ? -6.616 4.091 -4.016 1.00 95.25 343 ASN A C 1
ATOM 2690 O O . ASN A 1 343 ? -7.480 4.435 -4.818 1.00 95.25 343 ASN A O 1
ATOM 2694 N N . THR A 1 344 ? -6.181 2.831 -3.935 1.00 95.00 344 THR A N 1
ATOM 2695 C CA . THR A 1 344 ? -6.608 1.757 -4.849 1.00 95.00 344 THR A CA 1
ATOM 2696 C C . THR A 1 344 ? -7.197 0.551 -4.118 1.00 95.00 344 THR A C 1
ATOM 2698 O O . THR A 1 344 ? -8.183 -0.019 -4.578 1.00 95.00 344 THR A O 1
ATOM 2701 N N . SER A 1 345 ? -6.639 0.171 -2.969 1.00 95.50 345 SER A N 1
ATOM 2702 C CA . SER A 1 345 ? -7.175 -0.874 -2.090 1.00 95.50 345 SER A CA 1
ATOM 2703 C C . SER A 1 345 ? -8.545 -0.494 -1.532 1.00 95.50 345 SER A C 1
ATOM 2705 O O . SER A 1 345 ? -8.810 0.677 -1.258 1.00 95.50 345 SER A O 1
ATOM 2707 N N . THR A 1 346 ? -9.414 -1.491 -1.362 1.00 96.06 346 THR A N 1
ATOM 2708 C CA . THR A 1 346 ? -10.816 -1.302 -0.963 1.00 96.06 346 THR A CA 1
ATOM 2709 C C . THR A 1 346 ? -11.166 -2.082 0.297 1.00 96.06 346 THR A C 1
ATOM 2711 O O . THR A 1 346 ? -10.466 -3.036 0.652 1.00 96.06 346 THR A O 1
ATOM 2714 N N . LEU A 1 347 ? -12.252 -1.687 0.972 1.00 95.56 347 LEU A N 1
ATOM 2715 C CA . LEU A 1 347 ? -12.732 -2.368 2.181 1.00 95.56 347 LEU A CA 1
ATOM 2716 C C . LEU A 1 347 ? -12.990 -3.855 1.932 1.00 95.56 347 LEU A C 1
ATOM 2718 O O . LEU A 1 347 ? -12.435 -4.696 2.635 1.00 95.56 347 LEU A O 1
ATOM 2722 N N . ALA A 1 348 ? -13.765 -4.182 0.895 1.00 95.00 348 ALA A N 1
ATOM 2723 C CA . ALA A 1 348 ? -14.064 -5.558 0.516 1.00 95.00 348 ALA A CA 1
ATOM 2724 C C . ALA A 1 348 ? -12.790 -6.344 0.230 1.00 95.00 348 ALA A C 1
ATOM 2726 O O . ALA A 1 348 ? -12.623 -7.446 0.740 1.00 95.00 348 ALA A O 1
ATOM 2727 N N . GLY A 1 349 ? -11.866 -5.762 -0.542 1.00 94.31 349 GLY A N 1
ATOM 2728 C CA . GLY A 1 349 ? -10.596 -6.408 -0.854 1.00 94.31 349 GLY A CA 1
ATOM 2729 C C . GLY A 1 349 ? -9.813 -6.776 0.407 1.00 94.31 349 GLY A C 1
ATOM 2730 O O . GLY A 1 349 ? -9.229 -7.851 0.467 1.00 94.31 349 GLY A O 1
ATOM 2731 N N . ASN A 1 350 ? -9.839 -5.925 1.436 1.00 94.38 350 ASN A N 1
ATOM 2732 C CA . ASN A 1 350 ? -9.176 -6.212 2.702 1.00 94.38 350 ASN A CA 1
ATOM 2733 C C . ASN A 1 350 ? -9.915 -7.259 3.560 1.00 94.38 350 ASN A C 1
ATOM 2735 O O . ASN A 1 350 ? -9.269 -8.173 4.070 1.00 94.38 350 ASN A O 1
ATOM 2739 N N . ILE A 1 351 ? -11.242 -7.142 3.694 1.00 94.56 351 ILE A N 1
ATOM 2740 C CA . ILE A 1 351 ? -12.091 -8.057 4.481 1.00 94.56 351 ILE A CA 1
ATOM 2741 C C . ILE A 1 351 ? -12.027 -9.476 3.902 1.00 94.56 351 ILE A C 1
ATOM 2743 O O . ILE A 1 351 ? -11.802 -10.436 4.637 1.00 94.56 351 ILE A O 1
ATOM 2747 N N . ILE A 1 352 ? -12.171 -9.601 2.579 1.00 93.12 352 ILE A N 1
ATOM 2748 C CA . ILE A 1 352 ? -12.180 -10.889 1.879 1.00 93.12 352 ILE A CA 1
ATOM 2749 C C . ILE A 1 352 ? -10.787 -11.520 1.818 1.00 93.12 352 ILE A C 1
ATOM 2751 O O . ILE A 1 352 ? -10.673 -12.734 1.943 1.00 93.12 352 ILE A O 1
ATOM 2755 N N . ALA A 1 353 ? -9.720 -10.723 1.688 1.00 90.88 353 ALA A N 1
ATOM 2756 C CA . ALA A 1 353 ? -8.357 -11.257 1.730 1.00 90.88 353 ALA A CA 1
ATOM 2757 C C . ALA A 1 353 ? -8.011 -11.923 3.074 1.00 90.88 353 ALA A C 1
ATOM 2759 O O . ALA A 1 353 ? -7.042 -12.674 3.126 1.00 90.88 353 ALA A O 1
ATOM 2760 N N . ASN A 1 354 ? -8.761 -11.622 4.147 1.00 90.25 354 ASN A N 1
ATOM 2761 C CA . ASN A 1 354 ? -8.679 -12.265 5.463 1.00 90.25 354 ASN A CA 1
ATOM 2762 C C . ASN A 1 354 ? -7.239 -12.476 5.973 1.00 90.25 354 ASN A C 1
ATOM 2764 O O . ASN A 1 354 ? -6.877 -13.525 6.507 1.00 90.25 354 ASN A O 1
ATOM 2768 N N . SER A 1 355 ? -6.380 -11.471 5.782 1.00 91.00 355 SER A N 1
ATOM 2769 C CA . SER A 1 355 ? -5.013 -11.537 6.292 1.00 91.00 355 SER A CA 1
ATOM 2770 C C . SER A 1 355 ? -5.041 -11.602 7.816 1.00 91.00 355 SER A C 1
ATOM 2772 O O . SER A 1 355 ? -5.660 -10.751 8.458 1.00 91.00 355 SER A O 1
ATOM 2774 N N . SER A 1 356 ? -4.278 -12.529 8.401 1.00 90.69 356 SER A N 1
ATOM 2775 C CA . SER A 1 356 ? -4.114 -12.643 9.857 1.00 90.69 356 SER A CA 1
ATOM 2776 C C . SER A 1 356 ? -3.582 -11.372 10.518 1.00 90.69 356 SER A C 1
ATOM 2778 O O . SER A 1 356 ? -3.715 -11.202 11.723 1.00 90.69 356 SER A O 1
ATOM 2780 N N . THR A 1 357 ? -2.979 -10.481 9.731 1.00 92.69 357 THR A N 1
ATOM 2781 C CA . THR A 1 357 ? -2.400 -9.199 10.154 1.00 92.69 357 THR A CA 1
ATOM 2782 C C . THR A 1 357 ? -3.140 -8.013 9.530 1.00 92.69 357 THR A C 1
ATOM 2784 O O . THR A 1 357 ? -2.568 -6.935 9.376 1.00 92.69 357 THR A O 1
ATOM 2787 N N . SER A 1 358 ? -4.403 -8.198 9.119 1.00 93.88 358 SER A N 1
ATOM 2788 C CA . SER A 1 358 ? -5.243 -7.086 8.667 1.00 93.88 358 SER A CA 1
ATOM 2789 C C . SER A 1 358 ? -5.413 -6.073 9.792 1.00 93.88 358 SER A C 1
ATOM 2791 O O . SER A 1 358 ? -5.772 -6.435 10.908 1.00 93.88 358 SER A O 1
ATOM 2793 N N . ASP A 1 359 ? -5.179 -4.798 9.491 1.00 94.31 359 ASP A N 1
ATOM 2794 C CA . ASP A 1 359 ? -5.388 -3.713 10.448 1.00 94.31 359 ASP A CA 1
ATOM 2795 C C . ASP A 1 359 ? -6.872 -3.323 10.572 1.00 94.31 359 ASP A C 1
ATOM 2797 O O . ASP A 1 359 ? -7.252 -2.695 11.551 1.00 94.31 359 ASP A O 1
ATOM 2801 N N . LEU A 1 360 ? -7.730 -3.689 9.613 1.00 94.69 360 LEU A N 1
ATOM 2802 C CA . LEU A 1 360 ? -9.147 -3.298 9.608 1.00 94.69 360 LEU A CA 1
ATOM 2803 C C . LEU A 1 360 ? -10.041 -4.284 10.356 1.00 94.69 360 LEU A C 1
ATOM 2805 O O . LEU A 1 360 ? -10.910 -3.880 11.127 1.00 94.69 360 LEU A O 1
ATOM 2809 N N . ILE A 1 361 ? -9.835 -5.580 10.118 1.00 95.06 361 ILE A N 1
ATOM 2810 C CA . ILE A 1 361 ? -10.721 -6.636 10.614 1.00 95.06 361 ILE A CA 1
ATOM 2811 C C . ILE A 1 361 ? -10.854 -6.626 12.151 1.00 95.06 361 ILE A C 1
ATOM 2813 O O . ILE A 1 361 ? -11.992 -6.727 12.611 1.00 95.06 361 ILE A O 1
ATOM 2817 N N . PRO A 1 362 ? -9.787 -6.430 12.962 1.00 96.25 362 PRO A N 1
ATOM 2818 C CA . PRO A 1 362 ? -9.931 -6.387 14.416 1.00 96.25 362 PRO A CA 1
ATOM 2819 C C . PRO A 1 362 ? -10.917 -5.316 14.897 1.00 96.25 362 PRO A C 1
ATOM 2821 O O . PRO A 1 362 ? -11.707 -5.581 15.798 1.00 96.25 362 PRO A O 1
ATOM 2824 N N . LEU A 1 363 ? -10.936 -4.138 14.261 1.00 96.00 363 LEU A N 1
ATOM 2825 C CA . LEU A 1 363 ? -11.875 -3.065 14.603 1.00 96.00 363 LEU A CA 1
ATOM 2826 C C . LEU A 1 363 ? -13.291 -3.330 14.095 1.00 96.00 363 LEU A C 1
ATOM 2828 O O . LEU A 1 363 ? -14.255 -3.019 14.788 1.00 96.00 363 LEU A O 1
ATOM 2832 N N . LEU A 1 364 ? -13.448 -3.920 12.909 1.00 96.19 364 LEU A N 1
ATOM 2833 C CA . LEU A 1 364 ? -14.771 -4.302 12.394 1.00 96.19 364 LEU A CA 1
ATOM 2834 C C . LEU A 1 364 ? -15.418 -5.399 13.256 1.00 96.19 364 LEU A C 1
ATOM 2836 O O . LEU A 1 364 ? -16.638 -5.418 13.439 1.00 96.19 364 LEU A O 1
ATOM 2840 N N . LEU A 1 365 ? -14.602 -6.297 13.813 1.00 95.56 365 LEU A N 1
ATOM 2841 C CA . LEU A 1 365 ? -15.027 -7.318 14.768 1.00 95.56 365 LEU A CA 1
ATOM 2842 C C . LEU A 1 365 ? -15.352 -6.720 16.140 1.00 95.56 365 LEU A C 1
ATOM 2844 O O . LEU A 1 365 ? -16.434 -6.976 16.667 1.00 95.56 365 LEU A O 1
ATOM 2848 N N . SER A 1 366 ? -14.467 -5.891 16.703 1.00 95.00 366 SER A N 1
ATOM 2849 C CA . SER A 1 366 ? -14.683 -5.305 18.034 1.00 95.00 366 SER A CA 1
ATOM 2850 C C . SER A 1 366 ? -15.852 -4.319 18.075 1.00 95.00 366 SER A C 1
ATOM 2852 O O . SER A 1 366 ? -16.523 -4.207 19.099 1.00 95.00 366 SER A O 1
ATOM 2854 N N . SER A 1 367 ? -16.148 -3.665 16.948 1.00 93.12 367 SER A N 1
ATOM 2855 C CA . SER A 1 367 ? -17.311 -2.784 16.772 1.00 93.12 367 SER A CA 1
ATOM 2856 C C . SER A 1 367 ? -18.617 -3.513 16.454 1.00 93.12 367 SER A C 1
ATOM 2858 O O . SER A 1 367 ? -19.645 -2.854 16.349 1.00 93.12 367 SER A O 1
ATOM 2860 N N . LYS A 1 368 ? -18.609 -4.845 16.282 1.00 94.00 368 LYS A N 1
ATOM 2861 C CA . LYS A 1 368 ? -19.792 -5.628 15.873 1.00 94.00 368 LYS A CA 1
ATOM 2862 C C . LYS A 1 368 ? -20.435 -5.094 14.577 1.00 94.00 368 LYS A C 1
ATOM 2864 O O . LYS A 1 368 ? -21.657 -5.053 14.452 1.00 94.00 368 LYS A O 1
ATOM 2869 N N . SER A 1 369 ? -19.603 -4.683 13.614 1.00 96.94 369 SER A N 1
ATOM 2870 C CA . SER A 1 369 ? -20.055 -4.229 12.290 1.00 96.94 369 SER A CA 1
ATOM 2871 C C . SER A 1 369 ? -20.922 -5.285 11.588 1.00 96.94 369 SER A C 1
ATOM 2873 O O . SER A 1 369 ? -20.788 -6.481 11.844 1.00 96.94 369 SER A O 1
ATOM 2875 N N . ILE A 1 370 ? -21.791 -4.863 10.671 1.00 97.69 370 ILE A N 1
ATOM 2876 C CA . ILE A 1 370 ? -22.683 -5.751 9.913 1.00 97.69 370 ILE A CA 1
ATOM 2877 C C . ILE A 1 370 ? -22.295 -5.717 8.436 1.00 97.69 370 ILE A C 1
ATOM 2879 O O . ILE A 1 370 ? -22.156 -4.656 7.835 1.00 97.69 370 ILE A O 1
ATOM 2883 N N . PHE A 1 371 ? -22.135 -6.886 7.833 1.00 97.38 371 PHE A N 1
ATOM 2884 C CA . PHE A 1 371 ? -21.826 -7.055 6.419 1.00 97.38 371 PHE A CA 1
ATOM 2885 C C . PHE A 1 371 ? -23.080 -7.455 5.648 1.00 97.38 371 PHE A C 1
ATOM 2887 O O . PHE A 1 371 ? -23.850 -8.296 6.098 1.00 97.38 371 PHE A O 1
ATOM 2894 N N . SER A 1 372 ? -23.295 -6.866 4.479 1.00 96.38 372 SER A N 1
ATOM 2895 C CA . SER A 1 372 ? -24.395 -7.212 3.581 1.00 96.38 372 SER A CA 1
ATOM 2896 C C . SER A 1 372 ? -23.863 -8.082 2.447 1.00 96.38 372 SER A C 1
ATOM 2898 O O . SER A 1 372 ? -23.034 -7.640 1.645 1.00 96.38 372 SER A O 1
ATOM 2900 N N . LEU A 1 373 ? -24.321 -9.333 2.418 1.00 95.62 373 LEU A N 1
ATOM 2901 C CA . LEU A 1 373 ? -23.995 -10.302 1.379 1.00 95.62 373 LEU A CA 1
ATOM 2902 C C . LEU A 1 373 ? -25.130 -10.382 0.380 1.00 95.62 373 LEU A C 1
ATOM 2904 O O . LEU A 1 373 ? -26.288 -10.529 0.768 1.00 95.62 373 LEU A O 1
ATOM 2908 N N . THR A 1 374 ? -24.785 -10.315 -0.898 1.00 93.94 374 THR A N 1
ATOM 2909 C CA . THR A 1 374 ? -25.758 -10.247 -1.982 1.00 93.94 374 THR A CA 1
ATOM 2910 C C . THR A 1 374 ? -25.436 -11.275 -3.055 1.00 93.94 374 THR A C 1
ATOM 2912 O O . THR A 1 374 ? -24.278 -11.476 -3.409 1.00 93.94 374 THR A O 1
ATOM 2915 N N . SER A 1 375 ? -26.466 -11.917 -3.597 1.00 91.81 375 SER A N 1
ATOM 2916 C CA . SER A 1 375 ? -26.375 -12.795 -4.768 1.00 91.81 375 SER A CA 1
ATOM 2917 C C . SER A 1 375 ? -27.615 -12.661 -5.653 1.00 91.81 375 SER A C 1
ATOM 2919 O O . SER A 1 375 ? -28.616 -12.045 -5.272 1.00 91.81 375 SER A O 1
ATOM 2921 N N . LEU A 1 376 ? -27.543 -13.245 -6.849 1.00 88.69 376 LEU A N 1
ATOM 2922 C CA . LEU A 1 376 ? -28.692 -13.437 -7.727 1.00 88.69 376 LEU A CA 1
ATOM 2923 C C . LEU A 1 376 ? -29.266 -14.841 -7.504 1.00 88.69 376 LEU A C 1
ATOM 2925 O O . LEU A 1 376 ? -28.567 -15.828 -7.719 1.00 88.69 376 LEU A O 1
ATOM 2929 N N . GLN A 1 377 ? -30.532 -14.940 -7.099 1.00 78.00 377 GLN A N 1
ATOM 2930 C CA . GLN A 1 377 ? -31.256 -16.209 -6.959 1.00 78.00 377 GLN A CA 1
ATOM 2931 C C . GLN A 1 377 ? -32.494 -16.180 -7.851 1.00 78.00 377 GLN A C 1
ATOM 2933 O O . GLN A 1 377 ? -33.359 -15.326 -7.675 1.00 78.00 377 GLN A O 1
ATOM 2938 N N . SER A 1 378 ? -32.582 -17.095 -8.822 1.00 72.06 378 SER A N 1
ATOM 2939 C CA . SER A 1 378 ? -33.728 -17.204 -9.743 1.00 72.06 378 SER A CA 1
ATOM 2940 C C . SER A 1 378 ? -34.153 -15.853 -10.340 1.00 72.06 378 SER A C 1
ATOM 2942 O O . SER A 1 378 ? -35.334 -15.523 -10.347 1.00 72.06 378 SER A O 1
ATOM 2944 N N . THR A 1 379 ? -33.180 -15.060 -10.812 1.00 73.56 379 THR A N 1
ATOM 2945 C CA . THR A 1 379 ? -33.319 -13.692 -11.372 1.00 73.56 379 THR A CA 1
ATOM 2946 C C . THR A 1 379 ? -33.650 -12.559 -10.391 1.00 73.56 379 THR A C 1
ATOM 2948 O O . THR A 1 379 ? -33.655 -11.401 -10.798 1.00 73.56 379 THR A O 1
ATOM 2951 N N . LEU A 1 380 ? -33.836 -12.843 -9.099 1.00 83.19 380 LEU A N 1
ATOM 2952 C CA . LEU A 1 380 ? -34.056 -11.825 -8.070 1.00 83.19 380 LEU A CA 1
ATOM 2953 C C . LEU A 1 380 ? -32.780 -11.564 -7.264 1.00 83.19 380 LEU A C 1
ATOM 2955 O O . LEU A 1 380 ? -32.083 -12.492 -6.842 1.00 83.19 380 LEU A O 1
ATOM 2959 N N . LYS A 1 381 ? -32.486 -10.284 -7.017 1.00 87.25 381 LYS A N 1
ATOM 2960 C CA . LYS A 1 381 ? -31.434 -9.866 -6.085 1.00 87.25 381 LYS A CA 1
ATOM 2961 C C . LYS A 1 381 ? -31.874 -10.224 -4.667 1.00 87.25 381 LYS A C 1
ATOM 2963 O O . LYS A 1 381 ? -32.898 -9.735 -4.193 1.00 87.25 381 LYS A O 1
ATOM 2968 N N . LYS A 1 382 ? -31.080 -11.037 -3.972 1.00 90.69 382 LYS A N 1
ATOM 2969 C CA . LYS A 1 382 ? -31.279 -11.347 -2.554 1.00 90.69 382 LYS A CA 1
ATOM 2970 C C . LYS A 1 382 ? -30.095 -10.825 -1.760 1.00 90.69 382 LYS A C 1
ATOM 2972 O O . LYS A 1 382 ? -28.954 -11.115 -2.108 1.00 90.69 382 LYS A O 1
ATOM 2977 N N . SER A 1 383 ? -30.382 -10.080 -0.698 1.00 92.62 383 SER A N 1
ATOM 2978 C CA . SER A 1 383 ? -29.377 -9.589 0.240 1.00 92.62 383 SER A CA 1
ATOM 2979 C C . SER A 1 383 ? -29.676 -10.099 1.644 1.00 92.62 383 SER A C 1
ATOM 2981 O O . SER A 1 383 ? -30.842 -10.185 2.036 1.00 92.62 383 SER A O 1
ATOM 2983 N N . ARG A 1 384 ? -28.633 -10.449 2.397 1.00 95.19 384 ARG A N 1
ATOM 2984 C CA . ARG A 1 384 ? -28.732 -10.853 3.802 1.00 95.19 384 ARG A CA 1
ATOM 2985 C C . ARG A 1 384 ? -27.674 -10.139 4.651 1.00 95.19 384 ARG A C 1
ATOM 2987 O O . ARG A 1 384 ? -26.518 -10.054 4.227 1.00 95.19 384 ARG A O 1
ATOM 2994 N N . PRO A 1 385 ? -28.036 -9.635 5.842 1.00 96.50 385 PRO A N 1
ATOM 2995 C CA . PRO A 1 385 ? -27.069 -9.100 6.789 1.00 96.50 385 PRO A CA 1
ATOM 2996 C C . PRO A 1 385 ? -26.358 -10.236 7.536 1.00 96.50 385 PRO A C 1
ATOM 2998 O O . PRO A 1 385 ? -26.974 -11.244 7.882 1.00 96.50 385 PRO A O 1
ATOM 3001 N N . ILE A 1 386 ? -25.072 -10.053 7.821 1.00 96.44 386 ILE A N 1
ATOM 3002 C CA . ILE A 1 386 ? -24.248 -10.951 8.627 1.00 96.44 386 ILE A CA 1
ATOM 3003 C C . ILE A 1 386 ? -23.404 -10.132 9.603 1.00 96.44 386 ILE A C 1
ATOM 3005 O O . ILE A 1 386 ? -22.621 -9.290 9.163 1.00 96.44 386 ILE A O 1
ATOM 3009 N N . PRO A 1 387 ? -23.522 -10.362 10.922 1.00 95.56 387 PRO A N 1
ATOM 3010 C CA . PRO A 1 387 ? -22.613 -9.769 11.895 1.00 95.56 387 PRO A CA 1
ATOM 3011 C C . PRO A 1 387 ? -21.161 -10.154 11.595 1.00 95.56 387 PRO A C 1
ATOM 3013 O O . PRO A 1 387 ? -20.873 -11.316 11.307 1.00 95.56 387 PRO A O 1
ATOM 3016 N N . SER A 1 388 ? -20.231 -9.208 11.721 1.00 93.94 388 SER A N 1
ATOM 3017 C CA . SER A 1 388 ? -18.804 -9.426 11.450 1.00 93.94 388 SER A CA 1
ATOM 3018 C C . SER A 1 388 ? -18.236 -10.596 12.258 1.00 93.94 388 SER A C 1
ATOM 3020 O O . SER A 1 388 ? -17.457 -11.391 11.738 1.00 93.94 388 SER A O 1
ATOM 3022 N N . VAL A 1 389 ? -18.694 -10.760 13.503 1.00 89.94 389 VAL A N 1
ATOM 3023 C CA . VAL A 1 389 ? -18.314 -11.856 14.414 1.00 89.94 389 VAL A CA 1
ATOM 3024 C C . VAL A 1 389 ? -18.699 -13.252 13.917 1.00 89.94 389 VAL A C 1
ATOM 3026 O O . VAL A 1 389 ? -18.144 -14.233 14.400 1.00 89.94 389 VAL A O 1
ATOM 3029 N N . SER A 1 390 ? -19.632 -13.347 12.970 1.00 91.62 390 SER A N 1
ATOM 3030 C CA . SER A 1 390 ? -20.096 -14.601 12.364 1.00 91.62 390 SER A CA 1
ATOM 3031 C C . SER A 1 390 ? -19.649 -14.750 10.908 1.00 91.62 390 SER A C 1
ATOM 3033 O O . SER A 1 390 ? -20.013 -15.727 10.259 1.00 91.62 390 SER A O 1
ATOM 3035 N N . PHE A 1 391 ? -18.897 -13.783 10.372 1.00 92.88 391 PHE A N 1
ATOM 3036 C CA . PHE A 1 391 ? -18.531 -13.779 8.961 1.00 92.88 391 PHE A CA 1
ATOM 3037 C C . PHE A 1 391 ? -17.431 -14.794 8.632 1.00 92.88 391 PHE A C 1
ATOM 3039 O O . PHE A 1 391 ? -17.548 -15.519 7.646 1.00 92.88 391 PHE A O 1
ATOM 3046 N N . TRP A 1 392 ? -16.379 -14.856 9.451 1.00 89.44 392 TRP A N 1
ATOM 3047 C CA . TRP A 1 392 ? -15.268 -15.791 9.271 1.00 89.44 392 TRP A CA 1
ATOM 3048 C C . TRP A 1 392 ? -15.516 -17.079 10.054 1.00 89.44 392 TRP A C 1
ATOM 3050 O O . TRP A 1 392 ? -15.772 -17.041 11.255 1.00 89.44 392 TRP A O 1
ATOM 3060 N N . THR A 1 393 ? -15.417 -18.219 9.375 1.00 80.81 393 THR A N 1
ATOM 3061 C CA . THR A 1 393 ? -15.678 -19.555 9.944 1.00 80.81 393 THR A CA 1
ATOM 3062 C C . THR A 1 393 ? -14.396 -20.340 10.221 1.00 80.81 393 THR A C 1
ATOM 3064 O O . THR A 1 393 ? -14.427 -21.350 10.920 1.00 80.81 393 THR A O 1
ATOM 3067 N N . GLY A 1 394 ? -13.254 -19.865 9.718 1.00 73.94 394 GLY A N 1
ATOM 3068 C CA . GLY A 1 394 ? -11.955 -20.493 9.919 1.00 73.94 394 GLY A CA 1
ATOM 3069 C C . GLY A 1 394 ? -10.833 -19.787 9.163 1.00 73.94 394 GLY A C 1
ATOM 3070 O O . GLY A 1 394 ? -10.997 -18.698 8.609 1.00 73.94 394 GLY A O 1
ATOM 3071 N N . TYR A 1 395 ? -9.660 -20.421 9.130 1.00 75.12 395 TYR A N 1
ATOM 3072 C CA . TYR A 1 395 ? -8.527 -19.912 8.359 1.00 75.12 395 TYR A CA 1
ATOM 3073 C C . TYR A 1 395 ? -8.828 -19.958 6.856 1.00 75.12 395 TYR A C 1
ATOM 3075 O O . TYR A 1 395 ? -9.111 -21.031 6.328 1.00 75.12 395 TYR A O 1
ATOM 3083 N N . ASN A 1 396 ? -8.746 -18.807 6.176 1.00 75.25 396 ASN A N 1
ATOM 3084 C CA . ASN A 1 396 ? -9.113 -18.647 4.760 1.00 75.25 396 ASN A CA 1
ATOM 3085 C C . ASN A 1 396 ? -10.533 -19.144 4.421 1.00 75.25 396 ASN A C 1
ATOM 3087 O O . ASN A 1 396 ? -10.793 -19.554 3.293 1.00 75.25 396 ASN A O 1
ATOM 3091 N N . GLN A 1 397 ? -11.449 -19.112 5.392 1.00 83.38 397 GLN A N 1
ATOM 3092 C CA . GLN A 1 397 ? -12.842 -19.512 5.209 1.00 83.38 397 GLN A CA 1
ATOM 3093 C C . GLN A 1 397 ? -13.774 -18.418 5.725 1.00 83.38 397 GLN A C 1
ATOM 3095 O O . GLN A 1 397 ? -13.567 -17.853 6.804 1.00 83.38 397 GLN A O 1
ATOM 3100 N N . ASP A 1 398 ? -14.804 -18.126 4.940 1.00 90.25 398 ASP A N 1
ATOM 3101 C CA . ASP A 1 398 ? -15.881 -17.214 5.298 1.00 90.25 398 ASP A CA 1
ATOM 3102 C C . ASP A 1 398 ? -17.246 -17.856 5.001 1.00 90.25 398 ASP A C 1
ATOM 3104 O O . ASP A 1 398 ? -17.334 -18.913 4.380 1.00 90.25 398 ASP A O 1
ATOM 3108 N N . CYS A 1 399 ? -18.312 -17.256 5.526 1.00 93.19 399 CYS A N 1
ATOM 3109 C CA . CYS A 1 399 ? -19.676 -17.785 5.461 1.00 93.19 399 CYS A CA 1
ATOM 3110 C C . CYS A 1 399 ? -20.417 -17.484 4.146 1.00 93.19 399 CYS A C 1
ATOM 3112 O O . CYS A 1 399 ? -21.643 -17.648 4.092 1.00 93.19 399 CYS A O 1
ATOM 3114 N N . ARG A 1 400 ? -19.732 -16.950 3.127 1.00 93.56 400 ARG A N 1
ATOM 3115 C CA . ARG A 1 400 ? -20.366 -16.630 1.846 1.00 93.56 400 ARG A CA 1
ATOM 3116 C C . ARG A 1 400 ? -20.563 -17.894 1.032 1.00 93.56 400 ARG A C 1
ATOM 3118 O O . ARG A 1 400 ? -19.665 -18.722 0.911 1.00 93.56 400 ARG A O 1
ATOM 3125 N N . GLU A 1 401 ? -21.709 -17.969 0.378 1.00 91.44 401 GLU A N 1
ATOM 3126 C CA . GLU A 1 401 ? -21.882 -18.875 -0.746 1.00 91.44 401 GLU A CA 1
ATOM 3127 C C . GLU A 1 401 ? -21.030 -18.399 -1.924 1.00 91.44 401 GLU A C 1
ATOM 3129 O O . GLU A 1 401 ? -20.774 -17.206 -2.096 1.00 91.44 401 GLU A O 1
ATOM 3134 N N . ILE A 1 402 ? -20.615 -19.319 -2.791 1.00 90.56 402 ILE A N 1
ATOM 3135 C CA . ILE A 1 402 ? -19.678 -18.997 -3.877 1.00 90.56 402 ILE A CA 1
ATOM 3136 C C . ILE A 1 402 ? -20.215 -17.950 -4.872 1.00 90.56 402 ILE A C 1
ATOM 3138 O O . ILE A 1 402 ? -19.440 -17.224 -5.497 1.00 90.56 402 ILE A O 1
ATOM 3142 N N . SER A 1 403 ? -21.542 -17.843 -4.994 1.00 90.69 403 SER A N 1
ATOM 3143 C CA . SER A 1 403 ? -22.246 -16.845 -5.806 1.00 90.69 403 SER A CA 1
ATOM 3144 C C . SER A 1 403 ? -22.433 -15.491 -5.111 1.00 90.69 403 SER A C 1
ATOM 3146 O O . SER A 1 403 ? -22.889 -14.541 -5.747 1.00 90.69 403 SER A O 1
ATOM 3148 N N . GLU A 1 404 ? -22.155 -15.394 -3.810 1.00 93.81 404 GLU A N 1
ATOM 3149 C CA . GLU A 1 404 ? -22.356 -14.177 -3.028 1.00 93.81 404 GLU A CA 1
ATOM 3150 C C . GLU A 1 404 ? -21.162 -13.226 -3.097 1.00 93.81 404 GLU A C 1
ATOM 3152 O O . GLU A 1 404 ? -19.990 -13.605 -3.172 1.00 93.81 404 GLU A O 1
ATOM 3157 N N . ILE A 1 405 ? -21.481 -11.939 -3.015 1.00 94.81 405 ILE A N 1
ATOM 3158 C CA . ILE A 1 405 ? -20.522 -10.845 -2.956 1.00 94.81 405 ILE A CA 1
ATOM 3159 C C . ILE A 1 405 ? -20.797 -9.981 -1.729 1.00 94.81 405 ILE A C 1
ATOM 3161 O O . ILE A 1 405 ? -21.932 -9.877 -1.268 1.00 94.81 405 ILE A O 1
ATOM 3165 N N . LEU A 1 406 ? -19.748 -9.350 -1.205 1.00 95.19 406 LEU A N 1
ATOM 3166 C CA . LEU A 1 406 ? -19.871 -8.347 -0.154 1.00 95.19 406 LEU A CA 1
ATOM 3167 C C . LEU A 1 406 ? -20.238 -7.008 -0.805 1.00 95.19 406 LEU A C 1
ATOM 3169 O O . LEU A 1 406 ? -19.420 -6.442 -1.527 1.00 95.19 406 LEU A O 1
ATOM 3173 N N . GLU A 1 407 ? -21.461 -6.531 -0.578 1.00 94.50 407 GLU A N 1
ATOM 3174 C CA . GLU A 1 407 ? -21.997 -5.310 -1.200 1.00 94.50 407 GLU A CA 1
ATOM 3175 C C . GLU A 1 407 ? -21.786 -4.072 -0.321 1.00 94.50 407 GLU A C 1
ATOM 3177 O O . GLU A 1 407 ? -21.355 -3.026 -0.810 1.00 94.50 407 GLU A O 1
ATOM 3182 N N . ASN A 1 408 ? -22.056 -4.183 0.981 1.00 95.62 408 ASN A N 1
ATOM 3183 C CA . ASN A 1 408 ? -22.052 -3.046 1.902 1.00 95.62 408 ASN A CA 1
ATOM 3184 C C . ASN A 1 408 ? -21.585 -3.454 3.305 1.00 95.62 408 ASN A C 1
ATOM 3186 O O . ASN A 1 408 ? -21.773 -4.595 3.731 1.00 95.62 408 ASN A O 1
ATOM 3190 N N . ILE A 1 409 ? -20.998 -2.504 4.029 1.00 97.31 409 ILE A N 1
ATOM 3191 C CA . ILE A 1 409 ? -20.547 -2.641 5.414 1.00 97.31 409 ILE A CA 1
ATOM 3192 C C . ILE A 1 409 ? -21.217 -1.547 6.237 1.00 97.31 409 ILE A C 1
ATOM 3194 O O . ILE A 1 409 ? -21.101 -0.365 5.927 1.00 97.31 409 ILE A O 1
ATOM 3198 N N . PHE A 1 410 ? -21.910 -1.940 7.295 1.00 98.12 410 PHE A N 1
ATOM 3199 C CA . PHE A 1 410 ? -22.504 -1.036 8.265 1.00 98.12 410 PHE A CA 1
ATOM 3200 C C . PHE A 1 410 ? -21.664 -1.029 9.543 1.00 98.12 410 PHE A C 1
ATOM 3202 O O . PHE A 1 410 ? -21.426 -2.079 10.143 1.00 98.12 410 PHE A O 1
ATOM 3209 N N . ILE A 1 411 ? -21.209 0.156 9.942 1.00 98.12 411 ILE A N 1
ATOM 3210 C CA . ILE A 1 411 ? -20.399 0.384 11.139 1.00 98.12 411 ILE A CA 1
ATOM 3211 C C . ILE A 1 411 ? -21.267 1.152 12.143 1.00 98.12 411 ILE A C 1
ATOM 3213 O O . ILE A 1 411 ? -21.627 2.295 11.854 1.00 98.12 411 ILE A O 1
ATOM 3217 N N . PRO A 1 412 ? -21.618 0.567 13.299 1.00 97.75 412 PRO A N 1
ATOM 3218 C CA . PRO A 1 412 ? -22.526 1.209 14.241 1.00 97.75 412 PRO A CA 1
ATOM 3219 C C . PRO A 1 412 ? -21.888 2.426 14.919 1.00 97.75 412 PRO A C 1
ATOM 3221 O O . PRO A 1 412 ? -20.667 2.508 15.087 1.00 97.75 412 PRO A O 1
ATOM 3224 N N . CYS A 1 413 ? -22.733 3.356 15.361 1.00 97.94 413 CYS A N 1
ATOM 3225 C CA . CYS A 1 413 ? -22.349 4.371 16.333 1.00 97.94 413 CYS A CA 1
ATOM 3226 C C . CYS A 1 413 ? -21.943 3.718 17.658 1.00 97.94 413 CYS A C 1
ATOM 3228 O O . CYS A 1 413 ? -22.446 2.664 18.045 1.00 97.94 413 CYS A O 1
ATOM 3230 N N . SER A 1 414 ? -21.037 4.367 18.383 1.00 96.75 414 SER A N 1
ATOM 3231 C CA . SER A 1 414 ? -20.655 3.916 19.721 1.00 96.75 414 SER A CA 1
ATOM 3232 C C . SER A 1 414 ? -21.775 4.164 20.734 1.00 96.75 414 SER A C 1
ATOM 3234 O O . SER A 1 414 ? -22.436 5.204 20.712 1.00 96.75 414 SER A O 1
ATOM 3236 N N . ASN A 1 415 ? -21.978 3.205 21.635 1.00 94.12 415 ASN A N 1
ATOM 3237 C CA . ASN A 1 415 ? -22.916 3.330 22.745 1.00 94.12 415 ASN A CA 1
ATOM 3238 C C . ASN A 1 415 ? -22.387 4.305 23.804 1.00 94.12 415 ASN A C 1
ATOM 3240 O O . ASN A 1 415 ? -21.183 4.540 23.928 1.00 94.12 415 ASN A O 1
ATOM 3244 N N . HIS A 1 416 ? -23.286 4.835 24.634 1.00 92.56 416 HIS A N 1
ATOM 3245 C CA . HIS A 1 416 ? -22.875 5.646 25.776 1.00 92.56 416 HIS A CA 1
ATOM 3246 C C . HIS A 1 416 ? -21.985 4.828 26.727 1.00 92.56 416 HIS A C 1
ATOM 3248 O O . HIS A 1 416 ? -22.325 3.701 27.083 1.00 92.56 416 HIS A O 1
ATOM 3254 N N . GLY A 1 417 ? -20.846 5.392 27.138 1.00 94.50 417 GLY A N 1
ATOM 3255 C CA . GLY A 1 417 ? -19.865 4.685 27.970 1.00 94.50 417 GLY A CA 1
ATOM 3256 C C . GLY A 1 417 ? -19.079 3.591 27.237 1.00 94.50 417 GLY A C 1
ATOM 3257 O O . GLY A 1 417 ? -18.375 2.823 27.891 1.00 94.50 417 GLY A O 1
ATOM 3258 N N . GLN A 1 418 ? -19.185 3.493 25.906 1.00 97.12 418 GLN A N 1
ATOM 3259 C CA . GLN A 1 418 ? -18.339 2.615 25.105 1.00 97.12 418 GLN A CA 1
ATOM 3260 C C . GLN A 1 418 ? -17.016 3.301 24.772 1.00 97.12 418 GLN A C 1
ATOM 3262 O O . GLN A 1 418 ? -16.998 4.416 24.263 1.00 97.12 418 GLN A O 1
ATOM 3267 N N . TYR A 1 419 ? -15.915 2.593 24.986 1.00 97.31 419 TYR A N 1
ATOM 3268 C CA . TYR A 1 419 ? -14.574 3.014 24.606 1.00 97.31 419 TYR A CA 1
ATOM 3269 C C . TYR A 1 419 ? -14.004 2.014 23.611 1.00 97.31 419 TYR A C 1
ATOM 3271 O O . TYR A 1 419 ? -14.127 0.801 23.804 1.00 97.31 419 TYR A O 1
ATOM 3279 N N . VAL A 1 420 ? -13.401 2.521 22.535 1.00 97.38 420 VAL A N 1
ATOM 3280 C CA . VAL A 1 420 ? -12.808 1.701 21.471 1.00 97.38 420 VAL A CA 1
ATOM 3281 C C . VAL A 1 420 ? -11.429 2.234 21.123 1.00 97.38 420 VAL A C 1
ATOM 3283 O O . VAL A 1 420 ? -11.268 3.433 20.895 1.00 97.38 420 VAL A O 1
ATOM 3286 N N . ARG A 1 421 ? -10.426 1.356 21.072 1.00 96.38 421 ARG A N 1
ATOM 3287 C CA . ARG A 1 421 ? -9.061 1.704 20.657 1.00 96.38 421 ARG A CA 1
ATOM 3288 C C . ARG A 1 421 ? -8.490 0.679 19.694 1.00 96.38 421 ARG A C 1
ATOM 3290 O O . ARG A 1 421 ? -8.859 -0.497 19.702 1.00 96.38 421 ARG A O 1
ATOM 3297 N N . ALA A 1 422 ? -7.559 1.159 18.879 1.00 95.62 422 ALA A N 1
ATOM 3298 C CA . ALA A 1 422 ? -6.817 0.363 17.923 1.00 95.62 422 ALA A CA 1
ATOM 3299 C C . ALA A 1 422 ? -5.326 0.418 18.244 1.00 95.62 422 ALA A C 1
ATOM 3301 O O . ALA A 1 422 ? -4.751 1.501 18.372 1.00 95.62 422 ALA A O 1
ATOM 3302 N N . TYR A 1 423 ? -4.679 -0.740 18.291 1.00 95.56 423 TYR A N 1
ATOM 3303 C CA . TYR A 1 423 ? -3.239 -0.827 18.506 1.00 95.56 423 TYR A CA 1
ATOM 3304 C C . TYR A 1 423 ? -2.584 -1.584 17.364 1.00 95.56 423 TYR A C 1
ATOM 3306 O O . TYR A 1 423 ? -3.140 -2.539 16.831 1.00 95.56 423 TYR A O 1
ATOM 3314 N N . LYS A 1 424 ? -1.387 -1.148 16.980 1.00 94.88 424 LYS A N 1
ATOM 3315 C CA . LYS A 1 424 ? -0.603 -1.772 15.920 1.00 94.88 424 LYS A CA 1
ATOM 3316 C C . LYS A 1 424 ? 0.866 -1.670 16.278 1.00 94.88 424 LYS A C 1
ATOM 3318 O O . LYS A 1 424 ? 1.373 -0.573 16.493 1.00 94.88 424 LYS A O 1
ATOM 3323 N N . GLN A 1 425 ? 1.549 -2.806 16.273 1.00 95.00 425 GLN A N 1
ATOM 3324 C CA . GLN A 1 425 ? 3.001 -2.859 16.299 1.00 95.00 425 GLN A CA 1
ATOM 3325 C C . GLN A 1 425 ? 3.493 -3.456 14.988 1.00 95.00 425 GLN A C 1
ATOM 3327 O O . GLN A 1 425 ? 3.046 -4.517 14.568 1.00 95.00 425 GLN A O 1
ATOM 3332 N N . SER A 1 426 ? 4.451 -2.795 14.354 1.00 93.44 426 SER A N 1
ATOM 3333 C CA . SER A 1 426 ? 5.071 -3.227 13.099 1.00 93.44 426 SER A CA 1
ATOM 3334 C C . SER A 1 426 ? 6.571 -2.935 13.118 1.00 93.44 426 SER A C 1
ATOM 3336 O O . SER A 1 426 ? 7.081 -2.294 14.036 1.00 93.44 426 SER A O 1
ATOM 3338 N N . LYS A 1 427 ? 7.306 -3.411 12.104 1.00 91.69 427 LYS A N 1
ATOM 3339 C CA . LYS A 1 427 ? 8.756 -3.149 11.981 1.00 91.69 427 LYS A CA 1
ATOM 3340 C C . LYS A 1 427 ? 9.072 -1.688 11.643 1.00 91.69 427 LYS A C 1
ATOM 3342 O O . LYS A 1 427 ? 10.175 -1.218 11.897 1.00 91.69 427 LYS A O 1
ATOM 3347 N N . LYS A 1 428 ? 8.121 -0.992 11.019 1.00 88.44 428 LYS A N 1
ATOM 3348 C CA . LYS A 1 428 ? 8.165 0.442 10.702 1.00 88.44 428 LYS A CA 1
ATOM 3349 C C . LYS A 1 428 ? 6.812 1.050 11.032 1.00 88.44 428 LYS A C 1
ATOM 3351 O O . LYS A 1 428 ? 5.807 0.351 10.924 1.00 88.44 428 LYS A O 1
ATOM 3356 N N . HIS A 1 429 ? 6.789 2.329 11.388 1.00 84.25 429 HIS A N 1
ATOM 3357 C CA . HIS A 1 429 ? 5.560 3.005 11.802 1.00 84.25 429 HIS A CA 1
ATOM 3358 C C . HIS A 1 429 ? 4.525 3.127 10.660 1.00 84.25 42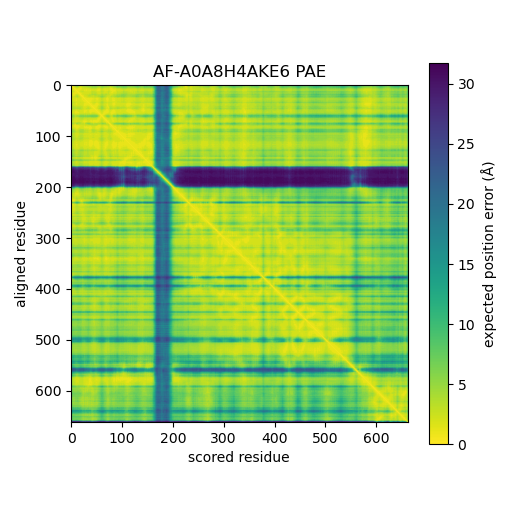9 HIS A C 1
ATOM 3360 O O . HIS A 1 429 ? 3.346 2.864 10.876 1.00 84.25 429 HIS A O 1
ATOM 3366 N N . TYR A 1 430 ? 4.976 3.400 9.428 1.00 83.06 430 TYR A N 1
ATOM 3367 C CA . TYR A 1 430 ? 4.136 3.489 8.222 1.00 83.06 430 TYR A CA 1
ATOM 3368 C C . TYR A 1 430 ? 4.500 2.422 7.179 1.00 83.06 430 TYR A C 1
ATOM 3370 O O . TYR A 1 430 ? 5.617 1.892 7.180 1.00 83.06 430 TYR A O 1
ATOM 3378 N N . GLY A 1 431 ? 3.557 2.095 6.284 1.00 81.06 431 GLY A N 1
ATOM 3379 C CA . GLY A 1 431 ? 3.810 1.230 5.122 1.00 81.06 431 GLY A CA 1
ATOM 3380 C C . GLY A 1 431 ? 4.254 -0.200 5.458 1.00 81.06 431 GLY A C 1
ATOM 3381 O O . GLY A 1 431 ? 4.932 -0.841 4.657 1.00 81.06 431 GLY A O 1
ATOM 3382 N N . SER A 1 432 ? 3.922 -0.706 6.650 1.00 88.38 432 SER A N 1
ATOM 3383 C CA . SER A 1 432 ? 4.362 -2.017 7.140 1.00 88.38 432 SER A CA 1
ATOM 3384 C C . SER A 1 432 ? 3.187 -2.852 7.646 1.00 88.38 432 SER A C 1
ATOM 3386 O O . SER A 1 432 ? 2.247 -2.318 8.242 1.00 88.38 432 SER A O 1
ATOM 3388 N N . ARG A 1 433 ? 3.248 -4.169 7.409 1.00 90.88 433 ARG A N 1
ATOM 3389 C CA . ARG A 1 433 ? 2.306 -5.137 7.990 1.00 90.88 433 ARG A CA 1
ATOM 3390 C C . ARG A 1 433 ? 2.512 -5.208 9.504 1.00 90.88 433 ARG A C 1
ATOM 3392 O O . ARG A 1 433 ? 3.643 -5.073 9.980 1.00 90.88 433 ARG A O 1
ATOM 3399 N N . ALA A 1 434 ? 1.427 -5.411 10.244 1.00 94.19 434 ALA A N 1
ATOM 3400 C CA . ALA A 1 434 ? 1.498 -5.612 11.684 1.00 94.19 434 ALA A CA 1
ATOM 3401 C C . ALA A 1 434 ? 2.264 -6.903 12.027 1.00 94.19 434 ALA A C 1
ATOM 3403 O O . ALA A 1 434 ? 2.174 -7.899 11.313 1.00 94.19 434 ALA A O 1
ATOM 3404 N N . ILE A 1 435 ? 3.016 -6.861 13.126 1.00 94.56 435 ILE A N 1
ATOM 3405 C CA . ILE A 1 435 ? 3.479 -8.041 13.862 1.00 94.56 435 ILE A CA 1
ATOM 3406 C C . ILE A 1 435 ? 2.298 -8.549 14.693 1.00 94.56 435 ILE A C 1
ATOM 3408 O O . ILE A 1 435 ? 1.859 -9.677 14.506 1.00 94.56 435 ILE A O 1
ATOM 3412 N N . VAL A 1 436 ? 1.738 -7.667 15.527 1.00 95.50 436 VAL A N 1
ATOM 3413 C CA . VAL A 1 436 ? 0.459 -7.841 16.227 1.00 95.50 436 VAL A CA 1
ATOM 3414 C C . VAL A 1 436 ? -0.314 -6.532 16.115 1.00 95.50 436 VAL A C 1
ATOM 3416 O O . VAL A 1 436 ? 0.265 -5.442 16.194 1.00 95.50 436 VAL A O 1
ATOM 3419 N N . ASN A 1 437 ? -1.621 -6.631 15.924 1.00 96.69 437 ASN A N 1
ATOM 3420 C CA . ASN A 1 437 ? -2.542 -5.506 16.009 1.00 96.69 437 ASN A CA 1
ATOM 3421 C C . ASN A 1 437 ? -3.783 -5.905 16.815 1.00 96.69 437 ASN A C 1
ATOM 3423 O O . ASN A 1 437 ? -4.012 -7.088 17.067 1.00 96.69 437 ASN A O 1
ATOM 3427 N N . ALA A 1 438 ? -4.548 -4.918 17.266 1.00 97.50 438 ALA A N 1
ATOM 3428 C CA . ALA A 1 438 ? -5.712 -5.145 18.102 1.00 97.50 438 ALA A CA 1
ATOM 3429 C C . ALA A 1 438 ? -6.821 -4.129 17.836 1.00 97.50 438 ALA A C 1
ATOM 3431 O O . ALA A 1 438 ? -6.552 -2.950 17.602 1.00 97.50 438 ALA A O 1
ATOM 3432 N N . GLY A 1 439 ? -8.061 -4.601 17.932 1.00 97.88 439 GLY A N 1
ATOM 3433 C CA . GLY A 1 439 ? -9.258 -3.786 18.091 1.00 97.88 439 GLY A CA 1
ATOM 3434 C C . GLY A 1 439 ? -9.879 -4.133 19.436 1.00 97.88 439 GLY A C 1
ATOM 3435 O O . GLY A 1 439 ? -10.325 -5.262 19.634 1.00 97.88 439 GLY A O 1
ATOM 3436 N N . LEU A 1 440 ? -9.878 -3.181 20.366 1.00 98.12 440 LEU A N 1
ATOM 3437 C CA . LEU A 1 440 ? -10.327 -3.393 21.741 1.00 98.12 440 LEU A CA 1
ATOM 3438 C C . LEU A 1 440 ? -11.533 -2.504 22.021 1.00 98.12 440 LEU A C 1
ATOM 3440 O O . LEU A 1 440 ? -11.501 -1.312 21.714 1.00 98.12 440 LEU A O 1
ATOM 3444 N N . SER A 1 441 ? -12.594 -3.082 22.581 1.00 98.00 441 SER A N 1
ATOM 3445 C CA . SER A 1 441 ? -13.794 -2.356 22.988 1.00 98.00 441 SER A CA 1
ATOM 3446 C C . SER A 1 441 ? -14.249 -2.773 24.381 1.00 98.00 441 SER A C 1
ATOM 3448 O O . SER A 1 441 ? -14.247 -3.959 24.707 1.00 98.00 441 SER A O 1
ATOM 3450 N N . VAL A 1 442 ? -14.672 -1.796 25.183 1.00 98.12 442 VAL A N 1
ATOM 3451 C CA . VAL A 1 442 ? -15.354 -2.014 26.462 1.00 98.12 442 VAL A CA 1
ATOM 3452 C C . VAL A 1 442 ? -16.537 -1.058 26.586 1.00 98.12 442 VAL A C 1
ATOM 3454 O O . VAL A 1 442 ? -16.450 0.088 26.150 1.00 98.12 442 VAL A O 1
ATOM 3457 N N . VAL A 1 443 ? -17.640 -1.514 27.172 1.00 97.75 443 VAL A N 1
ATOM 3458 C CA . VAL A 1 443 ? -18.782 -0.680 27.564 1.00 97.75 443 VAL A CA 1
ATOM 3459 C C . VAL A 1 443 ? -18.823 -0.625 29.081 1.00 97.75 443 VAL A C 1
ATOM 3461 O O . VAL A 1 443 ? -18.935 -1.662 29.735 1.00 97.75 443 VAL A O 1
ATOM 3464 N N . LEU A 1 444 ? -18.730 0.576 29.645 1.00 97.62 444 LEU A N 1
ATOM 3465 C CA . LEU A 1 444 ? -18.739 0.804 31.085 1.00 97.62 444 LEU A CA 1
ATOM 3466 C C . LEU A 1 444 ? -20.087 1.352 31.551 1.00 97.62 444 LEU A C 1
ATOM 3468 O O . LEU A 1 444 ? -20.666 2.251 30.942 1.00 97.62 444 LEU A O 1
ATOM 3472 N N . ARG A 1 445 ? -20.557 0.840 32.689 1.00 95.75 445 ARG A N 1
ATOM 3473 C CA . ARG A 1 445 ? -21.666 1.432 33.445 1.00 95.75 445 ARG A CA 1
ATOM 3474 C C . ARG A 1 445 ? -21.184 2.667 34.210 1.00 95.75 445 ARG A C 1
ATOM 3476 O O . ARG A 1 445 ? -19.990 2.855 34.426 1.00 95.75 445 ARG A O 1
ATOM 3483 N N . HIS A 1 446 ? -22.124 3.467 34.716 1.00 90.25 446 HIS A N 1
ATOM 3484 C CA . HIS A 1 446 ? -21.821 4.673 35.502 1.00 90.25 446 HIS A CA 1
ATOM 3485 C C . HIS A 1 446 ? -20.940 4.428 36.740 1.00 90.25 446 HIS A C 1
ATOM 3487 O O . HIS A 1 446 ? -20.222 5.324 37.162 1.00 90.25 446 HIS A O 1
ATOM 3493 N N . ASN A 1 447 ? -20.963 3.222 37.312 1.00 91.94 447 ASN A N 1
ATOM 3494 C CA . ASN A 1 447 ? -20.132 2.822 38.453 1.00 91.94 447 ASN A CA 1
ATOM 3495 C C . ASN A 1 447 ? -18.791 2.182 38.034 1.00 91.94 447 ASN A C 1
ATOM 3497 O O . ASN A 1 447 ? -18.215 1.408 38.802 1.00 91.94 447 ASN A O 1
ATOM 3501 N N . SER A 1 448 ? -18.343 2.422 36.798 1.00 95.31 448 SER A N 1
ATOM 3502 C CA . SER A 1 448 ? -17.116 1.866 36.207 1.00 95.31 448 SER A CA 1
ATOM 3503 C C . SER A 1 448 ? -17.098 0.340 36.077 1.00 95.31 448 SER A C 1
ATOM 3505 O O . SER A 1 448 ? -16.044 -0.233 35.816 1.00 95.31 448 SER A O 1
ATOM 3507 N N . HIS A 1 449 ? -18.230 -0.347 36.260 1.00 97.75 449 HIS A N 1
ATOM 3508 C CA . HIS A 1 449 ? -18.293 -1.790 36.036 1.00 97.75 449 HIS A CA 1
ATOM 3509 C C . HIS A 1 449 ? -18.456 -2.093 34.550 1.00 97.75 449 HIS A C 1
ATOM 3511 O O . HIS A 1 449 ? -19.221 -1.425 33.849 1.00 97.75 449 HIS A O 1
ATOM 3517 N N . VAL A 1 450 ? -17.761 -3.125 34.082 1.00 98.25 450 VAL A N 1
ATOM 3518 C CA . VAL A 1 450 ? -17.815 -3.550 32.684 1.00 98.25 450 VAL A CA 1
ATOM 3519 C C . VAL A 1 450 ? -19.152 -4.220 32.392 1.00 98.25 450 VAL A C 1
ATOM 3521 O O . VAL A 1 450 ? -19.523 -5.204 33.028 1.00 98.25 450 VAL A O 1
ATOM 3524 N N . GLN A 1 451 ? -19.881 -3.685 31.418 1.00 97.88 451 GLN A N 1
ATOM 3525 C CA . GLN A 1 451 ? -21.101 -4.287 30.889 1.00 97.88 451 GLN A CA 1
ATOM 3526 C C . GLN A 1 451 ? -20.786 -5.276 29.766 1.00 97.88 451 GLN A C 1
ATOM 3528 O O . GLN A 1 451 ? -21.329 -6.375 29.750 1.00 97.88 451 GLN A O 1
ATOM 3533 N N . GLU A 1 452 ? -19.924 -4.877 28.833 1.00 97.12 452 GLU A N 1
ATOM 3534 C CA . GLU A 1 452 ? -19.526 -5.671 27.670 1.00 97.12 452 GLU A CA 1
ATOM 3535 C C . GLU A 1 452 ? -18.052 -5.425 27.358 1.00 97.12 452 GLU A C 1
ATOM 3537 O O . GLU A 1 452 ? -17.557 -4.312 27.540 1.00 97.12 452 GLU A O 1
ATOM 3542 N N . ALA A 1 453 ? -17.369 -6.443 26.840 1.00 97.31 453 ALA A N 1
ATOM 3543 C CA . ALA A 1 453 ? -16.007 -6.347 26.334 1.00 97.31 453 ALA A CA 1
ATOM 3544 C C . ALA A 1 453 ? -15.868 -7.150 25.035 1.00 97.31 453 ALA A C 1
ATOM 3546 O O . ALA A 1 453 ? -16.527 -8.174 24.853 1.00 97.31 453 ALA A O 1
ATOM 3547 N N . CYS A 1 454 ? -15.025 -6.672 24.123 1.00 97.19 454 CYS A N 1
ATOM 3548 C CA . CYS A 1 454 ? -14.637 -7.393 22.916 1.00 97.19 454 CYS A CA 1
ATOM 3549 C C . CYS A 1 454 ? -13.168 -7.096 22.610 1.00 97.19 454 CYS A C 1
ATOM 3551 O O . CYS A 1 454 ? -12.808 -5.948 22.326 1.00 97.19 454 CYS A O 1
ATOM 3553 N N . PHE A 1 455 ? -12.324 -8.121 22.685 1.00 97.88 455 PHE A N 1
ATOM 3554 C CA . PHE A 1 455 ? -10.880 -8.018 22.517 1.00 97.88 455 PHE A CA 1
ATOM 3555 C C . PHE A 1 455 ? -10.452 -8.876 21.333 1.00 97.88 455 PHE A C 1
ATOM 3557 O O . PHE A 1 455 ? -10.495 -10.105 21.381 1.00 97.88 455 PHE A O 1
ATOM 3564 N N . VAL A 1 456 ? -10.052 -8.213 20.250 1.00 97.19 456 VAL A N 1
ATOM 3565 C CA . VAL A 1 456 ? -9.725 -8.863 18.982 1.00 97.19 456 VAL A CA 1
ATOM 3566 C C . VAL A 1 456 ? -8.278 -8.579 18.619 1.00 97.19 456 VAL A C 1
ATOM 3568 O O . VAL A 1 456 ? -7.860 -7.422 18.633 1.00 97.19 456 VAL A O 1
ATOM 3571 N N . PHE A 1 457 ? -7.532 -9.615 18.239 1.00 96.25 457 PHE A N 1
ATOM 3572 C CA . PHE A 1 457 ? -6.104 -9.544 17.941 1.00 96.25 457 PHE A CA 1
ATOM 3573 C C . PHE A 1 457 ? -5.774 -10.179 16.588 1.00 96.25 457 PHE A C 1
ATOM 3575 O O . PHE A 1 457 ? -6.189 -11.300 16.287 1.00 96.25 457 PHE A O 1
ATOM 3582 N N . GLY A 1 458 ? -4.983 -9.480 15.778 1.00 94.62 458 GLY A N 1
ATOM 3583 C CA . GLY A 1 458 ? -4.320 -10.035 14.600 1.00 94.62 458 GLY A CA 1
ATOM 3584 C C . GLY A 1 458 ? -2.849 -10.342 14.875 1.00 94.62 458 GLY A C 1
ATOM 3585 O O . GLY A 1 458 ? -2.244 -9.817 15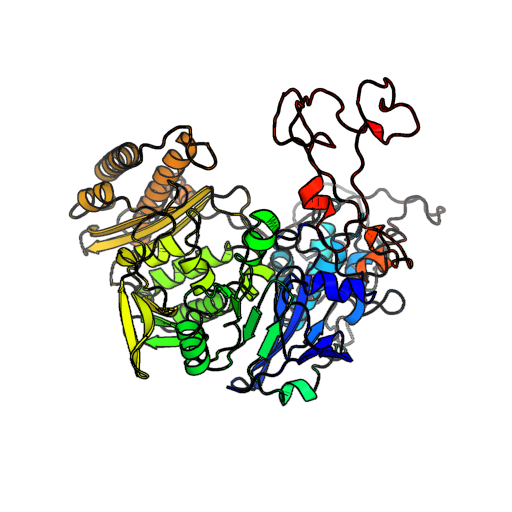.806 1.00 94.62 458 GLY A O 1
ATOM 3586 N N . GLY A 1 459 ? -2.263 -11.228 14.071 1.00 92.00 459 GLY A N 1
ATOM 3587 C CA . GLY A 1 459 ? -0.874 -11.678 14.207 1.00 92.00 459 GLY A CA 1
ATOM 3588 C C . GLY A 1 459 ? -0.650 -12.746 15.280 1.00 92.00 459 GLY A C 1
ATOM 3589 O O . GLY A 1 459 ? 0.472 -13.206 15.456 1.00 92.00 459 GLY A O 1
ATOM 3590 N N . MET A 1 460 ? -1.698 -13.186 15.978 1.00 90.69 460 MET A N 1
ATOM 3591 C CA . MET A 1 460 ? -1.596 -14.238 16.998 1.00 90.69 460 MET A CA 1
ATOM 3592 C C . MET A 1 460 ? -1.698 -15.644 16.408 1.00 90.69 460 MET A C 1
ATOM 3594 O O . MET A 1 460 ? -1.143 -16.589 16.948 1.00 90.69 460 MET A O 1
ATOM 3598 N N . SER A 1 461 ? -2.375 -15.818 15.277 1.00 85.56 461 SER A N 1
ATOM 3599 C CA . SER A 1 461 ? -2.476 -17.120 14.620 1.00 85.56 461 SER A CA 1
ATOM 3600 C C . SER A 1 461 ? -2.500 -16.957 13.101 1.00 85.56 461 SER A C 1
ATOM 3602 O O . SER A 1 461 ? -2.238 -15.875 12.569 1.00 85.56 461 SER A O 1
ATOM 3604 N N . ARG A 1 462 ? -2.824 -18.032 12.376 1.00 84.31 462 ARG A N 1
ATOM 3605 C CA . ARG A 1 462 ? -3.113 -17.945 10.938 1.00 84.31 462 ARG A CA 1
ATOM 3606 C C . ARG A 1 462 ? -4.402 -17.165 10.643 1.00 84.31 462 ARG A C 1
ATOM 3608 O O . ARG A 1 462 ? -4.576 -16.721 9.519 1.00 84.31 462 ARG A O 1
ATOM 3615 N N . ALA A 1 463 ? -5.259 -16.951 11.639 1.00 87.81 463 ALA A N 1
ATOM 3616 C CA . ALA A 1 463 ? -6.449 -16.113 11.566 1.00 87.81 463 ALA A CA 1
ATOM 3617 C C . ALA A 1 463 ? -6.428 -15.020 12.649 1.00 87.81 463 ALA A C 1
ATOM 3619 O O . ALA A 1 463 ? -5.637 -15.061 13.598 1.00 87.81 463 ALA A O 1
ATOM 3620 N N . ILE A 1 464 ? -7.314 -14.040 12.498 1.00 91.62 464 ILE A N 1
ATOM 3621 C CA . ILE A 1 464 ? -7.611 -13.057 13.543 1.00 91.62 464 ILE A CA 1
ATOM 3622 C C . ILE A 1 464 ? -8.442 -13.743 14.627 1.00 91.62 464 ILE A C 1
ATOM 3624 O O . ILE A 1 464 ? -9.332 -14.533 14.319 1.00 91.62 464 ILE A O 1
ATOM 3628 N N . VAL A 1 465 ? -8.127 -13.468 15.891 1.00 92.12 465 VAL A N 1
ATOM 3629 C CA . VAL A 1 465 ? -8.674 -14.194 17.045 1.00 92.12 465 VAL A CA 1
ATOM 3630 C C . VAL A 1 465 ? -9.288 -13.246 18.064 1.00 92.12 465 VAL A C 1
ATOM 3632 O O . VAL A 1 465 ? -8.849 -12.106 18.214 1.00 92.12 465 VAL A O 1
ATOM 3635 N N . ARG A 1 466 ? -10.306 -13.734 18.774 1.00 94.31 466 ARG A N 1
ATOM 3636 C CA . ARG A 1 466 ? -10.874 -13.090 19.965 1.00 94.31 466 ARG A CA 1
ATOM 3637 C C . ARG A 1 466 ? -10.255 -13.674 21.231 1.00 94.31 466 ARG A C 1
ATOM 3639 O O . ARG A 1 466 ? -9.690 -14.763 21.169 1.00 94.31 466 ARG A O 1
ATOM 3646 N N . ALA A 1 467 ? -10.409 -12.968 22.348 1.00 96.06 467 ALA A N 1
ATOM 3647 C CA . ALA A 1 467 ? -10.054 -13.447 23.684 1.00 96.06 467 ALA A CA 1
ATOM 3648 C C . ALA A 1 467 ? -11.317 -13.691 24.543 1.00 96.06 467 ALA A C 1
ATOM 3650 O O . ALA A 1 467 ? -11.573 -12.929 25.479 1.00 96.06 467 ALA A O 1
ATOM 3651 N N . PRO A 1 468 ? -12.179 -14.672 24.201 1.00 95.94 468 PRO A N 1
ATOM 3652 C CA . PRO A 1 468 ? -13.431 -14.910 24.918 1.00 95.94 468 PRO A CA 1
ATOM 3653 C C . PRO A 1 468 ? -13.256 -15.187 26.418 1.00 95.94 468 PRO A C 1
ATOM 3655 O O . PRO A 1 468 ? -14.129 -14.800 27.193 1.00 95.94 468 PRO A O 1
ATOM 3658 N N . ASN A 1 469 ? -12.168 -15.825 26.863 1.00 97.88 469 ASN A N 1
ATOM 3659 C CA . ASN A 1 469 ? -11.967 -16.082 28.295 1.00 97.88 469 ASN A CA 1
ATOM 3660 C C . ASN A 1 469 ? -11.703 -14.772 29.045 1.00 97.88 469 ASN A C 1
ATOM 3662 O O . ASN A 1 469 ? -12.335 -14.511 30.070 1.00 97.88 469 ASN A O 1
ATOM 3666 N N . ALA A 1 470 ? -10.838 -13.918 28.494 1.00 97.62 470 ALA A N 1
ATOM 3667 C CA . ALA A 1 470 ? -10.584 -12.579 29.014 1.00 97.62 470 ALA A CA 1
ATOM 3668 C C . ALA A 1 470 ? -11.843 -11.687 28.989 1.00 97.62 470 ALA A C 1
ATOM 3670 O O . ALA A 1 470 ? -12.135 -10.990 29.962 1.00 97.62 470 ALA A O 1
ATOM 3671 N N . GLU A 1 471 ? -12.618 -11.737 27.900 1.00 97.75 471 GLU A N 1
ATOM 3672 C CA . GLU A 1 471 ? -13.893 -11.021 27.764 1.00 97.75 471 GLU A CA 1
ATOM 3673 C C . GLU A 1 471 ? -14.914 -11.467 28.824 1.00 97.75 471 GLU A C 1
ATOM 3675 O O . GLU A 1 471 ? -15.527 -10.627 29.479 1.00 97.75 471 GLU A O 1
ATOM 3680 N N . ASN A 1 472 ? -15.073 -12.775 29.044 1.00 98.12 472 ASN A N 1
ATOM 3681 C CA . ASN A 1 472 ? -16.003 -13.307 30.040 1.00 98.12 472 ASN A CA 1
ATOM 3682 C C . ASN A 1 472 ? -15.579 -12.970 31.474 1.00 98.12 472 ASN A C 1
ATOM 3684 O O . ASN A 1 472 ? -16.430 -12.679 32.311 1.00 98.12 472 ASN A O 1
ATOM 3688 N N . PHE A 1 473 ? -14.275 -13.000 31.759 1.00 98.38 473 PHE A N 1
ATOM 3689 C CA . PHE A 1 473 ? -13.745 -12.671 33.080 1.00 98.38 473 PHE A CA 1
ATOM 3690 C C . PHE A 1 473 ? -14.007 -11.215 33.468 1.00 98.38 473 PHE A C 1
ATOM 3692 O O . PHE A 1 473 ? -14.360 -10.939 34.618 1.00 98.38 473 PHE A O 1
ATOM 3699 N N . ILE A 1 474 ? -13.810 -10.285 32.526 1.00 98.12 474 ILE A N 1
ATOM 3700 C CA . ILE A 1 474 ? -13.847 -8.857 32.839 1.00 98.12 474 ILE A CA 1
ATOM 3701 C C . ILE A 1 474 ? -15.275 -8.319 32.989 1.00 98.12 474 ILE A C 1
ATOM 3703 O O . ILE A 1 474 ? -15.489 -7.343 33.708 1.00 98.12 474 ILE A O 1
ATOM 3707 N N . VAL A 1 475 ? -16.268 -8.953 32.357 1.00 98.25 475 VAL A N 1
ATOM 3708 C CA . VAL A 1 475 ? -17.677 -8.560 32.487 1.00 98.25 475 VAL A CA 1
ATOM 3709 C C . VAL A 1 475 ? -18.114 -8.614 33.955 1.00 98.25 475 VAL A C 1
ATOM 3711 O O . VAL A 1 475 ? -17.920 -9.594 34.667 1.00 98.25 475 VAL A O 1
ATOM 3714 N N . GLY A 1 476 ? -18.709 -7.519 34.427 1.00 97.56 476 GLY A N 1
ATOM 3715 C CA . GLY A 1 476 ? -19.134 -7.341 35.814 1.00 97.56 476 GLY A CA 1
ATOM 3716 C C . GLY A 1 476 ? -18.024 -6.926 36.784 1.00 97.56 476 GLY A C 1
ATOM 3717 O O . GLY A 1 476 ? -18.342 -6.571 37.916 1.00 97.56 476 GLY A O 1
ATOM 3718 N N . LYS A 1 477 ? -16.747 -6.913 36.380 1.00 98.19 477 LYS A N 1
ATOM 3719 C CA . LYS A 1 477 ? -15.646 -6.384 37.202 1.00 98.19 477 LYS A CA 1
ATOM 3720 C C . LYS A 1 477 ? -15.589 -4.860 37.124 1.00 98.19 477 LYS A C 1
ATOM 3722 O O . LYS A 1 477 ? -16.090 -4.250 36.177 1.00 98.19 477 LYS A O 1
ATOM 3727 N N . ARG A 1 478 ? -14.967 -4.237 38.125 1.00 97.44 478 ARG A N 1
ATOM 3728 C CA . ARG A 1 478 ? -14.737 -2.790 38.156 1.00 97.44 478 ARG A CA 1
ATOM 3729 C C . ARG A 1 478 ? -13.475 -2.443 37.364 1.00 97.44 478 ARG A C 1
ATOM 3731 O O . ARG A 1 478 ? -12.396 -2.934 37.677 1.00 97.44 478 ARG A O 1
ATOM 3738 N N . TRP A 1 479 ? -13.611 -1.581 36.362 1.00 98.06 479 TRP A N 1
ATOM 3739 C CA . TRP A 1 479 ? -12.478 -1.023 35.626 1.00 98.06 479 TRP A CA 1
ATOM 3740 C C . TRP A 1 479 ? -11.678 -0.064 36.516 1.00 98.06 479 TRP A C 1
ATOM 3742 O O . TRP A 1 479 ? -12.264 0.675 37.310 1.00 98.06 479 TRP A O 1
ATOM 3752 N N . GLY A 1 480 ? -10.353 -0.069 36.374 1.00 94.88 480 GLY A N 1
ATOM 3753 C CA . GLY A 1 480 ? -9.424 0.704 37.207 1.00 94.88 480 GLY A CA 1
ATOM 3754 C C . GLY A 1 480 ? -8.970 0.014 38.503 1.00 94.88 480 GLY A C 1
ATOM 3755 O O . GLY A 1 480 ? -8.187 0.601 39.239 1.00 94.88 480 GLY A O 1
ATOM 3756 N N . ASP A 1 481 ? -9.433 -1.206 38.800 1.00 96.44 481 ASP A N 1
ATOM 3757 C CA . ASP A 1 481 ? -8.881 -2.041 39.880 1.00 96.44 481 ASP A CA 1
ATOM 3758 C C . ASP A 1 481 ? -7.631 -2.799 39.396 1.00 96.44 481 ASP A C 1
ATOM 3760 O O . ASP A 1 481 ? -7.716 -3.636 38.497 1.00 96.44 481 ASP A O 1
ATOM 3764 N N . GLU A 1 482 ? -6.471 -2.516 39.990 1.00 94.56 482 GLU A N 1
ATOM 3765 C CA . GLU A 1 482 ? -5.189 -3.118 39.592 1.00 94.56 482 GLU A CA 1
ATOM 3766 C C . GLU A 1 482 ? -5.175 -4.649 39.746 1.00 94.56 482 GLU A C 1
ATOM 3768 O O . GLU A 1 482 ? -4.643 -5.341 38.882 1.00 94.56 482 GLU A O 1
ATOM 3773 N N . ASN A 1 483 ? -5.854 -5.211 40.756 1.00 97.19 483 ASN A N 1
ATOM 3774 C CA . ASN A 1 483 ? -5.923 -6.672 40.918 1.00 97.19 483 ASN A CA 1
ATOM 3775 C C . ASN A 1 483 ? -6.700 -7.331 39.768 1.00 97.19 483 ASN A C 1
ATOM 3777 O O . ASN A 1 483 ? -6.432 -8.470 39.384 1.00 97.19 483 ASN A O 1
ATOM 3781 N N . VAL A 1 484 ? -7.694 -6.621 39.224 1.00 97.94 484 VAL A N 1
ATOM 3782 C CA . VAL A 1 484 ? -8.464 -7.084 38.065 1.00 97.94 484 VAL A CA 1
ATOM 3783 C C . VAL A 1 484 ? -7.602 -7.030 36.805 1.00 97.94 484 VAL A C 1
ATOM 3785 O O . VAL A 1 484 ? -7.687 -7.946 35.988 1.00 97.94 484 VAL A O 1
ATOM 3788 N N . LEU A 1 485 ? -6.760 -6.001 36.653 1.00 97.56 485 LEU A N 1
ATOM 3789 C CA . LEU A 1 485 ? -5.810 -5.914 35.544 1.00 97.56 485 LEU A CA 1
ATOM 3790 C C . LEU A 1 485 ? -4.784 -7.055 35.589 1.00 97.56 485 LEU A C 1
ATOM 3792 O O . LEU A 1 485 ? -4.553 -7.688 34.561 1.00 97.56 485 LEU A O 1
ATOM 3796 N N . GLU A 1 486 ? -4.204 -7.348 36.755 1.00 97.25 486 GLU A N 1
ATOM 3797 C CA . GLU A 1 486 ? -3.239 -8.445 36.925 1.00 97.25 486 GLU A CA 1
ATOM 3798 C C . GLU A 1 486 ? -3.847 -9.800 36.529 1.00 97.25 486 GLU A C 1
ATOM 3800 O O . GLU A 1 486 ? -3.300 -10.498 35.674 1.00 97.25 486 GLU A O 1
ATOM 3805 N N . GLN A 1 487 ? -5.038 -10.122 37.043 1.00 97.88 487 GLN A N 1
ATOM 3806 C CA . GLN A 1 487 ? -5.749 -11.357 36.685 1.00 97.88 487 GLN A CA 1
ATOM 3807 C C . GLN A 1 487 ? -6.126 -11.408 35.196 1.00 97.88 487 GLN A C 1
ATOM 3809 O O . GLN A 1 487 ? -6.026 -12.457 34.560 1.00 97.88 487 GLN A O 1
ATOM 3814 N N . LEU A 1 488 ? -6.536 -10.278 34.606 1.00 97.88 488 LEU A N 1
ATOM 3815 C CA . LEU A 1 488 ? -6.833 -10.199 33.174 1.00 97.88 488 LEU A CA 1
ATOM 3816 C C . LEU A 1 488 ? -5.591 -10.522 32.328 1.00 97.88 488 LEU A C 1
ATOM 3818 O O . LEU A 1 488 ? -5.697 -11.216 31.316 1.00 97.88 488 LEU A O 1
ATOM 3822 N N . ILE A 1 489 ? -4.418 -10.031 32.738 1.00 96.50 489 ILE A N 1
ATOM 3823 C CA . ILE A 1 489 ? -3.140 -10.295 32.069 1.00 96.50 489 ILE A CA 1
ATOM 3824 C C . ILE A 1 489 ? -2.775 -11.783 32.148 1.00 96.50 489 ILE A C 1
ATOM 3826 O O . ILE A 1 489 ? -2.370 -12.351 31.131 1.00 96.50 489 ILE A O 1
ATOM 3830 N N . GLU A 1 490 ? -2.943 -12.418 33.310 1.00 96.12 490 GLU A N 1
ATOM 3831 C CA . GLU A 1 490 ? -2.702 -13.857 33.488 1.00 96.12 490 GLU A CA 1
ATOM 3832 C C . GLU A 1 490 ? -3.599 -14.693 32.566 1.00 96.12 490 GLU A C 1
ATOM 3834 O O . GLU A 1 490 ? -3.101 -15.529 31.808 1.00 96.12 490 GLU A O 1
ATOM 3839 N N . ILE A 1 491 ? -4.902 -14.391 32.531 1.00 97.25 491 ILE A N 1
ATOM 3840 C CA . ILE A 1 491 ? -5.871 -15.084 31.669 1.00 97.25 491 ILE A CA 1
ATOM 3841 C C . ILE A 1 491 ? -5.501 -14.937 30.192 1.00 97.25 491 ILE A C 1
ATOM 3843 O O . ILE A 1 491 ? -5.511 -15.921 29.456 1.00 97.25 491 ILE A O 1
ATOM 3847 N N . LEU A 1 492 ? -5.127 -13.734 29.743 1.00 95.50 492 LEU A N 1
ATOM 3848 C CA . LEU A 1 492 ? -4.694 -13.507 28.359 1.00 95.50 492 LEU A CA 1
ATOM 3849 C C . LEU A 1 492 ? -3.419 -14.286 28.012 1.00 95.50 492 LEU A C 1
ATOM 3851 O O . LEU A 1 492 ? -3.273 -14.775 26.887 1.00 95.50 492 LEU A O 1
ATOM 3855 N N . TYR A 1 493 ? -2.484 -14.396 28.957 1.00 92.50 493 TYR A N 1
ATOM 3856 C CA . TYR A 1 493 ? -1.248 -15.148 28.762 1.00 92.50 493 TYR A CA 1
ATOM 3857 C C . TYR A 1 493 ? -1.510 -16.653 28.602 1.00 92.50 493 TYR A C 1
ATOM 3859 O O . TYR A 1 493 ? -0.870 -17.305 27.764 1.00 92.50 493 TYR A O 1
ATOM 3867 N N . GLU A 1 494 ? -2.459 -17.187 29.376 1.00 92.69 494 GLU A N 1
ATOM 3868 C CA . GLU A 1 494 ? -2.907 -18.577 29.297 1.00 92.69 494 GLU A CA 1
ATOM 3869 C C . GLU A 1 494 ? -3.757 -18.859 28.057 1.00 92.69 494 GLU A C 1
ATOM 3871 O O . GLU A 1 494 ? -3.582 -19.898 27.426 1.00 92.69 494 GLU A O 1
ATOM 3876 N N . GLU A 1 495 ? -4.640 -17.936 27.676 1.00 94.12 495 GLU A N 1
ATOM 3877 C CA . GLU A 1 495 ? -5.534 -18.071 26.524 1.00 94.12 495 GLU A CA 1
ATOM 3878 C C . GLU A 1 495 ? -4.751 -18.126 25.203 1.00 94.12 495 GLU A C 1
ATOM 3880 O O . GLU A 1 495 ? -5.049 -18.937 24.322 1.00 94.12 495 GLU A O 1
ATOM 3885 N N . PHE A 1 496 ? -3.686 -17.330 25.076 1.00 90.50 496 PHE A N 1
ATOM 3886 C CA . PHE A 1 496 ? -2.844 -17.311 23.882 1.00 90.50 496 PHE A CA 1
ATOM 3887 C C . PHE A 1 496 ? -1.580 -18.166 24.036 1.00 90.50 496 PHE A C 1
ATOM 3889 O O . PHE A 1 496 ? -0.462 -17.651 24.128 1.00 90.50 496 PHE A O 1
ATOM 3896 N N . GLN A 1 497 ? -1.718 -19.495 23.978 1.00 85.12 497 GLN A N 1
ATOM 3897 C CA . GLN A 1 497 ? -0.572 -20.415 23.896 1.00 85.12 497 GLN A CA 1
ATOM 3898 C C . GLN A 1 497 ? -0.007 -20.529 22.474 1.00 85.12 497 GLN A C 1
ATOM 3900 O O . GLN A 1 497 ? -0.339 -21.428 21.704 1.00 85.12 497 GLN A O 1
ATOM 3905 N N . LEU A 1 498 ? 0.888 -19.605 22.123 1.00 86.19 498 LEU A N 1
ATOM 3906 C CA . LEU A 1 498 ? 1.598 -19.626 20.844 1.00 86.19 498 LEU A CA 1
ATOM 3907 C C . LEU A 1 498 ? 2.759 -20.625 20.845 1.00 86.19 498 LEU A C 1
ATOM 3909 O O . LEU A 1 498 ? 3.678 -20.520 21.656 1.00 86.19 498 LEU A O 1
ATOM 3913 N N . SER A 1 499 ? 2.766 -21.537 19.872 1.00 81.19 499 SER A N 1
ATOM 3914 C CA . SER A 1 499 ? 3.931 -22.379 19.582 1.00 81.19 499 SER A CA 1
ATOM 3915 C C . SER A 1 499 ? 5.105 -21.543 19.059 1.00 81.19 499 SER A C 1
ATOM 3917 O O . SER A 1 499 ? 4.891 -20.570 18.332 1.00 81.19 499 SER A O 1
ATOM 3919 N N . PHE A 1 500 ? 6.347 -21.975 19.293 1.00 81.12 500 PHE A N 1
ATOM 3920 C CA . PHE A 1 500 ? 7.536 -21.325 18.714 1.00 81.12 500 PHE A CA 1
ATOM 3921 C C . PHE A 1 500 ? 7.554 -21.315 17.174 1.00 81.12 500 PHE A C 1
ATOM 3923 O O . PHE A 1 500 ? 8.244 -20.494 16.576 1.00 81.12 500 PHE A O 1
ATOM 3930 N N . SER A 1 501 ? 6.765 -22.181 16.531 1.00 76.81 501 SER A N 1
ATOM 3931 C CA . SER A 1 501 ? 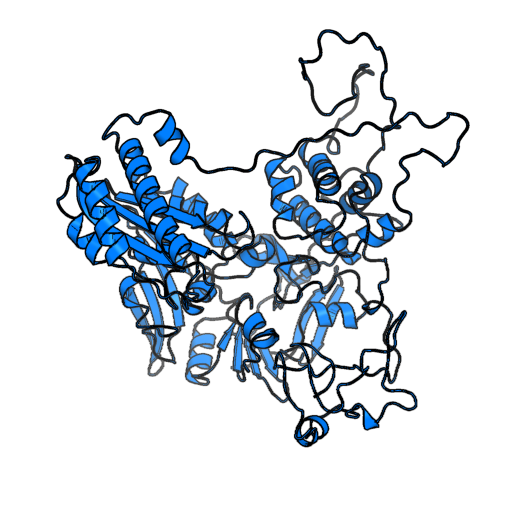6.559 -22.240 15.079 1.00 76.81 501 SER A CA 1
ATOM 3932 C C . SER A 1 501 ? 5.445 -21.316 14.565 1.00 76.81 501 SER A C 1
ATOM 3934 O O . SER A 1 501 ? 5.008 -21.461 13.420 1.00 76.81 501 SER A O 1
ATOM 3936 N N . VAL A 1 502 ? 4.975 -20.360 15.380 1.00 79.31 502 VAL A N 1
ATOM 3937 C CA . VAL A 1 502 ? 4.016 -19.338 14.937 1.00 79.31 502 VAL A CA 1
ATOM 3938 C C . VAL A 1 502 ? 4.534 -18.628 13.685 1.00 79.31 502 VAL A C 1
ATOM 3940 O O . VAL A 1 502 ? 5.726 -18.342 13.541 1.00 79.31 502 VAL A O 1
ATOM 3943 N N . THR A 1 503 ? 3.637 -18.363 12.739 1.00 72.69 503 THR A N 1
ATOM 3944 C CA . THR A 1 503 ? 3.990 -17.681 11.494 1.00 72.69 503 THR A CA 1
ATOM 3945 C C . THR A 1 503 ? 4.567 -16.298 11.799 1.00 72.69 503 THR A C 1
ATOM 3947 O O . THR A 1 503 ? 3.922 -15.488 12.453 1.00 72.69 503 THR A O 1
ATOM 3950 N N . GLY A 1 504 ? 5.789 -16.033 11.326 1.00 77.81 504 GLY A N 1
ATOM 3951 C CA . GLY A 1 504 ? 6.541 -14.810 11.644 1.00 77.81 504 GLY A CA 1
ATOM 3952 C C . GLY A 1 504 ? 7.528 -14.945 12.814 1.00 77.81 504 GLY A C 1
ATOM 3953 O O . GLY A 1 504 ? 8.395 -14.083 12.959 1.00 77.81 504 GLY A O 1
ATOM 3954 N N . GLY A 1 505 ? 7.472 -16.043 13.578 1.00 86.50 505 GLY A N 1
ATOM 3955 C CA . GLY A 1 505 ? 8.322 -16.291 14.744 1.00 86.50 505 GLY A CA 1
ATOM 3956 C C . GLY A 1 505 ? 7.965 -15.404 15.941 1.00 86.50 505 GLY A C 1
ATOM 3957 O O . GLY A 1 505 ? 6.854 -14.907 16.049 1.00 86.50 505 GLY A O 1
ATOM 3958 N N . MET A 1 506 ? 8.918 -15.204 16.858 1.00 90.19 506 MET A N 1
ATOM 3959 C CA . MET A 1 506 ? 8.794 -14.252 17.977 1.00 90.19 506 MET A CA 1
ATOM 3960 C C . MET A 1 506 ? 7.571 -14.474 18.894 1.00 90.19 506 MET A C 1
ATOM 3962 O O . MET A 1 506 ? 7.016 -13.512 19.421 1.00 90.19 506 MET A O 1
ATOM 3966 N N . ALA A 1 507 ? 7.174 -15.730 19.135 1.00 91.94 507 ALA A N 1
ATOM 3967 C CA . ALA A 1 507 ? 5.990 -16.082 19.933 1.00 91.94 507 ALA A CA 1
ATOM 3968 C C . ALA A 1 507 ? 5.893 -15.321 21.271 1.00 91.94 507 ALA A C 1
ATOM 3970 O O . ALA A 1 507 ? 4.852 -14.744 21.578 1.00 91.94 507 ALA A O 1
ATOM 3971 N N . THR A 1 508 ? 6.990 -15.241 22.034 1.00 92.38 508 THR A N 1
ATOM 3972 C CA . THR A 1 508 ? 7.040 -14.482 23.295 1.00 92.38 508 THR A CA 1
ATOM 3973 C C . THR A 1 508 ? 6.719 -13.003 23.087 1.00 92.38 508 THR A C 1
ATOM 3975 O O . THR A 1 508 ? 5.916 -12.446 23.824 1.00 92.38 508 THR A O 1
ATOM 3978 N N . TYR A 1 509 ? 7.282 -12.377 22.049 1.00 94.75 509 TYR A N 1
ATOM 3979 C CA . TYR A 1 509 ? 7.035 -10.968 21.746 1.00 94.75 509 TYR A CA 1
ATOM 3980 C C . TYR A 1 509 ? 5.576 -10.716 21.354 1.00 94.75 509 TYR A C 1
ATOM 3982 O O . TYR A 1 509 ? 4.996 -9.729 21.792 1.00 94.75 509 TYR A O 1
ATOM 3990 N N . HIS A 1 510 ? 4.956 -11.626 20.595 1.00 94.31 510 HIS A N 1
ATOM 3991 C CA . HIS A 1 510 ? 3.536 -11.526 20.247 1.00 94.31 510 HIS A CA 1
ATOM 3992 C C . HIS A 1 510 ? 2.655 -11.520 21.504 1.00 94.31 510 HIS A C 1
ATOM 3994 O O . HIS A 1 510 ? 1.816 -10.633 21.660 1.00 94.31 510 HIS A O 1
ATOM 4000 N N . LYS A 1 511 ? 2.902 -12.448 22.443 1.00 93.31 511 LYS A N 1
ATOM 4001 C CA . LYS A 1 511 ? 2.195 -12.481 23.735 1.00 93.31 511 LYS A CA 1
ATOM 4002 C C . LYS A 1 511 ? 2.411 -11.195 24.539 1.00 93.31 511 LYS A C 1
ATOM 4004 O O . LYS A 1 511 ? 1.454 -10.606 25.032 1.00 93.31 511 LYS A O 1
ATOM 4009 N N . THR A 1 512 ? 3.655 -10.721 24.633 1.00 95.56 512 THR A N 1
ATOM 4010 C CA . THR A 1 512 ? 3.978 -9.475 25.345 1.00 95.56 512 THR A CA 1
ATOM 4011 C C . THR A 1 512 ? 3.279 -8.263 24.728 1.00 95.56 512 THR A C 1
ATOM 4013 O O . THR A 1 512 ? 2.835 -7.386 25.462 1.00 95.56 512 THR A O 1
ATOM 4016 N N . LEU A 1 513 ? 3.133 -8.208 23.400 1.00 96.38 513 LEU A N 1
ATOM 4017 C CA . LEU A 1 513 ? 2.411 -7.125 22.729 1.00 96.38 513 LEU A CA 1
ATOM 4018 C C . LEU A 1 513 ? 0.917 -7.130 23.051 1.00 96.38 513 LEU A C 1
ATOM 4020 O O . LEU A 1 513 ? 0.367 -6.061 23.294 1.00 96.38 513 LEU A O 1
ATOM 4024 N N . VAL A 1 514 ? 0.272 -8.299 23.108 1.00 96.69 514 VAL A N 1
ATOM 4025 C CA . VAL A 1 514 ? -1.136 -8.409 23.534 1.00 96.69 514 VAL A CA 1
ATOM 4026 C C . VAL A 1 514 ? -1.327 -7.838 24.936 1.00 96.69 514 VAL A C 1
ATOM 4028 O O . VAL A 1 514 ? -2.196 -6.989 25.139 1.00 96.69 514 VAL A O 1
ATOM 4031 N N . ILE A 1 515 ? -0.464 -8.234 25.873 1.00 95.94 515 ILE A N 1
ATOM 4032 C CA . ILE A 1 515 ? -0.470 -7.718 27.247 1.00 95.94 515 ILE A CA 1
ATOM 4033 C C . ILE A 1 515 ? -0.236 -6.205 27.253 1.00 95.94 515 ILE A C 1
ATOM 4035 O O . ILE A 1 515 ? -0.981 -5.465 27.889 1.00 95.94 515 ILE A O 1
ATOM 4039 N N . GLY A 1 516 ? 0.756 -5.724 26.499 1.00 96.19 516 GLY A N 1
ATOM 4040 C CA . GLY A 1 516 ? 1.059 -4.300 26.387 1.00 96.19 516 GLY A CA 1
ATOM 4041 C C . GLY A 1 516 ? -0.100 -3.480 25.813 1.00 96.19 516 GLY A C 1
ATOM 4042 O O . GLY A 1 516 ? -0.359 -2.377 26.286 1.00 96.19 516 GLY A O 1
ATOM 4043 N N . PHE A 1 517 ? -0.830 -4.007 24.827 1.00 97.19 517 PHE A N 1
ATOM 4044 C CA . PHE A 1 517 ? -2.005 -3.342 24.260 1.00 97.19 517 PHE A CA 1
ATOM 4045 C C . PHE A 1 517 ? -3.165 -3.282 25.250 1.00 97.19 517 PHE A C 1
ATOM 4047 O O . PHE A 1 517 ? -3.786 -2.231 25.373 1.00 97.19 517 PHE A O 1
ATOM 4054 N N . ILE A 1 518 ? -3.428 -4.365 25.984 1.00 97.56 518 ILE A N 1
ATOM 4055 C CA . ILE A 1 518 ? -4.475 -4.395 27.014 1.00 97.56 518 ILE A CA 1
ATOM 4056 C C . ILE A 1 518 ? -4.135 -3.456 28.167 1.00 97.56 518 ILE A C 1
ATOM 4058 O O . ILE A 1 518 ? -4.993 -2.694 28.594 1.00 97.56 518 ILE A O 1
ATOM 4062 N N . ASN A 1 519 ? -2.880 -3.436 28.609 1.00 96.00 519 ASN A N 1
ATOM 4063 C CA . ASN A 1 519 ? -2.411 -2.525 29.645 1.00 96.00 519 ASN A CA 1
ATOM 4064 C C . ASN A 1 519 ? -2.554 -1.050 29.199 1.00 96.00 519 ASN A C 1
ATOM 4066 O O . ASN A 1 519 ? -3.165 -0.240 29.898 1.00 96.00 519 ASN A O 1
ATOM 4070 N N . LYS A 1 520 ? -2.128 -0.710 27.972 1.00 96.50 520 LYS A N 1
ATOM 4071 C CA . LYS A 1 520 ? -2.356 0.635 27.413 1.00 96.50 520 LYS A CA 1
ATOM 4072 C C . LYS A 1 520 ? -3.840 0.988 27.320 1.00 96.50 520 LYS A C 1
ATOM 4074 O O . LYS A 1 520 ? -4.212 2.114 27.635 1.00 96.50 520 LYS A O 1
ATOM 4079 N N . PHE A 1 521 ? -4.679 0.048 26.889 1.00 97.44 521 PHE A N 1
ATOM 4080 C CA . PHE A 1 521 ? -6.125 0.246 26.801 1.00 97.44 521 PHE A CA 1
ATOM 4081 C C . PHE A 1 521 ? -6.757 0.465 28.174 1.00 97.44 521 PHE A C 1
ATOM 4083 O O . PHE A 1 521 ? -7.585 1.357 28.330 1.00 97.44 521 PHE A O 1
ATOM 4090 N N . TRP A 1 522 ? -6.322 -0.295 29.179 1.00 97.75 522 TRP A N 1
ATOM 4091 C CA . TRP A 1 522 ? -6.770 -0.168 30.560 1.00 97.75 522 TRP A CA 1
ATOM 4092 C C . TRP A 1 522 ? -6.597 1.250 31.088 1.00 97.75 522 TRP A C 1
ATOM 4094 O O . TRP A 1 522 ? -7.569 1.886 31.511 1.00 97.75 522 TRP A O 1
ATOM 4104 N N . TYR A 1 523 ? -5.375 1.773 31.010 1.00 97.44 523 TYR A N 1
ATOM 4105 C CA . TYR A 1 523 ? -5.064 3.103 31.516 1.00 97.44 523 TYR A CA 1
ATOM 4106 C C . TYR A 1 523 ? -5.634 4.221 30.638 1.00 97.44 523 TYR A C 1
ATOM 4108 O O . TYR A 1 523 ? -6.140 5.207 31.173 1.00 97.44 523 TYR A O 1
ATOM 4116 N N . ASP A 1 524 ? -5.659 4.058 29.312 1.00 96.19 524 ASP A N 1
ATOM 4117 C CA . ASP A 1 524 ? -6.295 5.032 28.418 1.00 96.19 524 ASP A CA 1
ATOM 4118 C C . ASP A 1 524 ? -7.793 5.195 28.716 1.00 96.19 524 ASP A C 1
ATOM 4120 O O . ASP A 1 524 ? -8.285 6.321 28.831 1.00 96.19 524 ASP A O 1
ATOM 4124 N N . VAL A 1 525 ? -8.515 4.089 28.921 1.00 96.62 525 VAL A N 1
ATOM 4125 C CA . VAL A 1 525 ? -9.933 4.120 29.302 1.00 96.62 525 VAL A CA 1
ATOM 4126 C C . VAL A 1 525 ? -10.107 4.649 30.723 1.00 96.62 525 VAL A C 1
ATOM 4128 O O . VAL A 1 525 ? -11.015 5.439 30.956 1.00 96.62 525 VAL A O 1
ATOM 4131 N N . THR A 1 526 ? -9.219 4.298 31.659 1.00 96.56 526 THR A N 1
ATOM 4132 C CA . THR A 1 526 ? -9.252 4.814 33.042 1.00 96.56 526 THR A CA 1
ATOM 4133 C C . THR A 1 526 ? -9.182 6.340 33.065 1.00 96.56 526 THR A C 1
ATOM 4135 O O . THR A 1 526 ? -9.982 6.983 33.749 1.00 96.56 526 THR A O 1
ATOM 4138 N N . LYS A 1 527 ? -8.291 6.918 32.251 1.00 94.88 527 LYS A N 1
ATOM 4139 C CA . LYS A 1 527 ? -8.182 8.365 32.051 1.00 94.88 527 LYS A CA 1
ATOM 4140 C C . LYS A 1 527 ? -9.396 8.934 31.316 1.00 94.88 527 LYS A C 1
ATOM 4142 O O . LYS A 1 527 ? -10.007 9.882 31.794 1.00 94.88 527 LYS A O 1
ATOM 4147 N N . SER A 1 528 ? -9.774 8.352 30.178 1.00 93.00 528 SER A N 1
ATOM 4148 C CA . SER A 1 528 ? -10.867 8.856 29.327 1.00 93.00 528 SER A CA 1
ATOM 4149 C C . SER A 1 528 ? -12.240 8.805 30.009 1.00 93.00 528 SER A C 1
ATOM 4151 O O . SER A 1 528 ? -13.115 9.615 29.709 1.00 93.00 528 SER A O 1
ATOM 4153 N N . ALA A 1 529 ? -12.442 7.854 30.920 1.00 94.44 529 ALA A N 1
ATOM 4154 C CA . ALA A 1 529 ? -13.649 7.702 31.723 1.00 94.44 529 ALA A CA 1
ATOM 4155 C C . ALA A 1 529 ? -13.591 8.454 33.065 1.00 94.44 529 ALA A C 1
ATOM 4157 O O . ALA A 1 529 ? -14.542 8.360 33.839 1.00 94.44 529 ALA A O 1
ATOM 4158 N N . ASN A 1 530 ? -12.507 9.192 33.347 1.00 94.31 530 ASN A N 1
ATOM 4159 C CA . ASN A 1 530 ? -12.271 9.890 34.616 1.00 94.31 530 ASN A CA 1
ATOM 4160 C C . ASN A 1 530 ? -12.454 8.986 35.854 1.00 94.31 530 ASN A C 1
ATOM 4162 O O . ASN A 1 530 ? -13.034 9.400 36.856 1.00 94.31 530 ASN A O 1
ATOM 4166 N N . ILE A 1 531 ? -11.987 7.735 35.781 1.00 94.62 531 ILE A N 1
ATOM 4167 C CA . ILE A 1 531 ? -12.119 6.759 36.876 1.00 94.62 531 ILE A CA 1
ATOM 4168 C C . ILE A 1 531 ? -11.092 7.034 37.975 1.00 94.62 531 ILE A C 1
ATOM 4170 O O . ILE A 1 531 ? -11.419 6.971 39.160 1.00 94.62 531 ILE A O 1
ATOM 4174 N N . ALA A 1 532 ? -9.853 7.327 37.579 1.00 91.44 532 ALA A N 1
ATOM 4175 C CA . ALA A 1 532 ? -8.752 7.628 38.483 1.00 91.44 532 ALA A CA 1
ATOM 4176 C C . ALA A 1 532 ? -7.730 8.552 37.809 1.00 91.44 532 ALA A C 1
ATOM 4178 O O . ALA A 1 532 ? -7.567 8.536 36.586 1.00 91.44 532 ALA A O 1
ATOM 4179 N N . THR A 1 533 ? -7.018 9.333 38.621 1.00 90.56 533 THR A N 1
ATOM 4180 C CA . THR A 1 533 ? -5.864 10.116 38.169 1.00 90.56 533 THR A CA 1
ATOM 4181 C C . THR A 1 533 ? -4.669 9.188 37.992 1.00 90.56 533 THR A C 1
ATOM 4183 O O . THR A 1 533 ? -4.304 8.463 38.915 1.00 90.56 533 THR A O 1
ATOM 4186 N N . LEU A 1 534 ? -4.055 9.220 36.812 1.00 92.38 534 LEU A N 1
ATOM 4187 C CA . LEU A 1 534 ? -2.875 8.415 36.513 1.00 92.38 534 LEU A CA 1
ATOM 4188 C C . LEU A 1 534 ? -1.603 9.099 37.019 1.00 92.38 534 LEU A C 1
ATOM 4190 O O . LEU A 1 534 ? -1.529 10.327 37.088 1.00 92.38 534 LEU A O 1
ATOM 4194 N N . SER A 1 535 ? -0.580 8.305 37.336 1.00 92.19 535 SER A N 1
ATOM 4195 C CA . SER A 1 535 ? 0.761 8.849 37.540 1.00 92.19 535 SER A CA 1
ATOM 4196 C C . SER A 1 535 ? 1.331 9.373 36.210 1.00 92.19 535 SER A C 1
ATOM 4198 O O . SER A 1 535 ? 0.978 8.847 35.146 1.00 92.19 535 SER A O 1
ATOM 4200 N N . PRO A 1 536 ? 2.248 10.360 36.237 1.00 91.31 536 PRO A N 1
ATOM 4201 C CA . PRO A 1 536 ? 2.855 10.899 35.018 1.00 91.31 536 PRO A CA 1
ATOM 4202 C C . PRO A 1 536 ? 3.526 9.833 34.137 1.00 91.31 536 PRO A C 1
ATOM 4204 O O . PRO A 1 536 ? 3.460 9.909 32.912 1.00 91.31 536 PRO A O 1
ATOM 4207 N N . ASP A 1 537 ? 4.136 8.812 34.743 1.00 91.31 537 ASP A N 1
ATOM 4208 C CA . ASP A 1 537 ? 4.810 7.736 34.009 1.00 91.31 537 ASP A CA 1
ATOM 4209 C C . ASP A 1 537 ? 3.818 6.860 33.232 1.00 91.31 537 ASP A C 1
ATOM 4211 O O . ASP A 1 537 ? 4.038 6.554 32.056 1.00 91.31 537 ASP A O 1
ATOM 4215 N N . ILE A 1 538 ? 2.689 6.505 33.855 1.00 91.06 538 ILE A N 1
ATOM 4216 C CA . ILE A 1 538 ? 1.627 5.735 33.196 1.00 91.06 538 ILE A CA 1
ATOM 4217 C C . ILE A 1 538 ? 0.983 6.578 32.095 1.00 91.06 538 ILE A C 1
ATOM 4219 O O . ILE A 1 538 ? 0.771 6.085 30.986 1.00 91.06 538 ILE A O 1
ATOM 4223 N N . GLU A 1 539 ? 0.724 7.856 32.362 1.00 89.56 539 GLU A N 1
ATOM 4224 C CA . GLU A 1 539 ? 0.155 8.774 31.378 1.00 89.56 539 GLU A CA 1
ATOM 4225 C C . GLU A 1 539 ? 1.058 8.934 30.141 1.00 89.56 539 GLU A C 1
ATOM 4227 O O . GLU A 1 539 ? 0.574 8.922 29.008 1.00 89.56 539 GLU A O 1
ATOM 4232 N N . ASN A 1 540 ? 2.378 8.987 30.329 1.00 88.44 540 ASN A N 1
ATOM 4233 C CA . ASN A 1 540 ? 3.332 8.987 29.221 1.00 88.44 540 ASN A CA 1
ATOM 4234 C C . ASN A 1 540 ? 3.333 7.656 28.446 1.00 88.44 540 ASN A C 1
ATOM 4236 O O . ASN A 1 540 ? 3.544 7.648 27.232 1.00 88.44 540 ASN A O 1
ATOM 4240 N N . SER A 1 541 ? 3.071 6.527 29.114 1.00 88.19 541 SER A N 1
ATOM 4241 C CA . SER A 1 541 ? 3.086 5.193 28.495 1.00 88.19 541 SER A CA 1
ATOM 4242 C C . SER A 1 541 ? 1.912 4.935 27.537 1.00 88.19 541 SER A C 1
ATOM 4244 O O . SER A 1 541 ? 2.060 4.186 26.562 1.00 88.19 541 SER A O 1
ATOM 4246 N N . ILE A 1 542 ? 0.760 5.577 27.767 1.00 90.19 542 ILE A N 1
ATOM 4247 C CA . ILE A 1 542 ? -0.430 5.450 26.907 1.00 90.19 542 ILE A CA 1
ATOM 4248 C C . ILE A 1 542 ? -0.362 6.339 25.660 1.00 90.19 542 ILE A C 1
ATOM 4250 O O . ILE A 1 542 ? -1.072 6.078 24.690 1.00 90.19 542 ILE A O 1
ATOM 4254 N N . GLY A 1 543 ? 0.520 7.343 25.649 1.00 81.31 543 GLY A N 1
ATOM 4255 C CA . GLY A 1 543 ? 0.717 8.237 24.513 1.00 81.31 543 GLY A CA 1
ATOM 4256 C C . GLY A 1 543 ? 1.162 7.514 23.236 1.00 81.31 543 GLY A C 1
ATOM 4257 O O . GLY A 1 543 ? 1.880 6.508 23.261 1.00 81.31 543 GLY A O 1
ATOM 4258 N N . GLU A 1 544 ? 0.744 8.052 22.090 1.00 80.69 544 GLU A N 1
ATOM 4259 C CA . GLU A 1 544 ? 1.214 7.602 20.783 1.00 80.69 544 GLU A CA 1
ATOM 4260 C C . GLU A 1 544 ? 2.456 8.388 20.352 1.00 80.69 544 GLU A C 1
ATOM 4262 O O . GLU A 1 544 ? 2.496 9.618 20.420 1.00 80.69 544 GLU A O 1
ATOM 4267 N N . ILE A 1 545 ? 3.472 7.671 19.868 1.00 82.94 545 ILE A N 1
ATOM 4268 C CA . ILE A 1 545 ? 4.669 8.286 19.294 1.00 82.94 545 ILE A CA 1
ATOM 4269 C C . ILE A 1 545 ? 4.297 8.845 17.922 1.00 82.94 545 ILE A C 1
ATOM 4271 O O . ILE A 1 545 ? 4.180 8.098 16.953 1.00 82.94 545 ILE A O 1
ATOM 4275 N N . LYS A 1 546 ? 4.136 10.166 17.844 1.00 80.94 546 LYS A N 1
ATOM 4276 C CA . LYS A 1 546 ? 3.895 10.881 16.588 1.00 80.94 546 LYS A CA 1
ATOM 4277 C C . LYS A 1 546 ? 5.208 11.400 16.013 1.00 80.94 546 LYS A C 1
ATOM 4279 O O . LYS A 1 546 ? 6.074 11.884 16.742 1.00 80.94 546 LYS A O 1
ATOM 4284 N N . ARG A 1 547 ? 5.357 11.309 14.689 1.00 82.56 547 ARG A N 1
ATOM 4285 C CA . ARG A 1 547 ? 6.498 11.897 13.976 1.00 82.56 547 ARG A CA 1
ATOM 4286 C C . ARG A 1 547 ? 6.385 13.421 14.044 1.00 82.56 547 ARG A C 1
ATOM 4288 O O . ARG A 1 547 ? 5.423 13.982 13.535 1.00 82.56 547 ARG A O 1
ATOM 4295 N N . SER A 1 548 ? 7.364 14.088 14.648 1.00 86.56 548 SER A N 1
ATOM 4296 C CA . SER A 1 548 ? 7.515 15.541 14.526 1.00 86.56 548 SER A CA 1
ATOM 4297 C C . SER A 1 548 ? 8.065 15.911 13.149 1.00 86.56 548 SER A C 1
ATOM 4299 O O . SER A 1 548 ? 8.825 15.131 12.570 1.00 86.56 548 SER A O 1
ATOM 4301 N N . ILE A 1 549 ? 7.788 17.129 12.683 1.00 90.25 549 ILE A N 1
ATOM 4302 C CA . ILE A 1 549 ? 8.410 17.676 11.472 1.00 90.25 549 ILE A CA 1
ATOM 4303 C C . ILE A 1 549 ? 9.939 17.582 11.555 1.00 90.25 549 ILE A C 1
ATOM 4305 O O . ILE A 1 549 ? 10.549 18.020 12.537 1.00 90.25 549 ILE A O 1
ATOM 4309 N N . SER A 1 550 ? 10.569 17.029 10.516 1.00 90.31 550 SER A N 1
ATOM 4310 C CA . SER A 1 550 ? 12.022 16.857 10.474 1.00 90.31 550 SER A CA 1
ATOM 4311 C C . SER A 1 550 ? 12.764 18.199 10.432 1.00 90.31 550 SER A C 1
ATOM 4313 O O . SER A 1 550 ? 12.330 19.170 9.810 1.00 90.31 550 SER A O 1
ATOM 4315 N N . LYS A 1 551 ? 13.920 18.271 11.094 1.00 85.62 551 LYS A N 1
ATOM 4316 C CA . LYS A 1 551 ? 14.817 19.435 11.071 1.00 85.62 551 LYS A CA 1
ATOM 4317 C C . LYS A 1 551 ? 16.255 18.948 10.960 1.00 85.62 551 LYS A C 1
ATOM 4319 O O . LYS A 1 551 ? 16.598 17.906 11.513 1.00 85.62 551 LYS A O 1
ATOM 4324 N N . GLY A 1 552 ? 17.096 19.698 10.259 1.00 83.31 552 GLY A N 1
ATOM 4325 C CA . GLY A 1 552 ? 18.514 19.385 10.132 1.00 83.31 552 GLY A CA 1
ATOM 4326 C C . GLY A 1 552 ? 19.308 20.578 9.620 1.00 83.31 552 GLY A C 1
ATOM 4327 O O . GLY A 1 552 ? 18.793 21.378 8.845 1.00 83.31 552 GLY A O 1
ATOM 4328 N N . SER A 1 553 ? 20.563 20.678 10.046 1.00 83.12 553 SER A N 1
ATOM 4329 C CA . SER A 1 553 ? 21.533 21.669 9.577 1.00 83.12 553 SER A CA 1
ATOM 4330 C C . SER A 1 553 ? 22.748 20.968 8.970 1.00 83.12 553 SER A C 1
ATOM 4332 O O . SER A 1 553 ? 23.049 19.817 9.295 1.00 83.12 553 SER A O 1
ATOM 4334 N N . GLN A 1 554 ? 23.423 21.637 8.036 1.00 79.12 554 GLN A N 1
ATOM 4335 C CA . GLN A 1 554 ? 24.664 21.160 7.432 1.00 79.12 554 GLN A CA 1
ATOM 4336 C C . GLN A 1 554 ? 25.644 22.316 7.388 1.00 79.12 554 GLN A C 1
ATOM 4338 O O . GLN A 1 554 ? 25.316 23.400 6.909 1.00 79.12 554 GLN A O 1
ATOM 4343 N N . THR A 1 555 ? 26.858 22.053 7.849 1.00 80.38 555 THR A N 1
ATOM 4344 C CA . THR A 1 555 ? 27.959 23.006 7.793 1.00 80.38 555 THR A CA 1
ATOM 4345 C C . THR A 1 555 ? 28.918 22.541 6.712 1.00 80.38 555 THR A C 1
ATOM 4347 O O . THR A 1 555 ? 29.430 21.425 6.770 1.00 80.38 555 THR A O 1
ATOM 4350 N N . ILE A 1 556 ? 29.143 23.388 5.711 1.00 72.44 556 ILE A N 1
ATOM 4351 C CA . ILE A 1 556 ? 30.088 23.130 4.623 1.00 72.44 556 ILE A CA 1
ATOM 4352 C C . ILE A 1 556 ? 31.233 24.134 4.770 1.00 72.44 556 ILE A C 1
ATOM 4354 O O . ILE A 1 556 ? 30.991 25.314 5.028 1.00 72.44 556 ILE A O 1
ATOM 4358 N N . GLY A 1 557 ? 32.476 23.669 4.633 1.00 68.69 557 GLY A N 1
ATOM 4359 C CA . GLY A 1 557 ? 33.649 24.544 4.636 1.00 68.69 557 GLY A CA 1
ATOM 4360 C C . GLY A 1 557 ? 33.589 25.562 3.494 1.00 68.69 557 GLY A C 1
ATOM 4361 O O . GLY A 1 557 ? 33.024 25.287 2.436 1.00 68.69 557 GLY A O 1
ATOM 4362 N N . ARG A 1 558 ? 34.161 26.754 3.700 1.00 65.31 558 ARG A N 1
ATOM 4363 C CA . ARG A 1 558 ? 34.166 27.802 2.673 1.00 65.31 558 ARG A CA 1
ATOM 4364 C C . ARG A 1 558 ? 35.020 27.339 1.481 1.00 65.31 558 ARG A C 1
ATOM 4366 O O . ARG A 1 558 ? 36.208 27.096 1.685 1.00 65.31 558 ARG A O 1
ATOM 4373 N N . PRO A 1 559 ? 34.468 27.233 0.259 1.00 66.38 559 PRO A N 1
ATOM 4374 C CA . PRO A 1 559 ? 35.297 27.002 -0.913 1.00 66.38 559 PRO A CA 1
ATOM 4375 C C . PRO A 1 559 ? 36.249 28.183 -1.105 1.00 66.38 559 PRO A C 1
ATOM 4377 O O . PRO A 1 559 ? 35.873 29.336 -0.874 1.00 66.38 559 PRO A O 1
ATOM 4380 N N . ASP A 1 560 ? 37.474 27.886 -1.532 1.00 68.56 560 ASP A N 1
ATOM 4381 C CA . ASP A 1 560 ? 38.427 28.902 -1.968 1.00 68.56 560 ASP A CA 1
ATOM 4382 C C . ASP A 1 560 ? 37.774 29.795 -3.040 1.00 68.56 560 ASP A C 1
ATOM 4384 O O . ASP A 1 560 ? 37.133 29.290 -3.969 1.00 68.56 560 ASP A O 1
ATOM 4388 N N . LYS A 1 561 ? 37.896 31.120 -2.891 1.00 67.75 561 LYS A N 1
ATOM 4389 C CA . LYS A 1 561 ? 37.248 32.096 -3.781 1.00 67.75 561 LYS A CA 1
ATOM 4390 C C . LYS A 1 561 ? 37.735 31.954 -5.222 1.00 67.75 561 LYS A C 1
ATOM 4392 O O . LYS A 1 561 ? 36.959 32.212 -6.143 1.00 67.75 561 LYS A O 1
ATOM 4397 N N . ASP A 1 562 ? 38.970 31.492 -5.397 1.00 77.12 562 ASP A N 1
ATOM 4398 C CA . ASP A 1 562 ? 39.605 31.352 -6.705 1.00 77.12 562 ASP A CA 1
ATOM 4399 C C . ASP A 1 562 ? 39.217 30.036 -7.406 1.00 77.12 562 ASP A C 1
ATOM 4401 O O . ASP A 1 562 ? 39.330 29.906 -8.630 1.00 77.12 562 ASP A O 1
ATOM 4405 N N . ASN A 1 563 ? 38.655 29.068 -6.669 1.00 71.00 563 ASN A N 1
ATOM 4406 C CA . ASN A 1 563 ? 38.205 27.802 -7.235 1.00 71.00 563 ASN A CA 1
ATOM 4407 C C . ASN A 1 563 ? 36.832 27.932 -7.909 1.00 71.00 563 ASN A C 1
ATOM 4409 O O . ASN A 1 563 ? 35.792 28.162 -7.286 1.00 71.00 563 ASN A O 1
ATOM 4413 N N . LYS A 1 564 ? 36.793 27.711 -9.229 1.00 77.38 564 LYS A N 1
ATOM 4414 C CA . LYS A 1 564 ? 35.541 27.780 -10.002 1.00 77.38 564 LYS A CA 1
ATOM 4415 C C . LYS A 1 564 ? 34.567 26.641 -9.691 1.00 77.38 564 LYS A C 1
ATOM 4417 O O . LYS A 1 564 ? 33.364 26.895 -9.733 1.00 77.38 564 LYS A O 1
ATOM 4422 N N . ILE A 1 565 ? 35.062 25.438 -9.385 1.00 80.25 565 ILE A N 1
ATOM 4423 C CA . ILE A 1 565 ? 34.266 24.196 -9.277 1.00 80.25 565 ILE A CA 1
ATOM 4424 C C . ILE A 1 565 ? 34.564 23.437 -7.977 1.00 80.25 565 ILE A C 1
ATOM 4426 O O . ILE A 1 565 ? 33.640 23.088 -7.244 1.00 80.25 565 ILE A O 1
ATOM 4430 N N . VAL A 1 566 ? 35.840 23.176 -7.681 1.00 83.94 566 VAL A N 1
ATOM 4431 C CA . VAL A 1 566 ? 36.247 22.368 -6.521 1.00 83.94 566 VAL A CA 1
ATOM 4432 C C . VAL A 1 566 ? 35.802 23.039 -5.217 1.00 83.94 566 VAL A C 1
ATOM 4434 O O . VAL A 1 566 ? 36.012 24.232 -5.022 1.00 83.94 566 VAL A O 1
ATOM 4437 N N . GLY A 1 567 ? 35.156 22.269 -4.338 1.00 79.06 567 GLY A N 1
ATOM 4438 C CA . GLY A 1 567 ? 34.624 22.748 -3.057 1.00 79.06 567 GLY A CA 1
ATOM 4439 C C . GLY A 1 567 ? 33.240 23.403 -3.128 1.00 79.06 567 GLY A C 1
ATOM 4440 O O . GLY A 1 567 ? 32.661 23.691 -2.083 1.00 79.06 567 GLY A O 1
ATOM 4441 N N . LYS A 1 568 ? 32.671 23.624 -4.322 1.00 79.88 568 LYS A N 1
ATOM 4442 C CA . LYS A 1 568 ? 31.307 24.158 -4.456 1.00 79.88 568 LYS A CA 1
ATOM 4443 C C . LYS A 1 568 ? 30.258 23.041 -4.388 1.00 79.88 568 LYS A C 1
ATOM 4445 O O . LYS A 1 568 ? 30.490 21.965 -4.942 1.00 79.88 568 LYS A O 1
ATOM 4450 N N . PRO A 1 569 ? 29.081 23.291 -3.784 1.00 82.19 569 PRO A N 1
ATOM 4451 C CA . PRO A 1 569 ? 27.989 22.321 -3.699 1.00 82.19 569 PRO A CA 1
ATOM 4452 C C . PRO A 1 569 ? 27.228 22.238 -5.031 1.00 82.19 569 PRO A C 1
ATOM 4454 O O . PRO A 1 569 ? 26.074 22.636 -5.144 1.00 82.19 569 PRO A O 1
ATOM 4457 N N . ILE A 1 570 ? 27.894 21.771 -6.085 1.00 84.75 570 ILE A N 1
ATOM 4458 C CA . ILE A 1 570 ? 27.281 21.630 -7.407 1.00 84.75 570 ILE A CA 1
ATOM 4459 C C . ILE A 1 570 ? 26.367 20.401 -7.393 1.00 84.75 570 ILE A C 1
ATOM 4461 O O . ILE A 1 570 ? 26.741 19.336 -6.897 1.00 84.75 570 ILE A O 1
ATOM 4465 N N . SER A 1 571 ? 25.151 20.534 -7.926 1.00 86.12 571 SER A N 1
ATOM 4466 C CA . SER A 1 571 ? 24.226 19.406 -8.059 1.00 86.12 571 SER A CA 1
ATOM 4467 C C . SER A 1 571 ? 24.818 18.314 -8.951 1.00 86.12 571 SER A C 1
ATOM 4469 O O . SER A 1 571 ? 25.563 18.586 -9.893 1.00 86.12 571 SER A O 1
ATOM 4471 N N . TYR A 1 572 ? 24.464 17.058 -8.681 1.00 91.69 572 TYR A N 1
ATOM 4472 C CA . TYR A 1 572 ? 24.939 15.932 -9.480 1.00 91.69 572 TYR A CA 1
ATOM 4473 C C . TYR A 1 572 ? 24.563 16.110 -10.962 1.00 91.69 572 TYR A C 1
ATOM 4475 O O . TYR A 1 572 ? 23.418 16.428 -11.277 1.00 91.69 572 TYR A O 1
ATOM 4483 N N . ALA A 1 573 ? 25.509 15.885 -11.882 1.00 92.62 573 ALA A N 1
ATOM 4484 C CA . ALA A 1 573 ? 25.355 16.248 -13.297 1.00 92.62 573 ALA A CA 1
ATOM 4485 C C . ALA A 1 573 ? 24.130 15.606 -13.979 1.00 92.62 573 ALA A C 1
ATOM 4487 O O . ALA A 1 573 ? 23.507 16.212 -14.851 1.00 92.62 573 ALA A O 1
ATOM 4488 N N . SER A 1 574 ? 23.748 14.395 -13.563 1.00 96.50 574 SER A N 1
ATOM 4489 C CA . SER A 1 574 ? 22.573 13.697 -14.099 1.00 96.50 574 SER A CA 1
ATOM 4490 C C . SER A 1 574 ? 21.297 13.929 -13.287 1.00 96.50 574 SER A C 1
ATOM 4492 O O . SER A 1 574 ? 20.254 13.410 -13.677 1.00 96.50 574 SER A O 1
ATOM 4494 N N . ALA A 1 575 ? 21.328 14.700 -12.193 1.00 96.25 575 ALA A N 1
ATOM 4495 C CA . ALA A 1 575 ? 20.175 14.873 -11.306 1.00 96.25 575 ALA A CA 1
ATOM 4496 C C . ALA A 1 575 ? 18.944 15.420 -12.040 1.00 96.25 575 ALA A C 1
ATOM 4498 O O . ALA A 1 575 ? 17.855 14.888 -11.851 1.00 96.25 575 ALA A O 1
ATOM 4499 N N . MET A 1 576 ? 19.118 16.367 -12.969 1.00 97.38 576 MET A N 1
ATOM 4500 C CA . MET A 1 576 ? 18.000 16.872 -13.779 1.00 97.38 576 MET A CA 1
ATOM 4501 C C . MET A 1 576 ? 17.390 15.791 -14.686 1.00 97.38 576 MET A C 1
ATOM 4503 O O . MET A 1 576 ? 16.179 15.723 -14.873 1.00 97.38 576 MET A O 1
ATOM 4507 N N . LYS A 1 577 ? 18.214 14.895 -15.245 1.00 98.19 577 LYS A N 1
ATOM 4508 C CA . LYS A 1 577 ? 17.718 13.756 -16.037 1.00 98.19 577 LYS A CA 1
ATOM 4509 C C . LYS A 1 577 ? 16.994 12.742 -15.149 1.00 98.19 577 LYS A C 1
ATOM 4511 O O . LYS A 1 577 ? 16.012 12.144 -15.573 1.00 98.19 577 LYS A O 1
ATOM 4516 N N . GLN A 1 578 ? 17.450 12.556 -13.913 1.00 98.50 578 GLN A N 1
ATOM 4517 C CA . GLN A 1 578 ? 16.825 11.648 -12.948 1.00 98.50 578 GLN A CA 1
ATOM 4518 C C . GLN A 1 578 ? 15.461 12.167 -12.474 1.00 98.50 578 GLN A C 1
ATOM 4520 O O . GLN A 1 578 ? 14.505 11.398 -12.414 1.00 98.50 578 GLN A O 1
ATOM 4525 N N . THR A 1 579 ? 15.341 13.468 -12.189 1.00 98.12 579 THR A N 1
ATOM 4526 C CA . THR A 1 579 ? 14.074 14.100 -11.780 1.00 98.12 579 THR A CA 1
ATOM 4527 C C . THR A 1 579 ? 13.060 14.196 -12.917 1.00 98.12 579 THR A C 1
ATOM 4529 O O . THR A 1 579 ? 11.872 14.326 -12.657 1.00 98.12 579 THR A O 1
ATOM 4532 N N . THR A 1 580 ? 13.489 14.072 -14.171 1.00 98.38 580 THR A N 1
ATOM 4533 C CA . THR A 1 580 ? 12.613 14.125 -15.356 1.00 98.38 580 THR A CA 1
ATOM 4534 C C . THR A 1 580 ? 12.346 12.761 -15.989 1.00 98.38 580 THR A C 1
ATOM 4536 O O . THR A 1 580 ? 11.641 12.675 -16.988 1.00 98.38 580 THR A O 1
ATOM 4539 N N . GLY A 1 581 ? 12.906 11.682 -15.430 1.00 98.00 581 GLY A N 1
ATOM 4540 C CA . GLY A 1 581 ? 12.788 10.331 -15.988 1.00 98.00 581 GLY A CA 1
ATOM 4541 C C . GLY A 1 581 ? 13.619 10.080 -17.253 1.00 98.00 581 GLY A C 1
ATOM 4542 O O . GLY A 1 581 ? 13.542 8.993 -17.810 1.00 98.00 581 GLY A O 1
ATOM 4543 N N . GLN A 1 582 ? 14.446 11.037 -17.686 1.00 98.25 582 GLN A N 1
ATOM 4544 C CA . GLN A 1 582 ? 15.289 10.941 -18.887 1.00 98.25 582 GLN A CA 1
ATOM 4545 C C . GLN A 1 582 ? 16.652 10.271 -18.642 1.00 98.25 582 GLN A C 1
ATOM 4547 O O . GLN A 1 582 ? 17.441 10.104 -19.574 1.00 98.25 582 GLN A O 1
ATOM 4552 N N . ALA A 1 583 ? 16.979 9.933 -17.393 1.00 97.88 583 ALA A N 1
ATOM 4553 C CA . ALA A 1 583 ? 18.142 9.111 -17.084 1.00 97.88 583 ALA A CA 1
ATOM 4554 C C . ALA A 1 583 ? 17.865 7.656 -17.496 1.00 97.88 583 ALA A C 1
ATOM 4556 O O . ALA A 1 583 ? 16.906 7.049 -17.015 1.00 97.88 583 ALA A O 1
ATOM 4557 N N . ILE A 1 584 ? 18.718 7.123 -18.374 1.00 97.94 584 ILE A N 1
ATOM 4558 C CA . ILE A 1 584 ? 18.618 5.762 -18.910 1.00 97.94 584 ILE A CA 1
ATOM 4559 C C . ILE A 1 584 ? 19.415 4.811 -18.017 1.00 97.94 584 ILE A C 1
ATOM 4561 O O . ILE A 1 584 ? 20.628 4.964 -17.865 1.00 97.94 584 ILE A O 1
ATOM 4565 N N . TYR A 1 585 ? 18.722 3.841 -17.427 1.00 98.19 585 TYR A N 1
ATOM 4566 C CA . TYR A 1 585 ? 19.302 2.691 -16.736 1.00 98.19 585 TYR A CA 1
ATOM 4567 C C . TYR A 1 585 ? 19.295 1.468 -17.662 1.00 98.19 585 TYR A C 1
ATOM 4569 O O . TYR A 1 585 ? 18.751 1.520 -18.761 1.00 98.19 585 TYR A O 1
ATOM 4577 N N . LEU A 1 586 ? 19.887 0.353 -17.223 1.00 96.81 586 LEU A N 1
ATOM 4578 C CA . LEU A 1 586 ? 20.081 -0.833 -18.065 1.00 96.81 586 LEU A CA 1
ATOM 4579 C C . LEU A 1 586 ? 18.783 -1.337 -18.724 1.00 96.81 586 LEU A C 1
ATOM 4581 O O . LEU A 1 586 ? 18.747 -1.516 -19.934 1.00 96.81 586 LEU A O 1
ATOM 4585 N N . ASP A 1 587 ? 17.707 -1.503 -17.950 1.00 95.88 587 ASP A N 1
ATOM 4586 C CA . ASP A 1 587 ? 16.411 -1.974 -18.473 1.00 95.88 587 ASP A CA 1
ATOM 4587 C C . ASP A 1 587 ? 15.616 -0.882 -19.217 1.00 95.88 587 ASP A C 1
ATOM 4589 O O . ASP A 1 587 ? 14.557 -1.144 -19.775 1.00 95.88 587 ASP A O 1
ATOM 4593 N N . ASP A 1 588 ? 16.102 0.361 -19.221 1.00 97.69 588 ASP A N 1
ATOM 4594 C CA . ASP A 1 588 ? 15.493 1.450 -19.990 1.00 97.69 588 ASP A CA 1
ATOM 4595 C C . ASP A 1 588 ? 16.047 1.538 -21.417 1.00 97.69 588 ASP A C 1
ATOM 4597 O O . ASP A 1 588 ? 15.533 2.315 -22.223 1.00 97.69 588 ASP A O 1
ATOM 4601 N N . ILE A 1 589 ? 17.110 0.785 -21.720 1.00 96.81 589 ILE A N 1
ATOM 4602 C CA . ILE A 1 589 ? 17.673 0.705 -23.065 1.00 96.81 589 ILE A CA 1
ATOM 4603 C C . ILE A 1 589 ? 16.608 0.092 -23.992 1.00 96.81 589 ILE A C 1
ATOM 4605 O O . ILE A 1 589 ? 16.039 -0.950 -23.648 1.00 96.81 589 ILE A O 1
ATOM 4609 N N . PRO A 1 590 ? 16.317 0.721 -25.150 1.00 94.75 590 PRO A N 1
ATOM 4610 C CA . PRO A 1 590 ? 15.359 0.189 -26.108 1.00 94.75 590 PRO A CA 1
ATOM 4611 C C . PRO A 1 590 ? 15.691 -1.243 -26.512 1.00 94.75 590 PRO A C 1
ATOM 4613 O O . PRO A 1 590 ? 16.851 -1.574 -26.762 1.00 94.75 590 PRO A O 1
ATOM 4616 N N . LYS A 1 591 ? 14.650 -2.070 -26.596 1.00 92.25 591 LYS A N 1
ATOM 4617 C CA . LYS A 1 591 ? 14.776 -3.469 -26.991 1.00 92.25 591 LYS A CA 1
ATOM 4618 C C . LYS A 1 591 ? 15.213 -3.585 -28.444 1.00 92.25 591 LYS A C 1
ATOM 4620 O O . LYS A 1 591 ? 14.738 -2.833 -29.296 1.00 92.25 591 LYS A O 1
ATOM 4625 N N . ILE A 1 592 ? 16.114 -4.525 -28.709 1.00 93.25 592 ILE A N 1
ATOM 4626 C CA . ILE A 1 592 ? 16.612 -4.809 -30.060 1.00 93.25 592 ILE A CA 1
ATOM 4627 C C . ILE A 1 592 ? 15.805 -5.971 -30.650 1.00 93.25 592 ILE A C 1
ATOM 4629 O O . ILE A 1 592 ? 15.380 -6.878 -29.934 1.00 93.25 592 ILE A O 1
ATOM 4633 N N . GLU A 1 593 ? 15.572 -5.954 -31.962 1.00 93.31 593 GLU A N 1
ATOM 4634 C CA . GLU A 1 593 ? 14.910 -7.063 -32.650 1.00 93.31 593 GLU A CA 1
ATOM 4635 C C . GLU A 1 593 ? 15.677 -8.378 -32.427 1.00 93.31 593 GLU A C 1
ATOM 4637 O O . GLU A 1 593 ? 16.892 -8.448 -32.606 1.00 93.31 593 GLU A O 1
ATOM 4642 N N . GLY A 1 594 ? 14.960 -9.420 -31.999 1.00 92.94 594 GLY A N 1
ATOM 4643 C CA . GLY A 1 594 ? 15.552 -10.713 -31.653 1.00 92.94 594 GLY A CA 1
ATOM 4644 C C . GLY A 1 594 ? 16.165 -10.799 -30.248 1.00 92.94 594 GLY A C 1
ATOM 4645 O O . GLY A 1 594 ? 16.662 -11.867 -29.893 1.00 92.94 594 GLY A O 1
ATOM 4646 N N . GLU A 1 595 ? 16.112 -9.736 -29.432 1.00 95.06 595 GLU A N 1
ATOM 4647 C CA . GLU A 1 595 ? 16.486 -9.801 -28.012 1.00 95.06 595 GLU A CA 1
ATOM 4648 C C . GLU A 1 595 ? 15.636 -10.854 -27.278 1.00 95.06 595 GLU A C 1
ATOM 4650 O O . GLU A 1 595 ? 14.411 -10.901 -27.412 1.00 95.06 595 GLU A O 1
ATOM 4655 N N . LEU A 1 596 ? 16.295 -11.710 -26.492 1.00 94.75 596 LEU A N 1
ATOM 4656 C CA . LEU A 1 596 ? 15.653 -12.735 -25.670 1.00 94.75 596 LEU A CA 1
ATOM 4657 C C . LEU A 1 596 ? 15.692 -12.348 -24.190 1.00 94.75 596 LEU A C 1
ATOM 4659 O O . LEU A 1 596 ? 16.607 -11.668 -23.731 1.00 94.75 596 LEU A O 1
ATOM 4663 N N . TYR A 1 597 ? 14.729 -12.862 -23.427 1.00 93.31 597 TYR A N 1
ATOM 4664 C CA . TYR A 1 597 ? 14.719 -12.760 -21.970 1.00 93.31 597 TYR A CA 1
ATOM 4665 C C . TYR A 1 597 ? 15.275 -14.043 -21.350 1.00 93.31 597 TYR A C 1
ATOM 4667 O O . TYR A 1 597 ? 14.883 -15.146 -21.731 1.00 93.31 597 TYR A O 1
ATOM 4675 N N . GLY A 1 598 ? 16.169 -13.893 -20.373 1.00 93.00 598 GLY A N 1
ATOM 4676 C CA . GLY A 1 598 ? 16.651 -14.987 -19.533 1.00 93.00 598 GLY A CA 1
ATOM 4677 C C . GLY A 1 598 ? 15.977 -14.971 -18.163 1.00 93.00 598 GLY A C 1
ATOM 4678 O O . GLY A 1 598 ? 15.773 -13.905 -17.581 1.00 93.00 598 GLY A O 1
ATOM 4679 N N . ALA A 1 599 ? 15.662 -16.150 -17.631 1.00 92.00 599 ALA A N 1
ATOM 4680 C CA . ALA A 1 599 ? 15.206 -16.329 -16.258 1.00 92.00 599 ALA A CA 1
ATOM 4681 C C . ALA A 1 599 ? 16.057 -17.407 -15.579 1.00 92.00 599 ALA A C 1
ATOM 4683 O O . ALA A 1 599 ? 16.331 -18.448 -16.172 1.00 92.00 599 ALA A O 1
ATOM 4684 N N . PHE A 1 600 ? 16.475 -17.154 -14.339 1.00 91.81 600 PHE A N 1
ATOM 4685 C CA . PHE A 1 600 ? 17.251 -18.118 -13.563 1.00 91.81 600 PHE A CA 1
ATOM 4686 C C . PHE A 1 600 ? 16.326 -19.111 -12.858 1.00 91.81 600 PHE A C 1
ATOM 4688 O O . PHE A 1 600 ? 15.385 -18.707 -12.174 1.00 91.81 600 PHE A O 1
ATOM 4695 N N . VAL A 1 601 ? 16.643 -20.402 -12.964 1.00 92.62 601 VAL A N 1
ATOM 4696 C CA . VAL A 1 601 ? 16.120 -21.439 -12.066 1.00 92.62 601 VAL A CA 1
ATOM 4697 C C . VAL A 1 601 ? 17.091 -21.555 -10.896 1.00 92.62 601 VAL A C 1
ATOM 4699 O O . VAL A 1 601 ? 18.301 -21.601 -11.106 1.00 92.62 601 VAL A O 1
ATOM 4702 N N . THR A 1 602 ? 16.591 -21.555 -9.660 1.00 94.69 602 THR A N 1
ATOM 4703 C CA . THR A 1 602 ? 17.451 -21.543 -8.470 1.00 94.69 602 THR A CA 1
ATOM 4704 C C . THR A 1 602 ? 17.113 -22.646 -7.481 1.00 94.69 602 THR A C 1
ATOM 4706 O O . THR A 1 602 ? 15.957 -23.064 -7.349 1.00 94.69 602 THR A O 1
ATOM 4709 N N . SER A 1 603 ? 18.136 -23.106 -6.756 1.00 95.00 603 SER A N 1
ATOM 4710 C CA . SER A 1 603 ? 17.975 -24.116 -5.712 1.00 95.00 603 SER A CA 1
ATOM 4711 C C . SER A 1 603 ? 16.950 -23.697 -4.657 1.00 95.00 603 SER A C 1
ATOM 4713 O O . SER A 1 603 ? 17.054 -22.619 -4.069 1.00 95.00 603 SER A O 1
ATOM 4715 N N . GLN A 1 604 ? 16.023 -24.606 -4.348 1.00 94.75 604 GLN A N 1
ATOM 4716 C CA . GLN A 1 604 ? 15.074 -24.500 -3.231 1.00 94.75 604 GLN A CA 1
ATOM 4717 C C . GLN A 1 604 ? 15.573 -25.211 -1.960 1.00 94.75 604 GLN A C 1
ATOM 4719 O O . GLN A 1 604 ? 14.847 -25.323 -0.970 1.00 94.75 604 GLN A O 1
ATOM 4724 N N . LYS A 1 605 ? 16.796 -25.755 -1.984 1.00 95.69 605 LYS A N 1
ATOM 4725 C CA . LYS A 1 605 ? 17.409 -26.487 -0.871 1.00 95.69 605 LYS A CA 1
ATOM 4726 C C . LYS A 1 605 ? 18.683 -25.785 -0.421 1.00 95.69 605 LYS A C 1
ATOM 4728 O O . LYS A 1 605 ? 19.482 -25.345 -1.241 1.00 95.69 605 LYS A O 1
ATOM 4733 N N . ALA A 1 606 ? 18.870 -25.710 0.896 1.00 96.56 606 ALA A N 1
ATOM 4734 C CA . ALA A 1 606 ? 20.069 -25.122 1.479 1.00 96.56 606 ALA A CA 1
ATOM 4735 C C . ALA A 1 606 ? 21.310 -25.975 1.205 1.00 96.56 606 ALA A C 1
ATOM 4737 O O . ALA A 1 606 ? 22.354 -25.422 0.926 1.00 96.56 606 ALA A O 1
ATOM 4738 N N . HIS A 1 607 ? 21.201 -27.302 1.243 1.00 96.88 607 HIS A N 1
ATOM 4739 C CA . HIS A 1 607 ? 22.290 -28.194 0.861 1.00 96.88 607 HIS A CA 1
ATOM 4740 C C . HIS A 1 607 ? 21.698 -29.497 0.319 1.00 96.88 607 HIS A C 1
ATOM 4742 O O . HIS A 1 607 ? 20.918 -30.144 1.020 1.00 96.88 607 HIS A O 1
ATOM 4748 N N . ALA A 1 608 ? 21.986 -29.850 -0.934 1.00 96.88 608 ALA A N 1
ATOM 4749 C CA . ALA A 1 608 ? 21.468 -31.071 -1.552 1.00 96.88 608 ALA A CA 1
ATOM 4750 C C . ALA A 1 608 ? 22.314 -31.530 -2.748 1.00 96.88 608 ALA A C 1
ATOM 4752 O O . ALA A 1 608 ? 22.986 -30.726 -3.389 1.00 96.88 608 ALA A O 1
ATOM 4753 N N . LYS A 1 609 ? 22.208 -32.820 -3.083 1.00 96.88 609 LYS A N 1
ATOM 4754 C CA . LYS A 1 609 ? 22.691 -33.378 -4.353 1.00 96.88 609 LYS A CA 1
ATOM 4755 C C . LYS A 1 609 ? 21.635 -33.201 -5.441 1.00 96.88 609 LYS A C 1
ATOM 4757 O O . LYS A 1 609 ? 20.457 -33.467 -5.204 1.00 96.88 609 LYS A O 1
ATOM 4762 N N . ILE A 1 610 ? 22.065 -32.806 -6.633 1.00 95.62 610 ILE A N 1
ATOM 4763 C CA . ILE A 1 610 ? 21.245 -32.769 -7.843 1.00 95.62 610 ILE A CA 1
ATOM 4764 C C . ILE A 1 610 ? 21.268 -34.171 -8.445 1.00 95.62 610 ILE A C 1
ATOM 4766 O O . ILE A 1 610 ? 22.296 -34.635 -8.933 1.00 95.62 610 ILE A O 1
ATOM 4770 N N . LEU A 1 611 ? 20.136 -34.868 -8.366 1.00 95.31 611 LEU A N 1
ATOM 4771 C CA . LEU A 1 611 ? 20.015 -36.220 -8.917 1.00 95.31 611 LEU A CA 1
ATOM 4772 C C . LEU A 1 611 ? 19.633 -36.195 -10.397 1.00 95.31 611 LEU A C 1
ATOM 4774 O O . LEU A 1 611 ? 20.156 -36.984 -11.180 1.00 95.31 611 LEU A O 1
ATOM 4778 N N . ASN A 1 612 ? 18.711 -35.308 -10.771 1.00 93.06 612 ASN A N 1
ATOM 4779 C CA . ASN A 1 612 ? 18.208 -35.181 -12.131 1.00 93.06 612 ASN A CA 1
ATOM 4780 C C . ASN A 1 612 ? 17.657 -33.771 -12.386 1.00 93.06 612 ASN A C 1
ATOM 4782 O O . ASN A 1 612 ? 17.125 -33.152 -11.465 1.00 93.06 612 ASN A O 1
ATOM 4786 N N . ILE A 1 613 ? 17.744 -33.332 -13.644 1.00 92.69 613 ILE A N 1
ATOM 4787 C CA . ILE A 1 613 ? 17.227 -32.063 -14.164 1.00 92.69 613 ILE A CA 1
ATOM 4788 C C . ILE A 1 613 ? 16.375 -32.385 -15.391 1.00 92.69 613 ILE A C 1
ATOM 4790 O O . ILE A 1 613 ? 16.895 -32.939 -16.360 1.00 92.69 613 ILE A O 1
ATOM 4794 N N . ASP A 1 614 ? 15.091 -32.033 -15.369 1.00 94.12 614 ASP A N 1
ATOM 4795 C CA . ASP A 1 614 ? 14.183 -32.253 -16.499 1.00 94.12 614 ASP A CA 1
ATOM 4796 C C . ASP A 1 614 ? 13.540 -30.930 -16.958 1.00 94.12 614 ASP A C 1
ATOM 4798 O O . ASP A 1 614 ? 12.566 -30.473 -16.355 1.00 94.12 614 ASP A O 1
ATOM 4802 N N . PRO A 1 615 ? 14.062 -30.301 -18.029 1.00 94.69 615 PRO A N 1
ATOM 4803 C CA . PRO A 1 615 ? 13.512 -29.063 -18.570 1.00 94.69 615 PRO A CA 1
ATOM 4804 C C . PRO A 1 615 ? 12.388 -29.292 -19.595 1.00 94.69 615 PRO A C 1
ATOM 4806 O O . PRO A 1 615 ? 11.924 -28.323 -20.197 1.00 94.69 615 PRO A O 1
ATOM 4809 N N . SER A 1 616 ? 11.945 -30.533 -19.838 1.00 96.06 616 SER A N 1
ATOM 4810 C CA . SER A 1 616 ? 11.019 -30.869 -20.933 1.00 96.06 616 SER A CA 1
ATOM 4811 C C . SER A 1 616 ? 9.722 -30.054 -20.903 1.00 96.06 616 SER A C 1
ATOM 4813 O O . SER A 1 616 ? 9.301 -29.517 -21.927 1.00 96.06 616 SER A O 1
ATOM 4815 N N . GLN A 1 617 ? 9.118 -29.884 -19.725 1.00 94.94 617 GLN A N 1
ATOM 4816 C CA . GLN A 1 617 ? 7.909 -29.073 -19.571 1.00 94.94 617 GLN A CA 1
ATOM 4817 C C . GLN A 1 617 ? 8.154 -27.595 -19.889 1.00 94.94 617 GLN A C 1
ATOM 4819 O O . GLN A 1 617 ? 7.322 -26.972 -20.543 1.00 94.94 617 GLN A O 1
ATOM 4824 N N . ALA A 1 618 ? 9.295 -27.044 -19.466 1.00 92.94 618 ALA A N 1
ATOM 4825 C CA . ALA A 1 618 ? 9.650 -25.653 -19.728 1.00 92.94 618 ALA A CA 1
ATOM 4826 C C . ALA A 1 618 ? 9.910 -25.410 -21.222 1.00 92.94 618 ALA A C 1
ATOM 4828 O O . ALA A 1 618 ? 9.441 -24.419 -21.771 1.00 92.94 618 ALA A O 1
ATOM 4829 N N . LEU A 1 619 ? 10.594 -26.339 -21.895 1.00 95.69 619 LEU A N 1
ATOM 4830 C CA . LEU A 1 619 ? 10.882 -26.260 -23.332 1.00 95.69 619 LEU A CA 1
ATOM 4831 C C . LEU A 1 619 ? 9.619 -26.320 -24.205 1.00 95.69 619 LEU A C 1
ATOM 4833 O O . LEU A 1 619 ? 9.625 -25.797 -25.316 1.00 95.69 619 LEU A O 1
ATOM 4837 N N . ASN A 1 620 ? 8.533 -26.908 -23.699 1.00 95.75 620 ASN A N 1
ATOM 4838 C CA . ASN A 1 620 ? 7.242 -26.951 -24.387 1.00 95.75 620 ASN A CA 1
ATOM 4839 C C . ASN A 1 620 ? 6.423 -25.655 -24.241 1.00 95.75 620 ASN A C 1
ATOM 4841 O O . ASN A 1 620 ? 5.391 -25.508 -24.900 1.00 95.75 620 ASN A O 1
ATOM 4845 N N . VAL A 1 621 ? 6.840 -24.713 -23.387 1.00 91.50 621 VAL A N 1
ATOM 4846 C CA . VAL A 1 621 ? 6.138 -23.435 -23.221 1.00 91.50 621 VAL A CA 1
ATOM 4847 C C . VAL A 1 621 ? 6.382 -22.546 -24.451 1.00 91.50 621 VAL A C 1
ATOM 4849 O O . VAL A 1 621 ? 7.538 -22.308 -24.814 1.00 91.50 621 VAL A O 1
ATOM 4852 N N . PRO A 1 622 ? 5.327 -21.997 -25.089 1.00 91.94 622 PRO A N 1
ATOM 4853 C CA . PRO A 1 622 ? 5.482 -21.113 -26.240 1.00 91.94 622 PRO A CA 1
ATOM 4854 C C . PRO A 1 622 ? 6.423 -19.935 -25.957 1.00 91.94 622 PRO A C 1
ATOM 4856 O O . PRO A 1 622 ? 6.285 -19.235 -24.958 1.00 91.94 622 PRO A O 1
ATOM 4859 N N . GLY A 1 623 ? 7.375 -19.706 -26.863 1.00 92.19 623 GLY A N 1
ATOM 4860 C CA . GLY A 1 623 ? 8.361 -18.626 -26.761 1.00 92.19 623 GLY A CA 1
ATOM 4861 C C . GLY A 1 623 ? 9.680 -19.018 -26.086 1.00 92.19 623 GLY A C 1
ATOM 4862 O O . GLY A 1 623 ? 10.673 -18.320 -26.291 1.00 92.19 623 GLY A O 1
ATOM 4863 N N . VAL A 1 624 ? 9.741 -20.143 -25.366 1.00 95.69 624 VAL A N 1
ATOM 4864 C CA . VAL A 1 624 ? 11.000 -20.645 -24.795 1.00 95.69 624 VAL A CA 1
ATOM 4865 C C . VAL A 1 624 ? 11.940 -21.088 -25.917 1.00 95.69 624 VAL A C 1
ATOM 4867 O O . VAL A 1 624 ? 11.556 -21.828 -26.821 1.00 95.69 624 VAL A O 1
ATOM 4870 N N . LYS A 1 625 ? 13.183 -20.590 -25.883 1.00 95.62 625 LYS A N 1
ATOM 4871 C CA . LYS A 1 625 ? 14.210 -20.869 -26.905 1.00 95.62 625 LYS A CA 1
ATOM 4872 C C . LYS A 1 625 ? 15.236 -21.912 -26.487 1.00 95.62 625 LYS A C 1
ATOM 4874 O O . LYS A 1 625 ? 15.885 -22.490 -27.350 1.00 95.62 625 LYS A O 1
ATOM 4879 N N . GLY A 1 626 ? 15.386 -22.152 -25.191 1.00 95.44 626 GLY A N 1
ATOM 4880 C CA . GLY A 1 626 ? 16.339 -23.121 -24.680 1.00 95.44 626 GLY A CA 1
ATOM 4881 C C . GLY A 1 626 ? 16.390 -23.135 -23.162 1.00 95.44 626 GLY A C 1
ATOM 4882 O O . GLY A 1 626 ? 15.878 -22.235 -22.494 1.00 95.44 626 GLY A O 1
ATOM 4883 N N . PHE A 1 627 ? 17.035 -24.171 -22.647 1.00 95.19 627 PHE A N 1
ATOM 4884 C CA . PHE A 1 627 ? 17.431 -24.317 -21.257 1.00 95.19 627 PHE A CA 1
ATOM 4885 C C . PHE A 1 627 ? 18.939 -24.557 -21.246 1.00 95.19 627 PHE A C 1
ATOM 4887 O O . PHE A 1 627 ? 19.425 -25.392 -22.005 1.00 95.19 627 PHE A O 1
ATOM 4894 N N . PHE A 1 628 ? 19.663 -23.810 -20.417 1.00 94.00 628 PHE A N 1
ATOM 4895 C CA . PHE A 1 628 ? 21.120 -23.869 -20.332 1.00 94.00 628 PHE A CA 1
ATOM 4896 C C . PHE A 1 628 ? 21.512 -24.279 -18.923 1.00 94.00 628 PHE A C 1
ATOM 4898 O O . PHE A 1 628 ? 20.963 -23.748 -17.963 1.00 94.00 628 PHE A O 1
ATOM 4905 N N . SER A 1 629 ? 22.465 -25.194 -18.816 1.00 94.12 629 SER A N 1
ATOM 4906 C CA . SER A 1 629 ? 22.942 -25.849 -17.601 1.00 94.12 629 SER A CA 1
ATOM 4907 C C . SER A 1 629 ? 24.471 -25.778 -17.505 1.00 94.12 629 SER A C 1
ATOM 4909 O O . SER A 1 629 ? 25.143 -25.227 -18.378 1.00 94.12 629 SER A O 1
ATOM 4911 N N . ALA A 1 630 ? 25.056 -26.391 -16.471 1.00 94.25 630 ALA A N 1
ATOM 4912 C CA . ALA A 1 630 ? 26.511 -26.526 -16.345 1.00 94.25 630 ALA A CA 1
ATOM 4913 C C . ALA A 1 630 ? 27.176 -27.196 -17.567 1.00 94.25 630 ALA A C 1
ATOM 4915 O O . ALA A 1 630 ? 28.341 -26.931 -17.850 1.00 94.25 630 ALA A O 1
ATOM 4916 N N . LYS A 1 631 ? 26.443 -28.045 -18.303 1.00 93.00 631 LYS A N 1
ATOM 4917 C CA . LYS A 1 631 ? 26.942 -28.743 -19.503 1.00 93.00 631 LYS A CA 1
ATOM 4918 C C . LYS A 1 631 ? 27.076 -27.825 -20.720 1.00 93.00 631 LYS A C 1
ATOM 4920 O O . LYS A 1 631 ? 27.799 -28.164 -21.648 1.00 93.00 631 LYS A O 1
ATOM 4925 N N . ASP A 1 632 ? 26.387 -26.688 -20.701 1.00 94.75 632 ASP A N 1
ATOM 4926 C CA . ASP A 1 632 ? 26.298 -25.750 -21.821 1.00 94.75 632 ASP A CA 1
ATOM 4927 C C . ASP A 1 632 ? 27.306 -24.597 -21.692 1.00 94.75 632 ASP A C 1
ATOM 4929 O O . ASP A 1 632 ? 27.379 -23.725 -22.557 1.00 94.75 632 ASP A O 1
ATOM 4933 N N . VAL A 1 633 ? 28.100 -24.579 -20.614 1.00 94.56 633 VAL A N 1
ATOM 4934 C CA . VAL A 1 633 ? 29.178 -23.606 -20.426 1.00 94.56 633 VAL A CA 1
ATOM 4935 C C . VAL A 1 633 ? 30.320 -23.949 -21.392 1.00 94.56 633 VAL A C 1
ATOM 4937 O O . VAL A 1 633 ? 30.936 -25.003 -21.244 1.00 94.56 633 VAL A O 1
ATOM 4940 N N . PRO A 1 634 ? 30.665 -23.073 -22.355 1.00 94.50 634 PRO A N 1
ATOM 4941 C CA . PRO A 1 634 ? 31.690 -23.378 -23.358 1.00 94.50 634 PRO A CA 1
ATOM 4942 C C . PRO A 1 634 ? 33.115 -23.421 -22.779 1.00 94.50 634 PRO A C 1
ATOM 4944 O O . PRO A 1 634 ? 34.034 -23.918 -23.425 1.00 94.50 634 PRO A O 1
ATOM 4947 N N . GLY A 1 635 ? 33.312 -22.861 -21.582 1.00 92.19 635 GLY A N 1
ATOM 4948 C CA . GLY A 1 635 ? 34.595 -22.784 -20.889 1.00 92.19 635 GLY A CA 1
ATOM 4949 C C . GLY A 1 635 ? 34.588 -23.498 -19.539 1.00 92.19 635 GLY A C 1
ATOM 4950 O O . GLY A 1 635 ? 33.948 -24.527 -19.346 1.00 92.19 635 GLY A O 1
ATOM 4951 N N . LYS A 1 636 ? 35.320 -22.940 -18.572 1.00 92.50 636 LYS A N 1
ATOM 4952 C CA . LYS A 1 636 ? 35.301 -23.454 -17.200 1.00 92.50 636 LYS A CA 1
ATOM 4953 C C . LYS A 1 636 ? 33.997 -23.045 -16.525 1.00 92.50 636 LYS A C 1
ATOM 4955 O O . LYS A 1 636 ? 33.683 -21.863 -16.462 1.00 92.50 636 LYS A O 1
ATOM 4960 N N . ASN A 1 637 ? 33.286 -24.023 -15.970 1.00 94.19 637 ASN A N 1
ATOM 4961 C CA . ASN A 1 637 ? 32.131 -23.764 -15.112 1.00 94.19 637 ASN A CA 1
ATOM 4962 C C . ASN A 1 637 ? 32.538 -23.188 -13.743 1.00 94.19 637 ASN A C 1
ATOM 4964 O O . ASN A 1 637 ? 31.663 -22.818 -12.976 1.00 94.19 637 ASN A O 1
ATOM 4968 N N . SER A 1 638 ? 33.833 -23.101 -13.420 1.00 92.69 638 SER A N 1
ATOM 4969 C CA . SER A 1 638 ? 34.316 -22.445 -12.205 1.00 92.69 638 SER A CA 1
ATOM 4970 C C . SER A 1 638 ? 34.555 -20.945 -12.407 1.00 92.69 638 SER A C 1
ATOM 4972 O O . SER A 1 638 ? 35.107 -20.512 -13.420 1.00 92.69 638 SER A O 1
ATOM 4974 N N . TRP A 1 639 ? 34.157 -20.155 -11.415 1.00 89.56 639 TRP A N 1
ATOM 4975 C CA . TRP A 1 639 ? 34.216 -18.700 -11.358 1.00 89.56 639 TRP A CA 1
ATOM 4976 C C . TRP A 1 639 ? 34.561 -18.243 -9.935 1.00 89.56 639 TRP A C 1
ATOM 4978 O O . TRP A 1 639 ? 34.294 -18.931 -8.955 1.00 89.56 639 TRP A O 1
ATOM 4988 N N . GLY A 1 640 ? 35.156 -17.060 -9.835 1.00 87.75 640 GLY A N 1
ATOM 4989 C CA . GLY A 1 640 ? 35.409 -16.351 -8.588 1.00 87.75 640 GLY A CA 1
ATOM 4990 C C . GLY A 1 640 ? 36.498 -15.304 -8.802 1.00 87.75 640 GLY A C 1
ATOM 4991 O O . GLY A 1 640 ? 37.375 -15.477 -9.647 1.00 87.75 640 GLY A O 1
ATOM 4992 N N . PHE A 1 641 ? 36.411 -14.173 -8.096 1.00 86.94 641 PHE A N 1
ATOM 4993 C CA . PHE A 1 641 ? 37.267 -13.012 -8.384 1.00 86.94 641 PHE A CA 1
ATOM 4994 C C . PHE A 1 641 ? 38.742 -13.248 -8.020 1.00 86.94 641 PHE A C 1
ATOM 4996 O O . PHE A 1 641 ? 39.630 -12.752 -8.706 1.00 86.94 641 PHE A O 1
ATOM 5003 N N . ILE A 1 642 ? 38.996 -14.007 -6.948 1.00 92.31 642 ILE A N 1
ATOM 5004 C CA . ILE A 1 642 ? 40.350 -14.321 -6.454 1.00 92.31 642 ILE A CA 1
ATOM 5005 C C . ILE A 1 642 ? 40.618 -15.824 -6.558 1.00 92.31 642 ILE A C 1
ATOM 5007 O O . ILE A 1 642 ? 41.652 -16.235 -7.079 1.00 92.31 642 ILE A O 1
ATOM 5011 N N . ILE A 1 643 ? 39.679 -16.644 -6.082 1.00 93.06 643 ILE A N 1
ATOM 5012 C CA . ILE A 1 643 ? 39.742 -18.106 -6.123 1.00 93.06 643 ILE A CA 1
ATOM 5013 C C . ILE A 1 643 ? 38.523 -18.581 -6.918 1.00 93.06 643 ILE A C 1
ATOM 5015 O O . ILE A 1 643 ? 37.435 -18.084 -6.654 1.00 93.06 643 ILE A O 1
ATOM 5019 N N . PRO A 1 644 ? 38.668 -19.489 -7.899 1.00 91.38 644 PRO A N 1
ATOM 5020 C CA . PRO A 1 644 ? 37.549 -19.989 -8.689 1.00 91.38 644 PRO A CA 1
ATOM 5021 C C . PRO A 1 644 ? 36.848 -21.142 -7.953 1.00 91.38 644 PRO A C 1
ATOM 5023 O O . PRO A 1 644 ? 36.888 -22.288 -8.403 1.00 91.38 644 PRO A O 1
ATOM 5026 N N . ASP A 1 645 ? 36.282 -20.845 -6.784 1.00 91.38 645 ASP A N 1
ATOM 5027 C CA . ASP A 1 645 ? 35.634 -21.790 -5.868 1.00 91.38 645 ASP A CA 1
ATOM 5028 C C . ASP A 1 645 ? 34.106 -21.854 -6.017 1.00 91.38 645 ASP A C 1
ATOM 5030 O O . ASP A 1 645 ? 33.455 -22.677 -5.371 1.00 91.38 645 ASP A O 1
ATOM 5034 N N . GLU A 1 646 ? 33.524 -21.059 -6.915 1.00 91.69 646 GLU A N 1
ATOM 5035 C CA . GLU A 1 646 ? 32.104 -21.119 -7.238 1.00 91.69 646 GLU A CA 1
ATOM 5036 C C . GLU A 1 646 ? 31.846 -21.690 -8.628 1.00 91.69 646 GLU A C 1
ATOM 5038 O O . GLU A 1 646 ? 32.565 -21.419 -9.582 1.00 91.69 646 GLU A O 1
ATOM 5043 N N . GLU A 1 647 ? 30.757 -22.441 -8.779 1.00 92.69 647 GLU A N 1
ATOM 5044 C CA . GLU A 1 647 ? 30.261 -22.799 -10.107 1.00 92.69 647 GLU A CA 1
ATOM 5045 C C . GLU A 1 647 ? 29.359 -21.698 -10.682 1.00 92.69 647 GLU A C 1
ATOM 5047 O O . GLU A 1 647 ? 28.541 -21.135 -9.951 1.00 92.69 647 GLU A O 1
ATOM 5052 N N . VAL A 1 648 ? 29.445 -21.426 -11.987 1.00 92.06 648 VAL A N 1
ATOM 5053 C CA . VAL A 1 648 ? 28.492 -20.554 -12.698 1.00 92.06 648 VAL A CA 1
ATOM 5054 C C . VAL A 1 648 ? 27.091 -21.163 -12.623 1.00 92.06 648 VAL A C 1
ATOM 5056 O O . VAL A 1 648 ? 26.141 -20.495 -12.216 1.00 92.06 648 VAL A O 1
ATOM 5059 N N . PHE A 1 649 ? 26.988 -22.455 -12.940 1.00 94.62 649 PHE A N 1
ATOM 5060 C CA . PHE A 1 649 ? 25.779 -23.261 -12.794 1.00 94.62 649 PHE A CA 1
ATOM 5061 C C . PHE A 1 649 ? 26.072 -24.500 -11.957 1.00 94.62 649 PHE A C 1
ATOM 5063 O O . PHE A 1 649 ? 27.075 -25.169 -12.200 1.00 94.62 649 PHE A O 1
ATOM 5070 N N . ALA A 1 650 ? 25.209 -24.825 -10.992 1.00 94.56 650 ALA A N 1
ATOM 5071 C CA . ALA A 1 650 ? 25.422 -26.002 -10.156 1.00 94.56 650 ALA A CA 1
ATOM 5072 C C . ALA A 1 650 ? 25.437 -27.286 -11.006 1.00 94.56 650 ALA A C 1
ATOM 5074 O O . ALA A 1 650 ? 24.549 -27.511 -11.830 1.00 94.56 650 ALA A O 1
ATOM 5075 N N . SER A 1 651 ? 26.461 -28.122 -10.822 1.00 93.19 651 SER A N 1
ATOM 5076 C CA . SER A 1 651 ? 26.647 -29.345 -11.616 1.00 93.19 651 SER A CA 1
ATOM 5077 C C . SER A 1 651 ? 26.236 -30.624 -10.882 1.00 93.19 651 SER A C 1
ATOM 5079 O O . SER A 1 651 ? 25.716 -31.551 -11.503 1.00 93.19 651 SER A O 1
ATOM 5081 N N . LYS A 1 652 ? 26.481 -30.691 -9.566 1.00 93.75 652 LYS A N 1
ATOM 5082 C CA . LYS A 1 652 ? 26.266 -31.896 -8.739 1.00 93.75 652 LYS A CA 1
ATOM 5083 C C . LYS A 1 652 ? 25.610 -31.612 -7.400 1.00 93.75 652 LYS A C 1
ATOM 5085 O O . LYS A 1 652 ? 24.800 -32.411 -6.941 1.00 93.75 652 LYS A O 1
ATOM 5090 N N . GLU A 1 653 ? 25.987 -30.518 -6.752 1.00 94.69 653 GLU A N 1
ATOM 5091 C CA . GLU A 1 653 ? 25.544 -30.174 -5.404 1.00 94.69 653 GLU A CA 1
ATOM 5092 C C . GLU A 1 653 ? 25.217 -28.687 -5.324 1.00 94.69 653 GLU A C 1
ATOM 5094 O O . GLU A 1 653 ? 25.785 -27.861 -6.036 1.00 94.69 653 GLU A O 1
ATOM 5099 N N . VAL A 1 654 ? 24.281 -28.355 -4.446 1.00 95.44 654 VAL A N 1
ATOM 5100 C CA . VAL A 1 654 ? 23.920 -26.980 -4.098 1.00 95.44 654 VAL A CA 1
ATOM 5101 C C . VAL A 1 654 ? 24.252 -26.763 -2.631 1.00 95.44 654 VAL A C 1
ATOM 5103 O O . VAL A 1 654 ? 23.999 -27.651 -1.820 1.00 95.44 654 VAL A O 1
ATOM 5106 N N . PHE A 1 655 ? 24.791 -25.590 -2.292 1.00 93.94 655 PHE A N 1
ATOM 5107 C CA . PHE A 1 655 ? 25.254 -25.248 -0.934 1.00 93.94 655 PHE A CA 1
ATOM 5108 C C . PHE A 1 655 ? 24.479 -24.095 -0.289 1.00 93.94 655 PHE A C 1
ATOM 5110 O O . PHE A 1 655 ? 24.774 -23.702 0.839 1.00 93.94 655 PHE A O 1
ATOM 5117 N N . TYR A 1 656 ? 23.495 -23.539 -1.001 1.00 94.12 656 TYR A N 1
ATOM 5118 C CA . TYR A 1 656 ? 22.570 -22.544 -0.472 1.00 94.12 656 TYR A CA 1
ATOM 5119 C C . TYR A 1 656 ? 21.303 -22.440 -1.334 1.00 94.12 656 TYR A C 1
ATOM 5121 O O . TYR A 1 656 ? 21.298 -22.767 -2.525 1.00 94.12 656 TYR A O 1
ATOM 5129 N N . ILE A 1 657 ? 20.222 -21.936 -0.729 1.00 95.25 657 ILE A N 1
ATOM 5130 C CA . ILE A 1 657 ? 19.001 -21.546 -1.449 1.00 95.25 657 ILE A CA 1
ATOM 5131 C C . ILE A 1 657 ? 19.345 -20.352 -2.343 1.00 95.25 657 ILE A C 1
ATOM 5133 O O . ILE A 1 657 ? 19.940 -19.385 -1.872 1.00 95.25 657 ILE A O 1
ATOM 5137 N N . GLY A 1 658 ? 18.971 -20.409 -3.621 1.00 93.75 658 GLY A N 1
ATOM 5138 C CA . GLY A 1 658 ? 19.268 -19.350 -4.589 1.00 93.75 658 GLY A CA 1
ATOM 5139 C C . GLY A 1 658 ? 20.449 -19.622 -5.530 1.00 93.75 658 GLY A C 1
ATOM 5140 O O . GLY A 1 658 ? 20.622 -18.852 -6.472 1.00 93.75 658 GLY A O 1
ATOM 5141 N N . LYS A 1 659 ? 21.229 -20.703 -5.342 1.00 90.56 659 LYS A N 1
ATOM 5142 C CA . LYS A 1 659 ? 22.294 -21.094 -6.291 1.00 90.56 659 LYS A CA 1
ATOM 5143 C C . LYS A 1 659 ? 21.711 -21.278 -7.698 1.00 90.56 659 LYS A C 1
ATOM 5145 O O . LYS A 1 659 ? 20.671 -21.927 -7.833 1.00 90.56 659 LYS A O 1
ATOM 5150 N N . PHE A 1 660 ? 22.359 -20.692 -8.710 1.00 84.81 660 PHE A N 1
ATOM 5151 C CA . PHE A 1 660 ? 21.904 -20.736 -10.101 1.00 84.81 660 PHE A CA 1
ATOM 5152 C C . PHE A 1 660 ? 22.012 -22.140 -10.703 1.00 84.81 660 PHE A C 1
ATOM 5154 O O . PHE A 1 660 ? 23.041 -22.807 -10.580 1.00 84.81 660 PHE A O 1
ATOM 5161 N N . ASN A 1 661 ? 20.942 -22.496 -11.411 1.00 62.75 661 ASN A N 1
ATOM 5162 C CA . ASN A 1 661 ? 20.638 -23.751 -12.080 1.00 62.75 661 ASN A CA 1
ATOM 5163 C C . ASN A 1 661 ? 20.453 -24.979 -11.182 1.00 62.75 661 ASN A C 1
ATOM 5165 O O . ASN A 1 661 ? 21.308 -25.349 -10.381 1.00 62.75 661 ASN A O 1
ATOM 5169 N N . LEU A 1 662 ? 19.282 -25.584 -11.398 1.00 53.28 662 LEU A N 1
ATOM 5170 C CA . LEU A 1 662 ? 18.824 -26.917 -11.039 1.00 53.28 662 LEU A CA 1
ATOM 5171 C C . LEU A 1 662 ? 18.404 -27.627 -12.309 1.00 53.28 662 LEU A C 1
ATOM 5173 O O . LEU A 1 662 ? 18.126 -26.938 -13.318 1.00 53.28 662 LEU A O 1
#

pLDDT: mean 89.43, std 15.27, range [24.59, 98.75]

Solvent-accessible surface area (backbone atoms only — not comparable to full-atom values): 37525 Å² total; per-residue (Å²): 1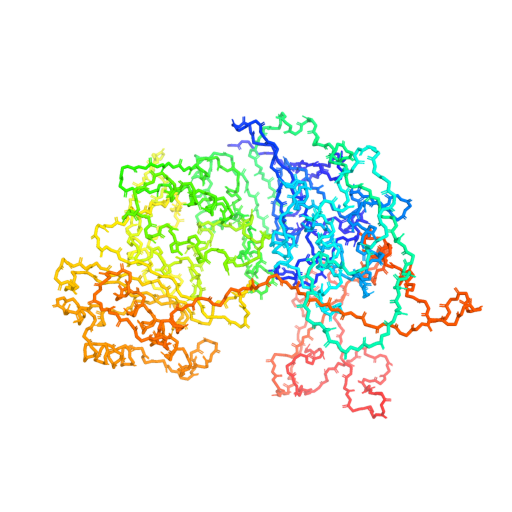36,83,61,46,44,59,49,42,35,26,51,54,80,41,82,46,78,40,76,48,51,53,78,86,62,38,50,42,58,52,44,36,74,75,66,51,44,28,53,28,90,74,73,71,70,70,70,37,26,15,27,27,28,36,43,35,41,64,39,81,88,76,73,39,80,46,77,42,48,32,33,28,57,46,46,76,86,68,69,34,39,40,36,49,40,62,47,77,27,38,71,91,60,55,40,41,66,31,45,41,26,24,72,47,52,40,38,74,90,28,69,38,29,17,10,49,43,35,34,53,49,50,44,43,75,76,38,74,72,33,48,61,62,55,40,52,58,54,43,61,25,48,53,66,93,75,63,72,52,56,34,42,44,55,35,38,37,44,48,34,66,48,80,45,48,88,80,79,84,89,78,79,90,74,91,80,85,73,73,95,68,87,84,82,87,81,72,90,88,68,96,69,98,71,87,72,80,66,81,80,78,82,73,66,58,73,60,84,87,78,51,90,69,77,61,73,70,51,74,70,59,74,88,66,35,31,42,31,53,51,99,74,34,38,37,36,27,42,50,45,69,69,51,44,38,52,49,28,66,74,36,47,85,46,42,79,35,52,28,25,77,56,62,47,43,35,44,73,75,67,71,48,84,64,53,35,34,38,37,55,72,66,26,61,78,28,54,44,70,46,87,53,99,62,26,40,38,36,20,16,60,29,24,46,48,58,48,44,52,53,32,56,51,44,56,70,70,47,57,84,59,33,27,33,50,42,52,27,50,43,61,49,50,71,38,47,48,22,64,33,49,24,56,37,31,24,51,40,60,52,61,72,62,51,52,19,43,44,82,59,55,25,43,40,40,35,58,58,14,35,35,32,39,33,33,62,54,97,90,40,83,47,74,47,82,39,49,40,77,66,36,60,77,52,73,93,37,58,71,66,56,72,52,45,42,73,45,33,38,35,42,52,44,32,50,80,58,38,47,44,48,58,46,76,41,46,94,42,86,56,50,41,67,41,55,36,30,34,5,39,26,40,28,38,44,98,83,39,27,26,70,42,54,32,47,21,33,15,36,77,48,80,34,65,44,71,43,64,68,43,31,60,64,45,42,70,36,56,67,85,43,65,72,55,52,54,53,44,47,52,45,46,58,65,71,56,76,60,52,75,82,38,85,91,42,61,34,68,58,51,52,50,47,54,48,51,49,51,53,35,48,51,54,47,47,24,51,76,67,68,74,53,87,72,54,73,68,59,55,59,66,51,55,79,92,71,88,70,85,86,83,87,86,83,89,74,76,83,47,58,88,86,47,91,58,66,69,55,95,70,53,56,90,57,22,45,29,16,37,20,22,68,52,77,50,84,90,50,56,80,85,58,94,87,70,79,88,86,81,86,49,52,32,91,40,52,67,45,74,62,86,80,72,81,61,65,73,60,60,69,38,90,86,54,86,78,85,82,51,44,87,66,46,94,64,76,46,54,38,54,97,88,58,61,81,39,60,67,28,44,79,50,56,40,82,33,61,62,43,41,38,104

Nearest PDB structures (foldseek):
  1v97-assembly1_A  TM=9.520E-01  e=6.427E-57  Bos taurus
  3am9-assembly1_A  TM=9.338E-01  e=4.838E-56  Bos taurus
  2e3t-assembly1_A  TM=9.273E-01  e=2.641E-56  Rattus norvegicus
  6ac4-assembly1_B  TM=9.241E-01  e=1.051E-54  Rattus norvegicus
  4ytz-assembly1_B  TM=9.341E-01  e=2.742E-54  Rattus norvegicus

Foldseek 3Di:
DDADQWFWEAELLHTDIDGQDAPLDFQQNVCLQVQLQLQDDDPLQLQAQSNKKWKWAADLVVRDIDIAIARSSFADDGLIYIYFLQSWDALVDDALLLQLCQFLQVDDPLSQQRSLSRLLVSLCLVPQADALVSLVQSCLRHDDDPPPCPSSSVSSVCSNPCVQPDDDDDDDDDPDDDDDDPDPPDDDDDDDDDDDPDPPPDGHHHDSVPGDDGRPVSSVDDDDWHWHDDPQAIEIEDQEPLVVQVVCVVVLQEAEDWLRSPVSCCVPPVVDGGRHYYYDNNHPLQQDWDDDPWFIKGRFFHFQVVLLVVLVVVCVVDDVQFNQLSVQSNVLSSQPAGSNRSRTHTNQNLLLSQFLQRQRLQSLLQQQKKWWKWHQDPNDIDIDIDGSVQQAPDQSGGPDDSSIGTTMITGTTHDHQKHWHKAFDAPDSHRGGGCKIWIWMFHADPQQQTQFIWIWMGNLASGIDTLVQLRVLRHRPHQPDVVNLVVSLVSLLVSRPDDCPGVVGPNVVNSVVSNLVSLLVSVVSCVVVVVDDDDPVNVVSNDDDDDDSDDDDDDADDPDPPDPDPSDPNRDPCSSCSNSSNDDDPSSPNDDVPDDDDDWDWDPDQKDWDPDDDCPVVCPDPPDDDDDALVNPPDDQFDDDPDSPDGVHDDTMHNGTGGTYD